Protein 3ICJ (pdb70)

CATH classification: 2.30.40.10 (+2 more: 3.20.20.140, 3.10.310.70)

Organism: Pyrococcus furiosus (strain ATCC 43587 / DSM 3638 / JCM 8422 / Vc1) (NCBI:txid186497)

Secondary structure (DSSP, 8-state):
-EEEEESSEEEEEETTEEEESEEEEETTEEEEEE-HHHHHHHHHHHTPEEEE-TT-EEEEPEEEEEE-HHHHHHHHHSEE-TT--SHHHHHHHHHT--SSSEEEEEE-HHHHSS---HHHHTTSSS-EEEEETTSSEEEE-HHHHHHH-PPP-TTEETTTTEEEHHHHHHHHHHIIIIIS-HHHHHHHHHHHHHHHHHTTEEEEEEEEE-HHHHHHHHHHHHTT---SEEEEEE-GGGHHHHHHHT--SEE-SSEEEEE--BS---TTTT-S--SS-BTTBTT-----SS-HHHHHHHHHHHTTTT-B-EEEE-SHHHHHHHHHHHHHHT---EEEE--B--HHHHHHHHHHT-EEEE-TTHHHH-TTHHHHHHHHHGGGBT-HHHHHHHS-EEE--TTTTS---HHHHHHHHHH--SS-GGG---HHHHHHIIIIIHHHHTT-TT-S--STTSB--EEEESS-TT-

Radius of gyration: 23.61 Å; Cα contacts (8 Å, |Δi|>4): 1077; chains: 1; bounding box: 56×70×54 Å

Nearest PDB structures (foldseek):
  3icj-assembly1_A  TM=1.002E+00  e=2.090E-99  Pyrococcus furiosus
  3igh-assembly1_X-2  TM=9.852E-01  e=1.532E-80  Pyrococcus horikoshii
  3tcs-assembly1_A  TM=3.626E-01  e=3.342E-01  Roseobacter denitrificans OCh 114
  6jeb-assembly1_A  TM=3.429E-01  e=5.594E-01  Akkermansia muciniphila ATCC BAA-835
  3gz3-assembly1_A  TM=4.145E-01  e=2.339E+00  Leishmania major

InterPro domains:
  IPR011059 Metal-dependent hydrolase, composite domain superfamily [G3DSA:2.30.40.10] (40-498)
  IPR011059 Metal-dependent hydrolase, composite domain superfamily [SSF51338] (21-501)
  IPR013108 Amidohydrolase 3 [PF07969] (82-501)
  IPR018228 Deoxyribonuclease, TatD-related, conserved site [PS01137] (95-103)
  IPR032466 Metal-dependent hydrolase [SSF51556] (93-476)
  IPR033932 YtcJ like [cd01300] (55-494)

Foldseek 3Di:
DKEKEAQEWEFQALVPTDIAGMWIDDPQFTADGHHRVVSVVVCVVVVHHYHYLNHWYKYFFFAFLAAALLVLLVVVQAQEDALPQELVVVLVSQLPRDDLAHEHEADDQVSHVHDQFQVSNQVRPHWYWYYYNVSQKIAIHPNLCVQLVDDDDPQADPRGRMGGDPSSVSSVVCCVPPPDALVSSLSSNLSSQVVLVVLRHQHYEHAAQEDSNVVNVVVCQVVVNDRGAYAYAYELVCLVVCVVVLAAFDDDPRYTRAHYEEQWDDLVVQQQAEPAAWLQDNVDRHHGPDALVRLLVSVVSNVVSNHAYEYEHAYQVSLVRVLSNCVVSVHQHEYEAQFFHDPVCLVSCLVSQHEYEHELCCLVVPLCLCVTHNDVRLVRGQQQQSNVVRHQYAYHHNPPVGDRNLVSSLCSLAPGGSPDPVSRDASSVSLQRRWVSSCVSSVNNQTRGRRGGHRPSMDIGRDDSND

B-factor: mean 41.15, std 8.78, range [15.98, 91.91]

Sequence (467 aa):
CMKALINGTIYTSFSPVKKVSGLVISNERVLYAGDSSTALRIAELAGGEIIDLKGKFVMPAFFDSHLHLDELGMMSSLEMVDLRGVKSMEELVERVKKGRGRIIFGFGWDQDELGRWPTREDLDVIDRRPVFLYRRCFHVAVMNSKMIDLLNLKPSKDFDESTGIVRERALEESRKIINEKILTVKDYKHYIESAQEHLLSLGVHSVGFMSVGEKALKALFELEREGRLKKMNVFAYLSSPELLDKLEELNLGKKFEGRRLRIWGVLFVDGSLGARTALLSSEEPYTDNPTTSGELVMNKDEIVEVIERAKPLGLDVAVHAIGDKAVDVALDAFEEAEFSGRIEHASLVRDDQLERIKELKVRISAQPHFIVSSDWWIVNRVGEERAKWAYRLKTLSSITKLGFSTDSPIEPADPWVSIDDAAVNRYVVDPGERVSREEEALHLYTHGSAQVTLAEDLGKLERGFRAEYIILDRDPLK

Solvent-accessible surface area: 20318 Å² total

Structure (mmCIF, N/CA/C/O backbone):
data_3ICJ
#
_entry.id   3ICJ
#
_cell.length_a   58.869
_cell.length_b   116.438
_cell.length_c   169.660
_cell.angle_alpha   90.00
_cell.angle_beta   90.00
_cell.angle_gamma   90.00
#
_symmetry.space_group_name_H-M   'C 2 2 21'
#
loop_
_entity.id
_entity.type
_entity.pdbx_description
1 polymer 'uncharacterized metal-dependent hydrolase'
2 non-polymer 'ZINC ION'
3 water water
#
loop_
_atom_site.group_PDB
_atom_site.id
_atom_site.type_symbol
_atom_site.label_atom_id
_atom_site.label_alt_id
_atom_site.label_comp_id
_atom_site.label_asym_id
_atom_site.label_entity_id
_atom_site.label_seq_id
_atom_site.pdbx_PDB_ins_code
_atom_site.Cartn_x
_atom_site.Cartn_y
_atom_site.Cartn_z
_atom_site.occupancy
_atom_site.B_iso_or_equiv
_atom_site.auth_seq_id
_atom_site.auth_comp_id
_atom_site.auth_asym_id
_atom_site.auth_atom_id
_atom_site.pdbx_PDB_model_num
ATOM 1 N N . CYS A 1 36 ? -8.471 -14.925 41.235 1.00 69.78 34 CYS A N 1
ATOM 2 C CA . CYS A 1 36 ? -8.506 -15.466 39.842 1.00 70.62 34 CYS A CA 1
ATOM 3 C C . CYS A 1 36 ? -7.206 -16.154 39.440 1.00 67.23 34 CYS A C 1
ATOM 4 O O . CYS A 1 36 ? -6.161 -15.502 39.325 1.00 70.93 34 CYS A O 1
ATOM 7 N N . MET A 1 37 ? -7.284 -17.471 39.244 1.00 54.24 35 MET A N 1
ATOM 8 C CA . MET A 1 37 ? -6.168 -18.260 38.731 1.00 46.39 35 MET A CA 1
ATOM 9 C C . MET A 1 37 ? -6.581 -18.934 37.417 1.00 40.27 35 MET A C 1
ATOM 10 O O . MET A 1 37 ? -7.677 -19.483 37.319 1.00 40.49 35 MET A O 1
ATOM 15 N N . LYS A 1 38 ? -5.711 -18.870 36.414 1.00 39.38 36 LYS A N 1
ATOM 16 C CA . LYS A 1 38 ? -5.895 -19.620 35.165 1.00 40.21 36 LYS A CA 1
ATOM 17 C C . LYS A 1 38 ? -4.639 -20.349 34.684 1.00 39.11 36 LYS A C 1
ATOM 18 O O . LYS A 1 38 ? -3.517 -19.849 34.803 1.00 42.81 36 LYS A O 1
ATOM 24 N N . ALA A 1 39 ? -4.850 -21.554 34.167 1.00 39.87 37 ALA A N 1
ATOM 25 C CA . ALA A 1 39 ? -3.812 -22.300 33.501 1.00 41.64 37 ALA A CA 1
ATOM 26 C C . ALA A 1 39 ? -4.153 -22.390 32.011 1.00 38.66 37 ALA A C 1
ATOM 27 O O . ALA A 1 39 ? -5.234 -22.842 31.641 1.00 42.16 37 ALA A O 1
ATOM 29 N N . LEU A 1 40 ? -3.242 -21.910 31.172 1.00 39.27 38 LEU A N 1
ATOM 30 C CA . LEU A 1 40 ? -3.327 -22.087 29.717 1.00 37.18 38 LEU A CA 1
ATOM 31 C C . LEU A 1 40 ? -2.496 -23.322 29.393 1.00 38.70 38 LEU A C 1
ATOM 32 O O . LEU A 1 40 ? -1.291 -23.346 29.652 1.00 40.39 38 LEU A O 1
ATOM 37 N N . ILE A 1 41 ? -3.139 -24.357 28.852 1.00 33.00 39 ILE A N 1
ATOM 38 C CA . ILE A 1 41 ? -2.490 -25.666 28.631 1.00 37.12 39 ILE A CA 1
ATOM 39 C C . ILE A 1 41 ? -2.619 -26.132 27.175 1.00 36.84 39 ILE A C 1
ATOM 40 O O . ILE A 1 41 ? -3.322 -25.489 26.389 1.00 39.20 39 ILE A O 1
ATOM 45 N N . ASN A 1 42 ? -1.936 -27.226 26.818 1.00 36.81 40 ASN A N 1
ATOM 46 C CA . ASN A 1 42 ? -2.074 -27.871 25.490 1.00 37.92 40 ASN A CA 1
ATOM 47 C C . ASN A 1 42 ? -1.849 -26.902 24.291 1.00 41.21 40 ASN A C 1
ATOM 48 O O . ASN A 1 42 ? -2.579 -26.909 23.293 1.00 38.06 40 ASN A O 1
ATOM 53 N N . GLY A 1 43 ? -0.831 -26.053 24.418 1.00 35.72 41 GLY A N 1
ATOM 54 C CA . GLY A 1 43 ? -0.433 -25.161 23.325 1.00 40.82 41 GLY A 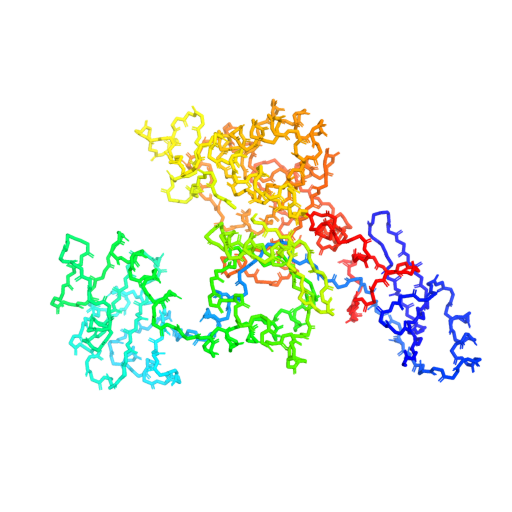CA 1
ATOM 55 C C . GLY A 1 43 ? 1.043 -24.830 23.400 1.00 42.22 41 GLY A C 1
ATOM 56 O O . GLY A 1 43 ? 1.782 -25.458 24.158 1.00 41.50 41 GLY A O 1
ATOM 57 N N . THR A 1 44 ? 1.476 -23.856 22.600 1.00 40.15 42 THR A N 1
ATOM 58 C CA . THR A 1 44 ? 2.877 -23.442 22.577 1.00 38.10 42 THR A CA 1
ATOM 59 C C . THR A 1 44 ? 2.979 -22.019 23.094 1.00 40.75 42 THR A C 1
ATOM 60 O O . THR A 1 44 ? 2.442 -21.100 22.483 1.00 39.05 42 THR A O 1
ATOM 64 N N . ILE A 1 45 ? 3.678 -21.848 24.212 1.00 39.55 43 ILE A N 1
ATOM 65 C CA . ILE A 1 45 ? 3.807 -20.534 24.849 1.00 38.52 43 ILE A CA 1
ATOM 66 C C . ILE A 1 45 ? 5.255 -20.039 24.773 1.00 34.45 43 ILE A C 1
ATOM 67 O O . ILE A 1 45 ? 6.162 -20.669 25.318 1.00 34.14 43 ILE A O 1
ATOM 72 N N . TYR A 1 46 ? 5.470 -18.935 24.058 1.00 36.78 44 TYR A N 1
ATOM 73 C CA . TYR A 1 46 ? 6.773 -18.263 24.094 1.00 37.12 44 TYR A CA 1
ATOM 74 C C . TYR A 1 46 ? 6.879 -17.428 25.363 1.00 36.28 44 TYR A C 1
ATOM 75 O O . TYR A 1 46 ? 6.072 -16.542 25.600 1.00 37.85 44 TYR A O 1
ATOM 84 N N . THR A 1 47 ? 7.869 -17.737 26.187 1.00 39.51 45 THR A N 1
ATOM 85 C CA . THR A 1 47 ? 8.102 -16.947 27.380 1.00 40.10 45 THR A CA 1
ATOM 86 C C . THR A 1 47 ? 9.162 -15.880 27.127 1.00 42.14 45 THR A C 1
ATOM 87 O O . THR A 1 47 ? 9.276 -14.943 27.899 1.00 39.55 45 THR A O 1
ATOM 91 N N . SER A 1 48 ? 9.922 -16.033 26.042 1.00 36.75 46 SER A N 1
ATOM 92 C CA . SER A 1 48 ? 11.059 -15.177 25.740 1.00 38.23 46 SER A CA 1
ATOM 93 C C . SER A 1 48 ? 11.462 -15.333 24.273 1.00 37.14 46 SER A C 1
ATOM 94 O O . SER A 1 48 ? 11.262 -16.405 23.694 1.00 37.48 46 SER A O 1
ATOM 97 N N . PHE A 1 49 ? 12.001 -14.259 23.674 1.00 39.59 47 PHE A N 1
ATOM 98 C CA . PHE A 1 49 ? 12.542 -14.306 22.296 1.00 36.66 47 PHE A CA 1
ATOM 99 C C . PHE A 1 49 ? 14.051 -14.040 22.269 1.00 35.86 47 PHE A C 1
ATOM 100 O O . PHE A 1 49 ? 14.676 -14.086 21.210 1.00 36.06 47 PHE A O 1
ATOM 108 N N . SER A 1 50 ? 14.631 -13.747 23.428 1.00 35.59 48 SER A N 1
ATOM 109 C CA . SER A 1 50 ? 16.085 -13.560 23.506 1.00 39.53 48 SER A CA 1
ATOM 110 C C . SER A 1 50 ? 16.656 -14.110 24.819 1.00 43.77 48 SER A C 1
ATOM 111 O O . SER A 1 50 ? 16.729 -13.385 25.806 1.00 48.28 48 SER A O 1
ATOM 114 N N . PRO A 1 51 ? 17.031 -15.405 24.842 1.00 38.75 49 PRO A N 1
ATOM 115 C CA . PRO A 1 51 ? 16.889 -16.384 23.755 1.00 38.76 49 PRO A CA 1
ATOM 116 C C . PRO A 1 51 ? 15.458 -16.948 23.661 1.00 35.97 49 PRO A C 1
ATOM 117 O O . PRO A 1 51 ? 14.682 -16.822 24.607 1.00 39.94 49 PRO A O 1
ATOM 121 N N . VAL A 1 52 ? 15.112 -17.538 22.519 1.00 38.57 50 VAL A N 1
ATOM 122 C CA . VAL A 1 52 ? 13.781 -18.133 22.323 1.00 39.41 50 VAL A CA 1
ATOM 123 C C . VAL A 1 52 ? 13.554 -19.255 23.340 1.00 39.80 50 VAL A C 1
ATOM 124 O O . VAL A 1 52 ? 14.389 -20.151 23.463 1.00 38.67 50 VAL A O 1
ATOM 128 N N . LYS A 1 53 ? 12.452 -19.178 24.087 1.00 42.38 51 LYS A N 1
ATOM 129 C CA . LYS A 1 53 ? 12.094 -20.233 25.023 1.00 41.04 51 LYS A CA 1
ATOM 130 C C . LYS A 1 53 ? 10.611 -20.515 24.919 1.00 40.22 51 LYS A C 1
ATOM 131 O O . LYS A 1 53 ? 9.788 -19.606 25.032 1.00 37.43 51 LYS A O 1
ATOM 137 N N . LYS A 1 54 ? 10.289 -21.787 24.694 1.00 39.79 52 LYS A N 1
ATOM 138 C CA . LYS A 1 54 ? 8.921 -22.252 24.568 1.00 38.02 52 LYS A CA 1
ATOM 139 C C . LYS A 1 54 ? 8.594 -23.200 25.721 1.00 41.33 52 LYS A C 1
ATOM 140 O O . LYS A 1 54 ? 9.437 -24.018 26.123 1.00 34.96 52 LYS A O 1
ATOM 146 N N . VAL A 1 55 ? 7.377 -23.074 26.246 1.00 33.30 53 VAL A N 1
ATOM 147 C CA . VAL A 1 55 ? 6.812 -24.013 27.222 1.00 37.01 53 VAL A CA 1
ATOM 148 C C . VAL A 1 55 ? 5.453 -24.469 26.695 1.00 37.83 53 VAL A C 1
ATOM 149 O O . VAL A 1 55 ? 4.966 -23.925 25.708 1.00 35.15 53 VAL A O 1
ATOM 153 N N . SER A 1 56 ? 4.852 -25.478 27.329 1.00 39.32 54 SER A N 1
ATOM 154 C CA . SER A 1 56 ? 3.534 -25.969 26.902 1.00 36.02 54 SER A CA 1
ATOM 155 C C . SER A 1 56 ? 2.388 -25.625 27.868 1.00 39.16 54 SER A C 1
ATOM 156 O O . SER A 1 56 ? 1.223 -25.843 27.540 1.00 37.30 54 SER A O 1
ATOM 159 N N . GLY A 1 57 ? 2.718 -25.073 29.035 1.00 38.28 55 GLY A N 1
ATOM 160 C CA . GLY A 1 57 ? 1.698 -24.689 30.025 1.00 41.59 55 GLY A CA 1
ATOM 161 C C . GLY A 1 57 ? 2.067 -23.440 30.804 1.00 43.64 55 GLY A C 1
ATOM 162 O O . GLY A 1 57 ? 3.239 -23.233 31.142 1.00 39.05 55 GLY A O 1
ATOM 163 N N . LEU A 1 58 ? 1.066 -22.605 31.096 1.00 39.63 56 LEU A N 1
ATOM 164 C CA . LEU A 1 58 ? 1.293 -21.366 31.828 1.00 38.58 56 LEU A CA 1
ATOM 165 C C . LEU A 1 58 ? 0.241 -21.184 32.893 1.00 42.17 56 LEU A C 1
ATOM 166 O O . LEU A 1 58 ? -0.954 -21.150 32.582 1.00 44.28 56 LEU A O 1
ATOM 171 N N . VAL A 1 59 ? 0.679 -21.079 34.148 1.00 36.56 57 VAL A N 1
ATOM 172 C CA . VAL A 1 59 ? -0.226 -20.735 35.241 1.00 31.39 57 VAL A CA 1
ATOM 173 C C . VAL A 1 59 ? -0.093 -19.262 35.638 1.00 35.85 57 VAL A C 1
ATOM 174 O O . VAL A 1 59 ? 1.007 -18.768 35.902 1.00 35.16 57 VAL A O 1
ATOM 178 N N . ILE A 1 60 ? -1.237 -18.585 35.693 1.00 32.35 58 ILE A N 1
ATOM 179 C CA . ILE A 1 60 ? -1.336 -17.175 35.993 1.00 38.32 58 ILE A CA 1
ATOM 180 C C . ILE A 1 60 ? -2.216 -16.986 37.221 1.00 40.65 58 ILE A C 1
ATOM 181 O O . ILE A 1 60 ? -3.258 -17.634 37.337 1.00 35.45 58 ILE A O 1
ATOM 186 N N . SER A 1 61 ? -1.799 -16.125 38.151 1.00 38.19 59 SER A N 1
ATOM 187 C CA . SER A 1 61 ? -2.692 -15.711 39.231 1.00 44.39 59 SER A CA 1
ATOM 188 C C . SER A 1 61 ? -2.370 -14.315 39.717 1.00 44.76 59 SER A C 1
ATOM 189 O O . SER A 1 61 ? -1.191 -13.959 39.864 1.00 42.92 59 SER A O 1
ATOM 192 N N . ASN A 1 62 ? -3.435 -13.543 39.961 1.00 41.28 60 ASN A N 1
ATOM 193 C CA . ASN A 1 62 ? -3.351 -12.136 40.358 1.00 46.41 60 ASN A CA 1
ATOM 194 C C . ASN A 1 62 ? -2.541 -11.303 39.339 1.00 43.53 60 ASN A C 1
ATOM 195 O O . ASN A 1 62 ? -1.769 -10.402 39.702 1.00 41.63 60 ASN A O 1
ATOM 200 N N . GLU A 1 63 ? -2.723 -11.649 38.063 1.00 40.72 61 GLU A N 1
ATOM 201 C CA . GLU A 1 63 ? -2.097 -10.957 36.914 1.00 38.48 61 GLU A CA 1
ATOM 202 C C . GLU A 1 63 ? -0.561 -11.080 36.852 1.00 35.35 61 GLU A C 1
ATOM 203 O O . GLU A 1 63 ? 0.111 -10.229 36.282 1.00 40.50 61 GLU A O 1
ATOM 209 N N . ARG A 1 64 ? -0.026 -12.150 37.429 1.00 39.26 62 ARG A N 1
ATOM 210 C CA . ARG A 1 64 ? 1.388 -12.500 37.310 1.00 38.89 62 ARG A CA 1
ATOM 211 C C . ARG A 1 64 ? 1.541 -13.956 36.929 1.00 39.31 62 ARG A C 1
ATOM 212 O O . ARG A 1 64 ? 0.659 -14.760 37.207 1.00 42.70 62 ARG A O 1
ATOM 220 N N . VAL A 1 65 ? 2.666 -14.293 36.306 1.00 38.43 63 VAL A N 1
ATOM 221 C CA . VAL A 1 65 ? 2.963 -15.668 35.932 1.00 36.65 63 VAL A CA 1
ATOM 222 C C . VAL A 1 65 ? 3.446 -16.404 37.183 1.00 35.34 63 VAL A C 1
ATOM 223 O O . VAL A 1 65 ? 4.367 -15.963 37.862 1.00 31.88 63 VAL A O 1
ATOM 227 N N . LEU A 1 66 ? 2.800 -17.525 37.467 1.00 36.59 64 LEU A N 1
ATOM 228 C CA . LEU A 1 66 ? 3.081 -18.335 38.641 1.00 39.37 64 LEU A CA 1
ATOM 229 C C . LEU A 1 66 ? 4.018 -19.487 38.266 1.00 37.36 64 LEU A C 1
ATOM 230 O O . LEU A 1 66 ? 4.904 -19.872 39.042 1.00 38.44 64 LEU A O 1
ATOM 235 N N . TYR A 1 67 ? 3.790 -20.040 37.075 1.00 39.52 65 TYR A N 1
ATOM 236 C CA . TYR A 1 67 ? 4.525 -21.200 36.576 1.00 38.25 65 TYR A CA 1
ATOM 237 C C . TYR A 1 67 ? 4.554 -21.153 35.041 1.00 36.75 65 TYR A C 1
ATOM 238 O O . TYR A 1 67 ? 3.542 -20.885 34.393 1.00 33.37 65 TYR A O 1
ATOM 247 N N . ALA A 1 68 ? 5.720 -21.445 34.475 1.00 36.31 66 ALA A N 1
ATOM 248 C CA . ALA A 1 68 ? 5.878 -21.660 33.036 1.00 37.67 66 ALA A CA 1
ATOM 249 C C . ALA A 1 68 ? 6.662 -22.964 32.831 1.00 34.47 66 ALA A C 1
ATOM 250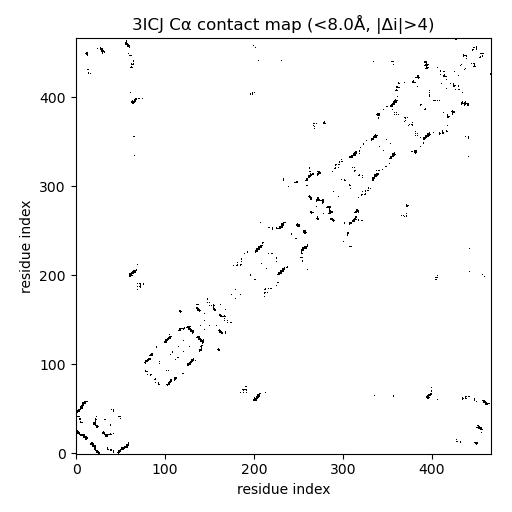 O O . ALA A 1 68 ? 7.792 -23.087 33.314 1.00 34.80 66 ALA A O 1
ATOM 252 N N . GLY A 1 69 ? 6.053 -23.956 32.169 1.00 34.39 67 GLY A N 1
ATOM 253 C CA . GLY A 1 69 ? 6.693 -25.279 32.016 1.00 30.75 67 GLY A CA 1
ATOM 254 C C . GLY A 1 69 ? 5.777 -26.269 31.331 1.00 38.53 67 GLY A C 1
ATOM 255 O O . GLY A 1 69 ? 5.048 -25.894 30.408 1.00 41.00 67 GLY A O 1
ATOM 256 N N . ASP A 1 70 ? 5.820 -27.521 31.798 1.00 36.35 68 ASP A N 1
ATOM 257 C CA . ASP A 1 70 ? 4.993 -28.639 31.287 1.00 43.83 68 ASP A CA 1
ATOM 258 C C . ASP A 1 70 ? 3.498 -28.374 31.414 1.00 39.97 68 ASP A C 1
ATOM 259 O O . ASP A 1 70 ? 3.022 -27.963 32.477 1.00 35.80 68 ASP A O 1
ATOM 264 N N . SER A 1 71 ? 2.774 -28.648 30.330 1.00 37.23 69 SER A N 1
ATOM 265 C CA . SER A 1 71 ? 1.313 -28.592 30.298 1.00 35.80 69 SER A CA 1
ATOM 266 C C . SER A 1 71 ? 0.668 -29.402 31.443 1.00 37.22 69 SER A C 1
ATOM 267 O O . SER A 1 71 ? -0.243 -28.904 32.119 1.00 34.06 69 SER A O 1
ATOM 270 N N . SER A 1 72 ? 1.160 -30.625 31.667 1.00 36.22 70 SER A N 1
ATOM 271 C CA . SER A 1 72 ? 0.623 -31.493 32.728 1.00 37.22 70 SER A CA 1
ATOM 272 C C . SER A 1 72 ? 0.854 -30.952 34.153 1.00 34.27 70 SER A C 1
ATOM 273 O O . SER A 1 72 ? -0.058 -31.005 34.990 1.00 33.85 70 SER A O 1
ATOM 276 N N . THR A 1 73 ? 2.044 -30.401 34.410 1.00 32.12 71 THR A N 1
ATOM 277 C CA . THR A 1 73 ? 2.346 -29.766 35.692 1.00 30.39 71 THR A CA 1
ATOM 278 C C . THR A 1 73 ? 1.428 -28.551 35.921 1.00 34.77 71 THR A C 1
ATOM 279 O O . THR A 1 73 ? 0.869 -28.382 37.010 1.00 36.83 71 THR A O 1
ATOM 283 N N . ALA A 1 74 ? 1.262 -27.731 34.881 1.00 34.50 72 ALA A N 1
ATOM 284 C CA . ALA A 1 74 ? 0.339 -26.596 34.903 1.00 34.11 72 ALA A CA 1
ATOM 285 C C . ALA A 1 74 ? -1.118 -27.018 35.164 1.00 30.88 72 ALA A C 1
ATOM 286 O O . ALA A 1 74 ? -1.844 -26.351 35.901 1.00 32.33 72 ALA A O 1
ATOM 288 N N . LEU A 1 75 ? -1.526 -28.122 34.544 1.00 31.12 73 LEU A N 1
ATOM 289 C CA . LEU A 1 75 ? -2.857 -28.673 34.748 1.00 28.22 73 LEU A CA 1
ATOM 290 C C . LEU A 1 75 ? -3.034 -29.124 36.205 1.00 33.22 73 LEU A C 1
ATOM 291 O O . LEU A 1 75 ? -4.053 -28.825 36.839 1.00 37.63 73 LEU A O 1
ATOM 296 N N . ARG A 1 76 ? -2.023 -29.809 36.732 1.00 29.24 74 ARG A N 1
ATOM 297 C CA . ARG A 1 76 ? -2.052 -30.326 38.098 1.00 33.38 74 ARG A CA 1
ATOM 298 C C . ARG A 1 76 ? -2.085 -29.188 39.135 1.00 23.65 74 ARG A C 1
ATOM 299 O O . ARG A 1 76 ? -2.773 -29.305 40.139 1.00 27.79 74 ARG A O 1
ATOM 307 N N . ILE A 1 77 ? -1.337 -28.110 38.891 1.00 27.49 75 ILE A N 1
ATOM 308 C CA . ILE A 1 77 ? -1.346 -26.951 39.801 1.00 31.10 75 ILE A CA 1
ATOM 309 C C . ILE A 1 77 ? -2.753 -26.331 39.898 1.00 33.37 75 ILE A C 1
ATOM 310 O O . ILE A 1 77 ? -3.275 -26.091 41.002 1.00 31.77 75 ILE A O 1
ATOM 315 N N . ALA A 1 78 ? -3.374 -26.129 38.740 1.00 34.40 76 ALA A N 1
ATOM 316 C CA . ALA A 1 78 ? -4.707 -25.546 38.651 1.00 37.60 76 ALA A CA 1
ATOM 317 C C . ALA A 1 78 ? -5.796 -26.465 39.198 1.00 37.25 76 ALA A C 1
ATOM 318 O O . ALA A 1 78 ? -6.801 -25.988 39.747 1.00 37.48 76 ALA A O 1
ATOM 320 N N . GLU A 1 79 ? -5.591 -27.777 39.064 1.00 36.91 77 GLU A N 1
ATOM 321 C CA . GLU A 1 79 ? -6.486 -28.748 39.680 1.00 35.37 77 GLU A CA 1
ATOM 322 C C . GLU A 1 79 ? -6.427 -28.643 41.206 1.00 33.13 77 GLU A C 1
ATOM 323 O O . GLU A 1 79 ? -7.455 -28.657 41.861 1.00 30.24 77 GLU A O 1
ATOM 329 N N . LEU A 1 80 ? -5.226 -28.513 41.762 1.00 33.98 78 LEU A N 1
ATOM 330 C CA . LEU A 1 80 ? -5.068 -28.442 43.218 1.00 36.64 78 LEU A CA 1
ATOM 331 C C . LEU A 1 80 ? -5.586 -27.143 43.825 1.00 32.35 78 LEU A C 1
ATOM 332 O O . LEU A 1 80 ? -6.140 -27.145 44.923 1.00 30.82 78 LEU A O 1
ATOM 337 N N . ALA A 1 81 ? -5.400 -26.040 43.105 1.00 32.34 79 ALA A N 1
ATOM 338 C CA . ALA A 1 81 ? -5.747 -24.716 43.626 1.00 35.09 79 ALA A CA 1
ATOM 339 C C . ALA A 1 81 ? -7.134 -24.238 43.188 1.00 36.49 79 ALA A C 1
ATOM 340 O O . ALA A 1 81 ? -7.581 -23.180 43.609 1.00 41.47 79 ALA A O 1
ATOM 342 N N . GLY 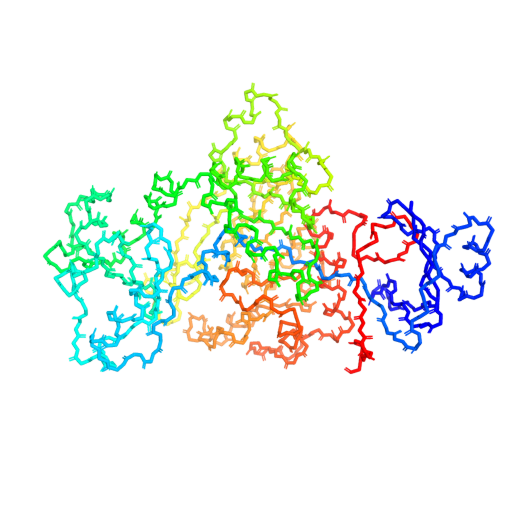A 1 82 ? -7.806 -25.020 42.348 1.00 40.03 80 GLY A N 1
ATOM 343 C CA . GLY A 1 82 ? -9.153 -24.691 41.877 1.00 42.61 80 GLY A CA 1
ATOM 344 C C . GLY A 1 82 ? -9.230 -23.538 40.887 1.00 40.88 80 GLY A C 1
ATOM 345 O O . GLY A 1 82 ? -10.154 -22.733 40.942 1.00 41.17 80 GLY A O 1
ATOM 346 N N . GLY A 1 83 ? -8.261 -23.458 39.980 1.00 39.85 81 GLY A N 1
ATOM 347 C CA . GLY A 1 83 ? -8.272 -22.444 38.934 1.00 41.87 81 GLY A CA 1
ATOM 348 C C . GLY A 1 83 ? -8.997 -22.860 37.661 1.00 44.66 81 GLY A C 1
ATOM 349 O O . GLY A 1 83 ? -9.384 -24.020 37.491 1.00 41.22 81 GLY A O 1
ATOM 350 N N . GLU A 1 84 ? -9.187 -21.893 36.769 1.00 43.91 82 GLU A N 1
ATOM 351 C CA . GLU A 1 84 ? -9.803 -22.125 35.471 1.00 46.01 82 GLU A CA 1
ATOM 352 C C . GLU A 1 84 ? -8.797 -22.785 34.511 1.00 40.83 82 GLU A C 1
ATOM 353 O O . GLU A 1 84 ? -7.618 -22.430 34.485 1.00 44.73 82 GLU A O 1
ATOM 359 N N . ILE A 1 85 ? -9.261 -23.756 33.735 1.00 41.92 83 ILE A N 1
ATOM 360 C CA . ILE A 1 85 ? -8.426 -24.416 32.723 1.00 42.42 83 ILE A CA 1
ATOM 361 C C . ILE A 1 85 ? -8.759 -23.817 31.358 1.00 41.75 83 ILE A C 1
ATOM 362 O O . ILE A 1 85 ? -9.915 -23.865 30.939 1.00 39.05 83 ILE A O 1
ATOM 367 N N . ILE A 1 86 ? -7.766 -23.241 30.677 1.00 35.38 84 ILE A N 1
ATOM 368 C CA . ILE A 1 86 ? -7.946 -22.777 29.291 1.00 37.45 84 ILE A CA 1
ATOM 369 C C . ILE A 1 86 ? -7.149 -23.684 28.359 1.00 40.19 84 ILE A C 1
ATOM 370 O O . ILE A 1 86 ? -5.906 -23.681 28.381 1.00 37.66 84 ILE A O 1
ATOM 375 N N . ASP A 1 87 ? -7.861 -24.470 27.551 1.00 35.89 85 ASP A N 1
ATOM 376 C CA . ASP A 1 87 ? -7.227 -25.403 26.624 1.00 37.05 85 ASP A CA 1
ATOM 377 C C . ASP A 1 87 ? -6.933 -24.671 25.315 1.00 36.33 85 ASP A C 1
ATOM 378 O O . ASP A 1 87 ? -7.846 -24.319 24.580 1.00 31.25 85 ASP A O 1
ATOM 383 N N . LEU A 1 88 ? -5.647 -24.437 25.036 1.00 36.34 86 LEU A N 1
ATOM 384 C CA . LEU A 1 88 ? -5.233 -23.683 23.841 1.00 37.29 86 LEU A CA 1
ATOM 385 C C . LEU A 1 88 ? -5.494 -24.412 22.519 1.00 41.43 86 LEU A C 1
ATOM 386 O O . LEU A 1 88 ? -5.592 -23.772 21.472 1.00 42.28 86 LEU A O 1
ATOM 391 N N . LYS A 1 89 ? -5.594 -25.733 22.587 1.00 37.74 87 LYS A N 1
ATOM 392 C CA . LYS A 1 89 ? -5.828 -26.570 21.425 1.00 41.14 87 LYS A CA 1
ATOM 393 C C . LYS A 1 89 ? -4.795 -26.308 20.354 1.00 35.90 87 LYS A C 1
ATOM 394 O O . LYS A 1 89 ? -5.133 -26.087 19.208 1.00 35.35 87 LYS A O 1
ATOM 400 N N . GLY A 1 90 ? -3.530 -26.327 20.746 1.00 35.94 88 GLY A N 1
ATOM 401 C CA . GLY A 1 90 ? -2.427 -26.180 19.802 1.00 31.41 88 GLY A CA 1
ATOM 402 C C . GLY A 1 90 ? -2.104 -24.751 19.394 1.00 33.97 88 GLY A C 1
ATOM 403 O O . GLY A 1 90 ? -1.189 -24.535 18.602 1.00 37.33 88 GLY A O 1
ATOM 404 N N . LYS A 1 91 ? -2.845 -23.777 19.928 1.00 37.64 89 LYS A N 1
ATOM 405 C CA . LYS A 1 91 ? -2.620 -22.366 19.611 1.00 37.84 89 LYS A CA 1
ATOM 406 C C . LYS A 1 91 ? -1.338 -21.844 20.245 1.00 38.40 89 LYS A C 1
ATOM 407 O O . LYS A 1 91 ? -0.754 -22.482 21.131 1.00 36.93 89 LYS A O 1
ATOM 413 N N . PHE A 1 92 ? -0.911 -20.675 19.791 1.00 35.58 90 PHE A N 1
ATOM 414 C CA . PHE A 1 92 ? 0.333 -20.066 20.267 1.00 38.79 90 PHE A CA 1
ATOM 415 C C . PHE A 1 92 ? 0.084 -18.883 21.207 1.00 36.50 90 PHE A C 1
ATOM 416 O O . PHE A 1 92 ? -0.854 -18.117 21.013 1.00 42.11 90 PHE A O 1
ATOM 424 N N . VAL A 1 93 ? 0.907 -18.769 22.246 1.00 36.49 91 VAL A N 1
ATOM 425 C CA . VAL A 1 93 ? 0.867 -17.616 23.148 1.00 38.29 91 VAL A CA 1
ATOM 426 C C . VAL A 1 93 ? 2.225 -16.887 23.062 1.00 33.57 91 VAL A C 1
ATOM 427 O O . VAL A 1 93 ? 3.256 -17.520 22.843 1.00 34.63 91 VAL A O 1
ATOM 431 N N . MET A 1 94 ? 2.216 -15.565 23.223 1.00 33.98 92 MET A N 1
ATOM 432 C CA . MET A 1 94 ? 3.473 -14.780 23.330 1.00 29.97 92 MET A CA 1
ATOM 433 C C . MET A 1 94 ? 3.263 -13.559 24.246 1.00 35.73 92 MET A C 1
ATOM 434 O O . MET A 1 94 ? 2.111 -13.137 24.446 1.00 34.81 92 MET A O 1
ATOM 439 N N . PRO A 1 95 ? 4.359 -12.973 24.798 1.00 30.55 93 PRO A N 1
ATOM 440 C CA . PRO A 1 95 ? 4.196 -11.727 25.550 1.00 34.29 93 PRO A CA 1
ATOM 441 C C . PRO A 1 95 ? 3.544 -10.679 24.652 1.00 36.12 93 PRO A C 1
ATOM 442 O O . PRO A 1 95 ? 3.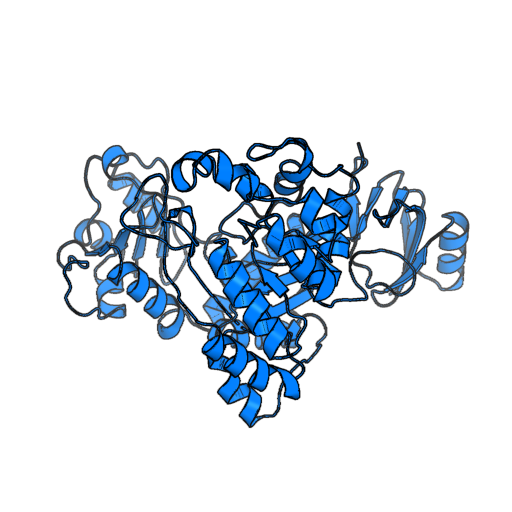835 -10.630 23.435 1.00 31.09 93 PRO A O 1
ATOM 446 N N . ALA A 1 96 ? 2.629 -9.894 25.225 1.00 36.53 94 ALA A N 1
ATOM 447 C CA . ALA A 1 96 ? 1.975 -8.842 24.478 1.00 35.24 94 ALA A CA 1
ATOM 448 C C . ALA A 1 96 ? 2.987 -7.779 24.043 1.00 37.81 94 ALA A C 1
ATOM 449 O O . ALA A 1 96 ? 4.057 -7.623 24.656 1.00 34.71 94 ALA A O 1
ATOM 451 N N . PHE A 1 97 ? 2.660 -7.089 22.955 1.00 32.18 95 PHE A N 1
ATOM 452 C CA . PHE A 1 97 ? 3.515 -6.023 22.453 1.00 34.26 95 PHE A CA 1
ATOM 453 C C . PHE A 1 97 ? 3.577 -4.874 23.448 1.00 31.05 95 PHE A C 1
ATOM 454 O O . PHE A 1 97 ? 2.629 -4.634 24.196 1.00 35.27 95 PHE A O 1
ATOM 462 N N . PHE A 1 98 ? 4.709 -4.191 23.440 1.00 34.41 96 PHE A N 1
ATOM 463 C CA . PHE A 1 98 ? 4.963 -3.058 24.298 1.00 34.83 96 PHE A CA 1
ATOM 464 C C . PHE A 1 98 ? 5.486 -2.011 23.329 1.00 38.03 96 PHE A C 1
ATOM 465 O O . PHE A 1 98 ? 6.604 -2.144 22.820 1.00 35.27 96 PHE A O 1
ATOM 473 N N . ASP A 1 99 ? 4.670 -0.988 23.053 1.00 33.58 97 ASP A N 1
ATOM 474 C CA . ASP A 1 99 ? 5.076 0.129 22.206 1.00 37.30 97 ASP A CA 1
ATOM 475 C C . ASP A 1 99 ? 5.746 1.197 23.078 1.00 39.89 97 ASP A C 1
ATOM 476 O O . ASP A 1 99 ? 5.090 1.885 23.863 1.00 36.50 97 ASP A O 1
ATOM 481 N N . SER A 1 100 ? 7.060 1.356 22.948 1.00 34.58 98 SER A N 1
ATOM 482 C CA . SER A 1 100 ? 7.772 2.183 23.922 1.00 34.08 98 SER A CA 1
ATOM 483 C C . SER A 1 100 ? 7.651 3.706 23.695 1.00 36.32 98 SER A C 1
ATOM 484 O O . SER A 1 100 ? 8.131 4.480 24.511 1.00 36.81 98 SER A O 1
ATOM 487 N N . HIS A 1 101 ? 7.016 4.124 22.594 1.00 36.42 99 HIS A N 1
ATOM 488 C CA . HIS A 1 101 ? 6.862 5.553 22.266 1.00 41.05 99 HIS A CA 1
ATOM 489 C C . HIS A 1 101 ? 5.647 5.813 21.389 1.00 39.75 99 HIS A C 1
ATOM 490 O O . HIS A 1 101 ? 5.682 5.564 20.179 1.00 41.86 99 HIS A O 1
ATOM 497 N N . LEU A 1 102 ? 4.589 6.365 21.976 1.00 41.14 100 LEU A N 1
ATOM 498 C CA . LEU A 1 102 ? 3.494 6.870 21.175 1.00 37.36 100 LEU A CA 1
ATOM 499 C C . LEU A 1 102 ? 2.720 7.985 21.881 1.00 43.28 100 LEU A C 1
ATOM 500 O O . LEU A 1 102 ? 2.963 8.293 23.057 1.00 38.39 100 LEU A O 1
ATOM 505 N N . HIS A 1 103 ? 1.755 8.554 21.170 1.00 42.14 101 HIS A N 1
ATOM 506 C CA . HIS A 1 103 ? 0.966 9.655 21.710 1.00 41.35 101 HIS A CA 1
ATOM 507 C C . HIS A 1 103 ? -0.482 9.237 21.716 1.00 32.73 101 HIS A C 1
ATOM 508 O O . HIS A 1 103 ? -1.168 9.340 20.698 1.00 37.38 101 HIS A O 1
ATOM 515 N N . LEU A 1 104 ? -0.937 8.739 22.871 1.00 37.74 102 LEU A N 1
ATOM 516 C CA . LEU A 1 104 ? -2.289 8.179 23.012 1.00 37.23 102 LEU A CA 1
ATOM 517 C C . LEU A 1 104 ? -3.375 9.210 22.725 1.00 37.22 102 LEU A C 1
ATOM 518 O O . LEU A 1 104 ? -4.387 8.879 22.112 1.00 40.95 102 LEU A O 1
ATOM 523 N N . ASP A 1 105 ? -3.187 10.449 23.190 1.00 38.35 103 ASP A N 1
ATOM 524 C CA . ASP A 1 105 ? -4.177 11.508 22.916 1.00 39.57 103 ASP A CA 1
ATOM 525 C C . ASP A 1 105 ? -4.292 11.814 21.409 1.00 40.47 103 ASP A C 1
ATOM 526 O O . ASP A 1 105 ? -5.398 11.846 20.841 1.00 36.74 103 ASP A O 1
ATOM 531 N N . GLU A 1 106 ? -3.146 12.027 20.772 1.00 32.42 104 GLU A N 1
ATOM 532 C CA . GLU A 1 106 ? -3.084 12.284 19.330 1.00 36.39 104 GLU A CA 1
ATOM 533 C C . GLU A 1 106 ? -3.562 11.095 18.498 1.00 33.07 104 GLU A C 1
ATOM 534 O O . GLU A 1 106 ? -4.235 11.288 17.489 1.00 39.88 104 GLU A O 1
ATOM 540 N N . LEU A 1 107 ? -3.224 9.868 18.912 1.00 35.84 105 LEU A N 1
ATOM 541 C CA . LEU A 1 107 ? -3.752 8.676 18.237 1.00 35.29 105 LEU A CA 1
ATOM 542 C C . LEU A 1 107 ? -5.279 8.664 18.314 1.00 37.68 105 LEU A C 1
ATOM 543 O O . LEU A 1 107 ? -5.940 8.432 17.314 1.00 35.57 105 LEU A O 1
ATOM 548 N N . GLY A 1 108 ? -5.828 8.936 19.494 1.00 38.40 106 GLY A N 1
ATOM 549 C CA . GLY A 1 108 ? -7.290 9.053 19.650 1.00 36.32 106 GLY A CA 1
ATOM 550 C C . GLY A 1 108 ? -7.968 10.113 18.792 1.00 35.33 106 GLY A C 1
ATOM 551 O O . GLY A 1 108 ? -9.040 9.847 18.215 1.00 36.19 106 GLY A O 1
ATOM 552 N N . MET A 1 109 ? -7.358 11.306 18.722 1.00 34.68 107 MET A N 1
ATOM 553 C CA A MET A 1 109 ? -7.828 12.405 17.867 0.50 35.98 107 MET A CA 1
ATOM 554 C CA B MET A 1 109 ? -7.859 12.387 17.862 0.50 35.73 107 MET A CA 1
ATOM 555 C C . MET A 1 109 ? -7.876 11.916 16.413 1.00 38.15 107 MET A C 1
ATOM 556 O O . MET A 1 109 ? -8.856 12.157 15.696 1.00 42.15 107 MET A O 1
ATOM 565 N N . SER A 1 110 ? -6.812 11.209 16.004 1.00 39.22 108 SER A N 1
ATOM 566 C CA A SER A 1 110 ? -6.658 10.730 14.624 0.50 40.56 108 SER A CA 1
ATOM 567 C CA B SER A 1 110 ? -6.640 10.717 14.627 0.50 41.07 108 SER A CA 1
ATOM 568 C C . SER A 1 110 ? -7.700 9.693 14.210 1.00 44.30 108 SER A C 1
ATOM 569 O O . SER A 1 110 ? -8.186 9.715 13.071 1.00 40.89 108 SER A O 1
ATOM 574 N N . LEU A 1 111 ? -8.041 8.790 15.129 1.00 39.80 109 LEU A N 1
ATOM 575 C CA . LEU A 1 111 ? -9.096 7.792 14.900 1.00 37.99 109 LEU A CA 1
ATOM 576 C C . LEU A 1 111 ? -10.502 8.415 14.765 1.00 40.76 109 LEU A C 1
ATOM 577 O O . LEU A 1 111 ? -11.344 7.886 14.042 1.00 42.12 109 LEU A O 1
ATOM 582 N N . GLU A 1 112 ? -10.738 9.522 15.475 1.00 36.22 110 GLU A N 1
ATOM 583 C CA . GLU A 1 112 ? -12.012 10.256 15.444 1.00 36.38 110 GLU A CA 1
ATOM 584 C C . GLU A 1 112 ? -12.186 11.197 14.258 1.00 41.63 110 GLU A C 1
ATOM 585 O O . GLU A 1 112 ? -13.306 11.614 13.979 1.00 45.74 110 GLU A O 1
ATOM 591 N N . MET A 1 113 ? -11.090 11.561 13.591 1.00 37.03 111 MET A N 1
ATOM 592 C CA . MET A 1 113 ? -11.118 12.590 12.562 1.00 39.11 111 MET A CA 1
ATOM 593 C C . MET A 1 113 ? -11.950 12.157 11.367 1.00 39.19 111 MET A C 1
ATOM 594 O O . MET A 1 113 ? -12.028 10.967 11.048 1.00 36.00 111 MET A O 1
ATOM 599 N N . VAL A 1 114 ? -12.598 13.126 10.731 1.00 39.21 112 VAL A N 1
ATOM 600 C CA . VAL A 1 114 ? -13.328 12.857 9.496 1.00 39.20 112 VAL A CA 1
ATOM 601 C C . VAL A 1 114 ? -12.321 12.666 8.360 1.00 35.53 112 VAL A C 1
ATOM 602 O O . VAL A 1 114 ? -11.484 13.534 8.118 1.00 36.08 112 VAL A O 1
ATOM 606 N N . ASP A 1 115 ? -12.410 11.520 7.686 1.00 35.17 113 ASP A N 1
ATOM 607 C CA . ASP A 1 115 ? -11.548 11.169 6.548 1.00 37.58 113 ASP A CA 1
ATOM 608 C C . ASP A 1 115 ? -12.014 11.817 5.230 1.00 39.43 113 ASP A C 1
ATOM 609 O O . ASP A 1 115 ? -13.059 11.448 4.683 1.00 39.98 113 ASP A O 1
ATOM 614 N N . LEU A 1 116 ? -11.217 12.762 4.721 1.00 44.91 114 LEU A N 1
ATOM 615 C CA . LEU A 1 116 ? -11.552 13.529 3.507 1.00 44.55 114 LEU A CA 1
ATOM 616 C C . LEU A 1 116 ? -10.627 13.250 2.320 1.00 47.43 114 LEU A C 1
ATOM 617 O O . LEU A 1 116 ? -10.569 14.052 1.383 1.00 48.90 114 LEU A O 1
ATOM 622 N N . ARG A 1 117 ? -9.901 12.135 2.360 1.00 44.79 115 ARG A N 1
ATOM 623 C CA . ARG A 1 117 ? -9.000 11.764 1.264 1.00 48.01 115 ARG A CA 1
ATOM 624 C C . ARG A 1 117 ? -9.793 11.289 0.044 1.00 49.29 115 ARG A C 1
ATOM 625 O O . ARG A 1 117 ? -10.701 10.465 0.172 1.00 52.59 115 ARG A O 1
ATOM 633 N N . GLY A 1 118 ? -9.456 11.828 -1.126 1.00 48.75 116 GLY A N 1
ATOM 634 C CA . GLY A 1 118 ? -10.105 11.442 -2.380 1.00 48.86 116 GLY A CA 1
ATOM 635 C C . GLY A 1 118 ? -11.476 12.053 -2.637 1.00 51.35 116 GLY A C 1
ATOM 636 O O . GLY A 1 118 ? -12.202 11.585 -3.518 1.00 53.73 116 GLY A O 1
ATOM 637 N N . VAL A 1 119 ? -11.833 13.093 -1.878 1.00 51.96 117 VAL A N 1
ATOM 638 C CA . VAL A 1 119 ? -13.102 13.820 -2.066 1.00 51.99 117 VAL A CA 1
ATOM 639 C C . VAL A 1 119 ? -13.056 14.667 -3.346 1.00 52.61 117 VAL A C 1
ATOM 640 O O . VAL A 1 119 ? -12.144 15.482 -3.527 1.00 53.34 117 VAL A O 1
ATOM 644 N N . LYS A 1 120 ? -14.048 14.480 -4.216 1.00 52.39 118 LYS A N 1
ATOM 645 C CA . LYS A 1 120 ? -14.009 15.039 -5.570 1.00 52.34 118 LYS A CA 1
ATOM 646 C C . LYS A 1 120 ? -14.671 16.410 -5.753 1.00 49.90 118 LYS A C 1
ATOM 647 O O . LYS A 1 120 ? -14.404 17.099 -6.743 1.00 47.61 118 LYS A O 1
ATOM 653 N N . SER A 1 121 ? -15.536 16.803 -4.819 1.00 44.73 119 SER A N 1
ATOM 654 C CA . SER A 1 121 ? -16.232 18.091 -4.925 1.00 42.14 119 SER A CA 1
ATOM 655 C C . SER A 1 121 ? -16.490 18.705 -3.554 1.00 40.30 119 SER A C 1
ATOM 656 O O . SER A 1 121 ? -16.518 17.994 -2.549 1.00 36.24 119 SER A O 1
ATOM 659 N N . MET A 1 122 ? -16.687 20.024 -3.525 1.00 35.78 120 MET A N 1
ATOM 660 C CA . MET A 1 122 ? -17.010 20.737 -2.280 1.00 37.76 120 MET A CA 1
ATOM 661 C C . MET A 1 122 ? -18.328 20.260 -1.645 1.00 34.98 120 MET A C 1
ATOM 662 O O . MET A 1 122 ? -18.473 20.291 -0.423 1.00 35.33 120 MET A O 1
ATOM 667 N N . GLU A 1 123 ? -19.255 19.796 -2.486 1.00 31.39 121 GLU A N 1
ATOM 668 C CA . GLU A 1 123 ? -20.536 19.216 -2.072 1.00 35.81 121 GLU A CA 1
ATOM 669 C C . GLU A 1 123 ? -20.321 17.951 -1.244 1.00 37.30 121 GLU A C 1
ATOM 670 O O . GLU A 1 123 ? -20.934 17.810 -0.182 1.00 41.29 121 GLU A O 1
ATOM 676 N N . GLU A 1 124 ? -19.511 17.030 -1.730 1.00 35.60 122 GLU A N 1
ATOM 677 C CA . GLU A 1 124 ? -19.164 15.862 -0.997 1.00 35.70 122 GLU A CA 1
ATOM 678 C C . GLU A 1 124 ? -18.312 16.097 0.273 1.00 35.62 122 GLU A C 1
ATOM 679 O O . GLU A 1 124 ? -18.464 15.427 1.279 1.00 35.90 122 GLU A O 1
ATOM 685 N N . LEU A 1 125 ? -17.414 17.066 0.181 1.00 34.04 123 LEU A N 1
ATOM 686 C CA . LEU A 1 125 ? -16.614 17.449 1.342 1.00 31.74 123 LEU A CA 1
ATOM 687 C C . LEU A 1 125 ? -17.519 17.947 2.453 1.00 37.13 123 LEU A C 1
ATOM 688 O O . LEU A 1 125 ? -17.358 17.540 3.602 1.00 40.38 123 LEU A O 1
ATOM 693 N N . VAL A 1 126 ? -18.454 18.827 2.105 1.00 33.55 124 VAL A N 1
ATOM 694 C CA . VAL A 1 126 ? -19.428 19.362 3.064 1.00 40.20 124 VAL A CA 1
ATOM 695 C C . VAL A 1 126 ? -20.305 18.250 3.692 1.00 39.65 124 VAL A C 1
ATOM 696 O O . VAL A 1 126 ? -20.523 18.258 4.913 1.00 37.68 124 VAL A O 1
ATOM 700 N N . GLU A 1 127 ? -20.753 17.291 2.870 1.00 34.35 125 GLU A N 1
ATOM 701 C CA . GLU A 1 127 ? -21.504 16.105 3.347 1.00 37.21 125 GLU A CA 1
ATOM 702 C C . GLU A 1 127 ? -20.730 15.231 4.329 1.00 34.87 125 GLU A C 1
ATOM 703 O O . GLU A 1 127 ? -21.296 14.754 5.320 1.00 34.32 125 GLU A O 1
ATOM 709 N N . ARG A 1 128 ? -19.448 15.009 4.042 1.00 36.11 126 ARG A N 1
ATOM 710 C CA . ARG A 1 128 ? -18.609 14.157 4.886 1.00 39.35 126 ARG A CA 1
ATOM 711 C C . ARG A 1 128 ? -18.322 14.821 6.230 1.00 38.36 126 ARG A C 1
ATOM 712 O O . ARG A 1 128 ? -18.331 14.150 7.260 1.00 41.29 126 ARG A O 1
ATOM 720 N N . VAL A 1 129 ? -18.101 16.137 6.208 1.00 37.02 127 VAL A N 1
ATOM 721 C CA . VAL A 1 129 ? -17.874 16.925 7.422 1.00 40.12 127 VAL A CA 1
ATOM 722 C C . VAL A 1 129 ? -19.132 16.933 8.304 1.00 44.85 127 VAL A C 1
ATOM 723 O O . VAL A 1 129 ? -19.040 16.709 9.514 1.00 44.41 127 VAL A O 1
ATOM 727 N N . LYS A 1 130 ? -20.298 17.134 7.687 1.00 42.50 128 LYS A N 1
ATOM 728 C CA . LYS A 1 130 ? -21.583 17.125 8.404 1.00 45.03 128 LYS A CA 1
ATOM 729 C C . LYS A 1 130 ? -21.860 15.812 9.134 1.00 45.04 128 LYS A C 1
ATOM 730 O O . LYS A 1 130 ? -22.566 15.809 10.142 1.00 50.53 128 LYS A O 1
ATOM 736 N N . LYS A 1 131 ? -21.300 14.708 8.629 1.00 44.41 129 LYS A N 1
ATOM 737 C CA . LYS A 1 131 ? -21.456 13.384 9.250 1.00 42.34 129 LYS A CA 1
ATOM 738 C C . LYS A 1 131 ? -20.501 13.120 10.424 1.00 41.57 129 LYS A C 1
ATOM 739 O O . LYS A 1 131 ? -20.443 11.997 10.921 1.00 46.74 129 LYS A O 1
ATOM 745 N N . GLY A 1 132 ? -19.757 14.140 10.861 1.00 47.26 130 GLY A N 1
ATOM 746 C CA . GLY A 1 132 ? -18.898 14.038 12.058 1.00 46.00 130 GLY A CA 1
ATOM 747 C C . GLY A 1 132 ? -19.681 14.290 13.341 1.00 49.45 130 GLY A C 1
ATOM 748 O O . GLY A 1 132 ? -20.552 15.164 13.380 1.00 49.38 130 GLY A O 1
ATOM 749 N N . ARG A 1 133 ? -19.365 13.548 14.398 1.00 54.68 131 ARG A N 1
ATOM 750 C CA . ARG A 1 133 ? -20.134 13.623 15.640 1.00 57.94 131 ARG A CA 1
ATOM 751 C C . ARG A 1 133 ? -19.782 14.855 16.476 1.00 54.83 131 ARG A C 1
ATOM 752 O O . ARG A 1 133 ? -20.662 15.609 16.893 1.00 55.73 131 ARG A O 1
ATOM 760 N N . GLY A 1 134 ? -18.489 15.048 16.712 1.00 50.12 132 GLY A N 1
ATOM 761 C CA . GLY A 1 134 ? -17.988 15.974 17.741 1.00 47.98 132 GLY A CA 1
ATOM 762 C C . GLY A 1 134 ? -18.679 17.335 17.861 1.00 48.81 132 GLY A C 1
ATOM 763 O O . GLY A 1 134 ? -19.235 17.862 16.882 1.00 45.11 132 GLY A O 1
ATOM 764 N N . ARG A 1 135 ? -18.638 17.911 19.068 1.00 48.65 133 ARG A N 1
ATOM 765 C CA . ARG A 1 135 ? -19.079 19.302 19.290 1.00 45.30 133 ARG A CA 1
ATOM 766 C C . ARG A 1 135 ? -18.210 20.229 18.438 1.00 44.30 133 ARG A C 1
ATOM 767 O O . ARG A 1 135 ? -18.673 21.282 17.987 1.00 45.67 133 ARG A O 1
ATOM 775 N N . ILE A 1 136 ? -16.959 19.804 18.223 1.00 37.75 134 ILE A N 1
ATOM 776 C CA . ILE A 1 136 ? -16.068 20.328 17.176 1.00 42.34 134 ILE A CA 1
ATOM 777 C C . ILE A 1 136 ? -15.741 19.193 16.193 1.00 40.79 134 ILE A C 1
ATOM 778 O O . ILE A 1 136 ? -15.462 18.068 16.617 1.00 36.91 134 ILE A O 1
ATOM 783 N N . ILE A 1 137 ? -15.800 19.490 14.889 1.00 40.35 135 ILE A N 1
ATOM 784 C CA . ILE A 1 137 ? -15.471 18.512 13.845 1.00 40.21 135 ILE A CA 1
ATOM 785 C C . ILE A 1 137 ? -14.055 18.730 13.329 1.00 39.76 135 ILE A C 1
ATOM 786 O O . ILE A 1 137 ? -13.778 19.750 12.701 1.00 44.58 135 ILE A O 1
ATOM 791 N N . PHE A 1 138 ? -13.184 17.758 13.590 1.00 39.88 136 PHE A N 1
ATOM 792 C CA . PHE A 1 138 ? -11.827 17.722 13.053 1.00 36.45 136 PHE A CA 1
ATOM 793 C C . PHE A 1 138 ? -11.759 16.750 11.886 1.00 37.97 136 PHE A C 1
ATOM 794 O O . PHE A 1 138 ? -12.380 15.694 11.914 1.00 32.57 136 PHE A O 1
ATOM 802 N N . GLY A 1 139 ? -11.004 17.126 10.860 1.00 37.63 137 GLY A N 1
ATOM 803 C CA . GLY A 1 139 ? -10.841 16.289 9.675 1.00 41.74 137 GLY A CA 1
ATOM 804 C C . GLY A 1 139 ? -9.506 16.520 8.999 1.00 39.53 137 GLY A C 1
ATOM 805 O O . GLY A 1 139 ? -8.762 17.418 9.389 1.00 33.66 137 GLY A O 1
ATOM 806 N N . PHE A 1 140 ? -9.213 15.721 7.973 1.00 36.65 138 PHE A N 1
ATOM 807 C CA . PHE A 1 140 ? -7.900 15.730 7.330 1.00 39.35 138 PHE A CA 1
ATOM 808 C C . PHE A 1 140 ? -7.959 15.184 5.906 1.00 44.19 138 PHE A C 1
ATOM 809 O O . PHE A 1 140 ? -8.898 14.468 5.542 1.00 43.70 138 PHE A O 1
ATOM 817 N N . GLY A 1 141 ? -6.930 15.492 5.122 1.00 42.73 139 GLY A N 1
ATOM 818 C CA . GLY A 1 141 ? -6.693 14.797 3.868 1.00 45.89 139 GLY A CA 1
ATOM 819 C C . GLY A 1 141 ? -7.312 15.352 2.600 1.00 47.77 139 GLY A C 1
ATOM 820 O O . GLY A 1 141 ? -7.254 14.693 1.564 1.00 47.70 139 GLY A O 1
ATOM 821 N N . TRP A 1 142 ? -7.907 16.545 2.659 1.00 42.12 140 TRP A N 1
ATOM 822 C CA . TRP A 1 142 ? -8.408 17.185 1.437 1.00 40.03 140 TRP A CA 1
ATOM 823 C C . TRP A 1 142 ? -7.279 17.744 0.560 1.00 37.97 140 TRP A C 1
ATOM 824 O O . TRP A 1 142 ? -6.160 17.972 1.023 1.00 39.58 140 TRP A O 1
ATOM 835 N N . ASP A 1 143 ? -7.603 17.986 -0.703 1.00 40.33 141 ASP A N 1
ATOM 836 C CA . ASP A 1 143 ? -6.653 18.481 -1.689 1.00 40.12 141 ASP A CA 1
ATOM 837 C C . ASP A 1 143 ? -7.466 19.324 -2.661 1.00 38.41 141 ASP A C 1
ATOM 838 O O . ASP A 1 143 ? -8.471 18.852 -3.205 1.00 37.62 141 ASP A O 1
ATOM 843 N N . GLN A 1 144 ? -7.032 20.568 -2.873 1.00 35.42 142 GLN A N 1
ATOM 844 C CA . GLN A 1 144 ? -7.752 21.517 -3.742 1.00 38.95 142 GLN A CA 1
ATOM 845 C C . GLN A 1 144 ? -7.754 21.126 -5.230 1.00 36.51 142 GLN A C 1
ATOM 846 O O . GLN A 1 144 ? -8.624 21.566 -5.977 1.00 39.04 142 GLN A O 1
ATOM 852 N N . ASP A 1 145 ? -6.789 20.302 -5.640 1.00 42.51 143 ASP A N 1
ATOM 853 C CA . ASP A 1 145 ? -6.734 19.761 -7.005 1.00 45.45 143 ASP A CA 1
ATOM 854 C C . ASP A 1 145 ? -7.822 18.724 -7.236 1.00 45.33 143 ASP A C 1
ATOM 855 O O . ASP A 1 145 ? -8.456 18.717 -8.292 1.00 44.61 143 ASP A O 1
ATOM 860 N N . GLU A 1 146 ? -8.031 17.860 -6.240 1.00 45.07 144 GLU A N 1
ATOM 861 C CA . GLU A 1 146 ? -9.099 16.856 -6.266 1.00 45.98 144 GLU A CA 1
ATOM 862 C C . GLU A 1 146 ? -10.491 17.496 -6.135 1.00 44.36 144 GLU A C 1
ATOM 863 O O . GLU A 1 146 ? -11.463 17.010 -6.712 1.00 44.49 144 GLU A O 1
ATOM 869 N N . LEU A 1 147 ? -10.563 18.595 -5.389 1.00 42.55 145 LEU A N 1
ATOM 870 C CA . LEU A 1 147 ? -11.801 19.352 -5.166 1.00 37.21 145 LEU A CA 1
ATOM 871 C C . LEU A 1 147 ? -12.216 20.234 -6.349 1.00 36.53 145 LEU A C 1
ATOM 872 O O . LEU A 1 147 ? -13.409 20.458 -6.567 1.00 32.36 145 LEU A O 1
ATOM 877 N N . GLY A 1 148 ? -11.232 20.754 -7.084 1.00 36.79 146 GLY A N 1
ATOM 878 C CA . GLY A 1 148 ? -11.483 21.679 -8.197 1.00 36.98 146 GLY A CA 1
ATOM 879 C C . GLY A 1 148 ? -11.184 23.126 -7.833 1.00 39.24 146 GLY A C 1
ATOM 880 O O . GLY A 1 148 ? -10.972 23.963 -8.713 1.00 39.64 146 GLY A O 1
ATOM 881 N N . ARG A 1 149 ? -11.174 23.411 -6.531 1.00 36.52 147 ARG A N 1
ATOM 882 C CA . ARG A 1 149 ? -10.809 24.720 -5.977 1.00 37.71 147 ARG A CA 1
ATOM 883 C C . ARG A 1 149 ? -10.465 24.566 -4.497 1.00 36.76 147 ARG A C 1
ATOM 884 O O . ARG A 1 149 ? -10.595 23.474 -3.934 1.00 36.09 147 ARG A O 1
ATOM 892 N N . TRP A 1 150 ? -10.019 25.651 -3.874 1.00 37.61 148 TRP A N 1
ATOM 893 C CA . TRP A 1 150 ? -9.715 25.645 -2.446 1.00 37.76 148 TRP A CA 1
ATOM 894 C C . TRP A 1 150 ? -10.998 25.695 -1.621 1.00 37.68 148 TRP A C 1
ATOM 895 O O . TRP A 1 150 ? -11.924 26.438 -1.968 1.00 37.21 148 TRP A O 1
ATOM 906 N N . PRO A 1 151 ? -11.055 24.920 -0.518 1.00 36.44 149 PRO A N 1
ATOM 907 C CA . PRO A 1 151 ? -12.159 25.093 0.428 1.00 33.22 149 PRO A CA 1
ATOM 908 C C . PRO A 1 151 ? -11.948 26.384 1.217 1.00 35.53 149 PRO A C 1
ATOM 909 O O . PRO A 1 151 ? -10.802 26.805 1.437 1.00 37.20 149 PRO A O 1
ATOM 913 N N . THR A 1 152 ? -13.032 27.048 1.592 1.00 32.54 150 THR A N 1
ATOM 914 C CA . THR A 1 152 ? -12.908 28.273 2.359 1.00 37.62 150 THR A CA 1
ATOM 915 C C . THR A 1 152 ? -13.877 28.294 3.515 1.00 36.04 150 THR A C 1
ATOM 916 O O . THR A 1 152 ? -14.834 27.499 3.574 1.00 33.77 150 THR A O 1
ATOM 920 N N . ARG A 1 153 ? -13.630 29.256 4.402 1.00 34.65 151 ARG A N 1
ATOM 921 C CA . ARG A 1 153 ? -14.482 29.620 5.528 1.00 34.66 151 ARG A CA 1
ATOM 922 C C . ARG A 1 153 ? -15.965 29.708 5.166 1.00 36.68 151 ARG A C 1
ATOM 923 O O . ARG A 1 153 ? -16.815 29.202 5.905 1.00 36.89 151 ARG A O 1
ATOM 931 N N . GLU A 1 154 ? -16.256 30.341 4.030 1.00 36.16 152 GLU A N 1
ATOM 932 C CA . GLU A 1 154 ? -17.617 30.517 3.528 1.00 36.39 152 GLU A CA 1
ATOM 933 C C . GLU A 1 154 ? -18.318 29.194 3.138 1.00 37.50 152 GLU A C 1
ATOM 934 O O . GLU A 1 154 ? -19.507 29.016 3.427 1.00 39.53 152 GLU A O 1
ATOM 940 N N . ASP A 1 155 ? -17.587 28.269 2.514 1.00 36.65 153 ASP A N 1
ATOM 941 C CA . ASP A 1 155 ? -18.127 26.928 2.195 1.00 41.21 153 ASP A CA 1
ATOM 942 C C . ASP A 1 155 ? -18.510 26.158 3.461 1.00 42.90 153 ASP A C 1
ATOM 943 O O . ASP A 1 155 ? -19.514 25.443 3.490 1.00 42.58 153 ASP A O 1
ATOM 948 N N . LEU A 1 156 ? -17.704 26.319 4.508 1.00 40.19 154 LEU A N 1
ATOM 949 C CA . LEU A 1 156 ? -17.879 25.550 5.737 1.00 40.11 154 LEU A CA 1
ATOM 950 C C . LEU A 1 156 ? -18.783 26.246 6.753 1.00 44.14 154 LEU A C 1
ATOM 951 O O . LEU A 1 156 ? -19.144 25.653 7.779 1.00 43.22 154 LEU A O 1
ATOM 956 N N . ASP A 1 157 ? -19.154 27.496 6.468 1.00 40.98 155 ASP A N 1
ATOM 957 C CA . ASP A 1 157 ? -20.085 28.231 7.328 1.00 44.89 155 ASP A CA 1
ATOM 958 C C . ASP A 1 157 ? -21.519 27.706 7.265 1.00 43.62 155 ASP A C 1
ATOM 959 O O . ASP A 1 157 ? -22.357 28.133 8.060 1.00 46.64 155 ASP A O 1
ATOM 964 N N . VAL A 1 158 ? -21.804 26.789 6.334 1.00 40.37 156 VAL A N 1
ATOM 965 C CA . VAL A 1 158 ? -23.114 26.111 6.297 1.00 42.59 156 VAL A CA 1
ATOM 966 C C . VAL A 1 158 ? -23.293 25.098 7.454 1.00 39.90 156 VAL A C 1
ATOM 967 O O . VAL A 1 158 ? -24.417 24.753 7.815 1.00 42.26 156 VAL A O 1
ATOM 971 N N . ILE A 1 159 ? -22.179 24.649 8.031 1.00 43.52 157 ILE A N 1
ATOM 972 C CA . ILE A 1 159 ? -22.154 23.729 9.183 1.00 41.71 157 ILE A CA 1
ATOM 973 C C . ILE A 1 159 ? -22.192 24.535 10.490 1.00 42.90 157 ILE A C 1
ATOM 974 O O . ILE A 1 159 ? -21.345 25.406 10.708 1.00 39.75 157 ILE A O 1
ATOM 979 N N . ASP A 1 160 ? -23.152 24.241 11.369 1.00 44.43 158 ASP A N 1
ATOM 980 C CA . ASP A 1 160 ? -23.372 25.102 12.548 1.00 48.42 158 ASP A CA 1
ATOM 981 C C . ASP A 1 160 ? -22.540 24.764 13.813 1.00 48.49 158 ASP A C 1
ATOM 982 O O . ASP A 1 160 ? -22.924 25.113 14.940 1.00 51.97 158 ASP A O 1
ATOM 987 N N . ARG A 1 161 ? -21.454 24.030 13.644 1.00 44.99 159 ARG A N 1
ATOM 988 C CA A ARG A 1 161 ? -20.488 23.921 14.716 0.50 46.79 159 ARG A CA 1
ATOM 989 C CA B ARG A 1 161 ? -20.480 23.705 14.662 0.50 44.70 159 ARG A CA 1
ATOM 990 C C . ARG A 1 161 ? -19.049 24.100 14.277 1.00 44.09 159 ARG A C 1
ATOM 991 O O . ARG A 1 161 ? -18.812 24.084 13.080 1.00 42.48 159 ARG A O 1
ATOM 1006 N N . PRO A 1 162 ? -18.115 24.266 15.205 1.00 42.84 160 PRO A N 1
ATOM 1007 C CA . PRO A 1 162 ? -16.727 24.525 14.777 1.00 45.47 160 PRO A CA 1
ATOM 1008 C C . PRO A 1 162 ? -16.151 23.387 13.949 1.00 42.42 160 PRO A C 1
ATOM 1009 O O . PRO A 1 162 ? -16.428 22.217 14.209 1.00 43.54 160 PRO A O 1
ATOM 1013 N N . VAL A 1 163 ? -15.389 23.761 12.931 1.00 43.44 161 VAL A N 1
ATOM 1014 C CA . VAL A 1 163 ? -14.854 22.827 11.954 1.00 39.14 161 VAL A CA 1
ATOM 1015 C C . VAL A 1 163 ? -13.387 23.186 11.741 1.00 41.04 161 VAL A C 1
ATOM 1016 O O . VAL A 1 163 ? -13.051 24.362 11.635 1.00 45.41 161 VAL A O 1
ATOM 1020 N N . PHE A 1 164 ? -12.505 22.188 11.706 1.00 36.76 162 PHE A N 1
ATOM 1021 C CA . PHE A 1 164 ? -11.081 22.455 11.497 1.00 38.00 162 PHE A CA 1
ATOM 1022 C C . PHE A 1 164 ? -10.535 21.299 10.673 1.00 39.03 162 PHE A C 1
ATOM 1023 O O . PHE A 1 164 ? -10.502 20.157 11.146 1.00 36.88 162 PHE A O 1
ATOM 1031 N N . LEU A 1 165 ? -10.131 21.592 9.438 1.00 35.14 163 LEU A N 1
ATOM 1032 C CA . LEU A 1 165 ? -9.807 20.544 8.461 1.00 37.12 163 LEU A CA 1
ATOM 1033 C C . LEU A 1 165 ? -8.404 20.666 7.868 1.00 38.45 163 LEU A C 1
ATOM 1034 O O . LEU A 1 165 ? -8.122 21.606 7.135 1.00 40.64 163 LEU A O 1
ATOM 1039 N N . TYR A 1 166 ? -7.538 19.711 8.193 1.00 37.97 164 TYR A N 1
ATOM 1040 C CA . TYR A 1 166 ? -6.190 19.679 7.637 1.00 40.70 164 TYR A CA 1
ATOM 1041 C C . TYR A 1 166 ? -6.220 19.437 6.132 1.00 43.48 164 TYR A C 1
ATOM 1042 O O . TYR A 1 166 ? -7.099 18.742 5.622 1.00 37.27 164 TYR A O 1
ATOM 1051 N N . ARG A 1 167 ? -5.254 20.015 5.426 1.00 35.18 165 ARG A N 1
ATOM 1052 C CA . ARG A 1 167 ? -4.892 19.544 4.094 1.00 36.13 165 ARG A CA 1
ATOM 1053 C C . ARG A 1 167 ? -4.110 18.237 4.165 1.00 41.82 165 ARG A C 1
ATOM 1054 O O . ARG A 1 167 ? -3.650 17.835 5.234 1.00 41.62 165 ARG A O 1
ATOM 1062 N N . ARG A 1 168 ? -3.964 17.577 3.021 1.00 45.30 166 ARG A N 1
ATOM 1063 C CA . ARG A 1 168 ? -3.214 16.329 2.946 1.00 44.85 166 ARG A CA 1
ATOM 1064 C C . ARG A 1 168 ? -1.887 16.438 3.689 1.00 48.89 166 ARG A C 1
ATOM 1065 O O . ARG A 1 168 ? -1.562 15.596 4.527 1.00 50.69 166 ARG A O 1
ATOM 1073 N N . CYS A 1 169 ? -1.123 17.480 3.377 1.00 49.86 167 CYS A N 1
ATOM 1074 C CA . CYS A 1 169 ? 0.251 17.592 3.851 1.00 57.50 167 CYS A CA 1
ATOM 1075 C C . CYS A 1 169 ? 0.299 17.750 5.367 1.00 53.98 167 CYS A C 1
ATOM 1076 O O . CYS A 1 169 ? 1.330 17.505 5.994 1.00 55.57 167 CYS A O 1
ATOM 1079 N N . PHE A 1 170 ? -0.822 18.160 5.951 1.00 52.65 168 PHE A N 1
ATOM 1080 C CA . PHE A 1 170 ? -0.835 18.666 7.347 1.00 47.70 168 PHE A CA 1
ATOM 1081 C C . PHE A 1 170 ? -0.036 19.967 7.547 1.00 46.50 168 PHE A C 1
ATOM 1082 O O . PHE A 1 170 ? 0.212 20.375 8.683 1.00 47.28 168 PHE A O 1
ATOM 1090 N N . HIS A 1 171 ? 0.360 20.617 6.451 1.00 41.09 169 HIS A N 1
ATOM 1091 C CA . HIS A 1 171 ? 1.081 21.893 6.529 1.00 39.69 169 HIS A CA 1
ATOM 1092 C C . HIS A 1 171 ? 0.125 23.084 6.409 1.00 38.54 169 HIS A C 1
ATOM 1093 O O . HIS A 1 171 ? 0.529 24.224 6.640 1.00 41.07 169 HIS A O 1
ATOM 1100 N N . VAL A 1 172 ? -1.140 22.803 6.078 1.00 32.30 170 VAL A N 1
ATOM 1101 C CA . VAL A 1 172 ? -2.196 23.828 5.872 1.00 36.94 170 VAL A CA 1
ATOM 1102 C C . VAL A 1 172 ? -3.519 23.315 6.478 1.00 37.77 170 VAL A C 1
ATOM 1103 O O . VAL A 1 172 ? -3.762 22.103 6.483 1.00 41.14 170 VAL A O 1
ATOM 1107 N N . ALA A 1 173 ? -4.370 24.215 6.983 1.00 36.62 171 ALA A N 1
ATOM 1108 C CA . ALA A 1 173 ? -5.711 23.830 7.413 1.00 34.11 171 ALA A CA 1
ATOM 1109 C C . ALA A 1 173 ? -6.747 24.884 7.028 1.00 38.04 171 ALA A C 1
ATOM 1110 O O . ALA A 1 173 ? -6.408 26.050 6.889 1.00 39.27 171 ALA A O 1
ATOM 1112 N N . VAL A 1 174 ? -7.991 24.459 6.829 1.00 34.97 172 VAL A N 1
ATOM 1113 C CA . VAL A 1 174 ? -9.110 25.387 6.632 1.00 39.99 172 VAL A CA 1
ATOM 1114 C C . VAL A 1 174 ? -10.086 25.250 7.799 1.00 38.52 172 VAL A C 1
ATOM 1115 O O . VAL A 1 174 ? -10.272 24.150 8.341 1.00 35.34 172 VAL A O 1
ATOM 1119 N N . MET A 1 175 ? -10.688 26.372 8.198 1.00 39.12 173 MET A N 1
ATOM 1120 C CA . MET A 1 175 ? -11.662 26.381 9.291 1.00 43.23 173 MET A CA 1
ATOM 1121 C C . MET A 1 175 ? -12.878 27.260 8.954 1.00 46.55 173 MET A C 1
ATOM 1122 O O . MET A 1 175 ? -12.811 28.100 8.047 1.00 44.42 173 MET A O 1
ATOM 1127 N N . ASN A 1 176 ? -13.996 27.057 9.651 1.00 40.84 174 ASN A N 1
ATOM 1128 C CA . ASN A 1 176 ? -15.123 27.985 9.480 1.00 37.84 174 ASN A CA 1
ATOM 1129 C C . ASN A 1 176 ? -15.053 29.141 10.490 1.00 40.14 174 ASN A C 1
ATOM 1130 O O . ASN A 1 176 ? -14.087 29.222 11.269 1.00 35.96 174 ASN A O 1
ATOM 1135 N N . SER A 1 177 ? -16.054 30.026 10.456 1.00 34.64 175 SER A N 1
ATOM 1136 C CA . SER A 1 177 ? -16.090 31.226 11.304 1.00 39.43 175 SER A CA 1
ATOM 1137 C C . SER A 1 177 ? -16.154 30.942 12.799 1.00 38.80 175 SER A C 1
ATOM 1138 O O . SER A 1 177 ? -15.461 31.607 13.579 1.00 44.41 175 SER A O 1
ATOM 1141 N N . LYS A 1 178 ? -16.962 29.951 13.180 1.00 37.72 176 LYS A N 1
ATOM 1142 C CA . LYS A 1 178 ? -17.092 29.514 14.578 1.00 39.32 176 LYS A CA 1
ATOM 1143 C C . LYS A 1 178 ? -15.741 29.112 15.167 1.00 39.93 176 LYS A C 1
ATOM 1144 O O . LYS A 1 178 ? -15.389 29.522 16.276 1.00 36.29 176 LYS A O 1
ATOM 1150 N N . MET A 1 179 ? -14.983 28.337 14.397 1.00 40.59 177 MET A N 1
ATOM 1151 C CA . MET A 1 179 ? -13.650 27.917 14.786 1.00 37.68 177 MET A CA 1
ATOM 1152 C C . MET A 1 179 ? -12.683 29.116 14.867 1.00 39.42 177 MET A C 1
ATOM 1153 O O . MET A 1 179 ? -11.910 29.217 15.815 1.00 35.99 177 MET A O 1
ATOM 1158 N N . ILE A 1 180 ? -12.745 30.022 13.889 1.00 41.02 178 ILE A N 1
ATOM 1159 C CA . ILE A 1 180 ? -11.933 31.255 13.886 1.00 39.05 178 ILE A CA 1
ATOM 1160 C C . ILE A 1 180 ? -12.175 32.073 15.168 1.00 36.98 178 ILE A C 1
ATOM 1161 O O . ILE A 1 180 ? -11.218 32.560 15.796 1.00 34.66 178 ILE A O 1
ATOM 1166 N N . ASP A 1 181 ? -13.450 32.184 15.554 1.00 37.48 179 ASP A N 1
ATOM 1167 C CA . ASP A 1 181 ? -13.879 32.930 16.748 1.00 37.31 179 ASP A CA 1
ATOM 1168 C C . ASP A 1 181 ? -13.333 32.316 18.040 1.00 38.14 179 ASP A C 1
ATOM 1169 O O . ASP A 1 181 ? -13.014 33.036 18.995 1.00 34.46 179 ASP A O 1
ATOM 1174 N N . LEU A 1 182 ? -13.238 30.988 18.070 1.00 38.41 180 LEU A N 1
ATOM 1175 C CA . LEU A 1 182 ? -12.692 30.293 19.235 1.00 40.74 180 LEU A CA 1
ATOM 1176 C C . LEU A 1 182 ? -11.179 30.473 19.362 1.00 39.76 180 LEU A C 1
ATOM 1177 O O . LEU A 1 182 ? -10.647 30.521 20.475 1.00 37.86 180 LEU A O 1
ATOM 1182 N N . LEU A 1 183 ? -10.491 30.594 18.230 1.00 37.93 181 LEU A N 1
ATOM 1183 C CA . LEU A 1 183 ? -9.025 30.698 18.231 1.00 39.27 181 LEU A CA 1
ATOM 1184 C C . LEU A 1 183 ? -8.490 32.078 18.598 1.00 40.62 181 LEU A C 1
ATOM 1185 O O . LEU A 1 183 ? -7.513 32.178 19.339 1.00 40.64 181 LEU A O 1
ATOM 1190 N N . ASN A 1 184 ? -9.124 33.128 18.074 1.00 41.45 182 ASN A N 1
ATOM 1191 C CA . ASN A 1 184 ? -8.658 34.501 18.257 1.00 42.91 182 ASN A CA 1
ATOM 1192 C C . ASN A 1 184 ? -7.182 34.731 17.894 1.00 43.99 182 ASN A C 1
ATOM 1193 O O . ASN A 1 184 ? -6.444 35.361 18.656 1.00 42.18 182 ASN A O 1
ATOM 1198 N N . LEU A 1 185 ? -6.766 34.206 16.739 1.00 36.66 183 LEU A N 1
ATOM 1199 C CA . LEU A 1 185 ? -5.388 34.349 16.252 1.00 39.79 183 LEU A CA 1
ATOM 1200 C C . LEU A 1 185 ? -5.066 35.793 15.898 1.00 42.22 183 LEU A C 1
ATOM 1201 O O . LEU A 1 185 ? -5.930 36.512 15.404 1.00 35.72 183 LEU A O 1
ATOM 1206 N N . LYS A 1 186 ? -3.819 36.197 16.142 1.00 45.63 184 LYS A N 1
ATOM 1207 C CA . LYS A 1 186 ? -3.335 37.530 15.770 1.00 48.47 184 LYS A CA 1
ATOM 1208 C C . LYS A 1 186 ? -3.085 37.555 14.258 1.00 47.24 184 LYS A C 1
ATOM 1209 O O . LYS A 1 186 ? -2.734 36.517 13.687 1.00 44.39 184 LYS A O 1
ATOM 1215 N N . PRO A 1 187 ? -3.296 38.719 13.597 1.00 48.45 185 PRO A N 1
ATOM 1216 C CA . PRO A 1 187 ? -2.987 38.801 12.160 1.00 46.40 185 PRO A CA 1
ATOM 1217 C C . PRO A 1 187 ? -1.536 38.417 11.849 1.00 43.13 185 PRO A C 1
ATOM 1218 O O . PRO A 1 187 ? -0.625 38.783 12.599 1.00 39.37 185 PRO A O 1
ATOM 1222 N N . SER A 1 188 ? -1.343 37.633 10.791 1.00 38.34 186 SER A N 1
ATOM 1223 C CA . SER A 1 188 ? -0.008 37.347 10.263 1.00 38.92 186 SER A CA 1
ATOM 1224 C C . SER A 1 188 ? -0.094 36.972 8.790 1.00 39.00 186 SER A C 1
ATOM 1225 O O . SER A 1 188 ? -1.191 36.745 8.256 1.00 34.23 186 SER A O 1
ATOM 1228 N N . LYS A 1 189 ? 1.067 36.897 8.138 1.00 42.29 187 LYS A N 1
ATOM 1229 C CA . LYS A 1 189 ? 1.144 36.429 6.746 1.00 42.23 187 LYS A CA 1
ATOM 1230 C C . LYS A 1 189 ? 0.830 34.922 6.593 1.00 40.61 187 LYS A C 1
ATOM 1231 O O . LYS A 1 189 ? 0.681 34.423 5.475 1.00 37.07 187 LYS A O 1
ATOM 1237 N N . ASP A 1 190 ? 0.699 34.218 7.724 1.00 37.73 188 ASP A N 1
ATOM 1238 C CA . ASP A 1 190 ? 0.355 32.797 7.737 1.00 34.99 188 ASP A CA 1
ATOM 1239 C C . ASP A 1 190 ? -1.148 32.550 7.938 1.00 37.48 188 ASP A C 1
ATOM 1240 O O . ASP A 1 190 ? -1.602 31.398 7.944 1.00 36.35 188 ASP A O 1
ATOM 1245 N N . PHE A 1 191 ? -1.916 33.619 8.132 1.00 36.59 189 PHE A N 1
ATOM 1246 C CA . PHE A 1 191 ? -3.354 33.480 8.391 1.00 36.68 189 PHE A CA 1
ATOM 1247 C C . PHE A 1 191 ? -4.126 34.357 7.425 1.00 33.77 189 PHE A C 1
ATOM 1248 O O . PHE A 1 191 ? -3.919 35.574 7.366 1.00 29.56 189 PHE A O 1
ATOM 1256 N N . ASP A 1 192 ? -4.976 33.712 6.632 1.00 35.18 190 ASP A N 1
ATOM 1257 C CA . ASP A 1 192 ? -5.919 34.425 5.766 1.00 37.23 190 ASP A CA 1
ATOM 1258 C C . ASP A 1 192 ? -7.291 34.325 6.426 1.00 38.36 190 ASP A C 1
ATOM 1259 O O . ASP A 1 192 ? -7.966 33.293 6.344 1.00 38.47 190 ASP A O 1
ATOM 1264 N N . GLU A 1 193 ? -7.668 35.395 7.114 1.00 33.77 191 GLU A N 1
ATOM 1265 C CA . GLU A 1 193 ? -8.924 35.467 7.858 1.00 40.82 191 GLU A CA 1
ATOM 1266 C C . GLU A 1 193 ? -10.164 35.382 6.956 1.00 33.77 191 GLU A C 1
ATOM 1267 O O . GLU A 1 193 ? -11.154 34.791 7.345 1.00 34.58 191 GLU A O 1
ATOM 1273 N N . SER A 1 194 ? -10.098 35.968 5.762 1.00 34.43 192 SER A N 1
ATOM 1274 C CA . SER A 1 194 ? -11.227 35.939 4.818 1.00 33.88 192 SER A CA 1
ATOM 1275 C C . SER A 1 194 ? -11.589 34.531 4.351 1.00 33.66 192 SER A C 1
ATOM 1276 O O . SER A 1 194 ? -12.770 34.224 4.179 1.00 36.75 192 SER A O 1
ATOM 1279 N N . THR A 1 195 ? -10.577 33.676 4.176 1.00 32.14 193 THR A N 1
ATOM 1280 C CA . THR A 1 195 ? -10.791 32.282 3.738 1.00 33.90 193 THR A CA 1
ATOM 1281 C C . THR A 1 195 ? -10.675 31.220 4.851 1.00 36.01 193 THR A C 1
ATOM 1282 O O . THR A 1 195 ? -10.998 30.053 4.627 1.00 31.67 193 THR A O 1
ATOM 1286 N N . GLY A 1 196 ? -10.210 31.617 6.033 1.00 29.89 194 GLY A N 1
ATOM 1287 C CA . GLY A 1 196 ? -10.079 30.700 7.165 1.00 35.32 194 GLY A CA 1
ATOM 1288 C C . GLY A 1 196 ? -8.939 29.711 6.974 1.00 35.66 194 GLY A C 1
ATOM 1289 O O . GLY A 1 196 ? -8.979 28.602 7.508 1.00 38.41 194 GLY A O 1
ATOM 1290 N N . ILE A 1 197 ? -7.928 30.110 6.203 1.00 28.32 195 ILE A N 1
ATOM 1291 C CA . ILE A 1 197 ? -6.806 29.231 5.893 1.00 38.31 195 ILE A CA 1
ATOM 1292 C C . ILE A 1 197 ? -5.570 29.598 6.740 1.00 36.82 195 ILE A C 1
ATOM 1293 O O . ILE A 1 197 ? -5.192 30.767 6.820 1.00 39.85 195 ILE A O 1
ATOM 1298 N N . VAL A 1 198 ? -4.943 28.600 7.346 1.00 32.87 196 VAL A N 1
ATOM 1299 C CA . VAL A 1 198 ? -3.710 28.806 8.095 1.00 33.97 196 VAL A CA 1
ATOM 1300 C C . VAL A 1 198 ? -2.531 27.985 7.586 1.00 39.47 196 VAL A C 1
ATOM 1301 O O . VAL A 1 198 ? -2.694 26.875 7.120 1.00 38.03 196 VAL A O 1
ATOM 1305 N N . ARG A 1 199 ? -1.344 28.559 7.693 1.00 36.39 197 ARG A N 1
ATOM 1306 C CA . ARG A 1 199 ? -0.124 27.941 7.208 1.00 42.33 197 ARG A CA 1
ATOM 1307 C C . ARG A 1 199 ? 0.939 28.000 8.289 1.00 38.31 197 ARG A C 1
ATOM 1308 O O . ARG A 1 199 ? 0.837 28.786 9.204 1.00 32.34 197 ARG A O 1
ATOM 1316 N N . GLU A 1 200 ? 1.966 27.170 8.153 1.00 35.30 198 GLU A N 1
ATOM 1317 C CA . GLU A 1 200 ? 3.201 27.330 8.901 1.00 40.76 198 GLU A CA 1
ATOM 1318 C C . GLU A 1 200 ? 2.975 27.660 10.365 1.00 40.38 198 GLU A C 1
ATOM 1319 O O . GLU A 1 200 ? 2.411 26.869 11.091 1.00 42.22 198 GLU A O 1
ATOM 1325 N N . ARG A 1 201 ? 3.425 28.839 10.784 1.00 43.07 199 ARG A N 1
ATOM 1326 C CA . ARG A 1 201 ? 3.420 29.203 12.195 1.00 48.28 199 ARG A CA 1
ATOM 1327 C C . ARG A 1 201 ? 2.003 29.204 12.760 1.00 45.56 199 ARG A C 1
ATOM 1328 O O . ARG A 1 201 ? 1.759 28.691 13.852 1.00 47.10 199 ARG A O 1
ATOM 1336 N N . ALA A 1 202 ? 1.073 29.782 12.007 1.00 43.51 200 ALA A N 1
ATOM 1337 C CA . ALA A 1 202 ? -0.252 30.084 12.525 1.00 39.88 200 ALA A CA 1
ATOM 1338 C C . ALA A 1 202 ? -1.060 28.820 12.680 1.00 37.15 200 ALA A C 1
ATOM 1339 O O . ALA A 1 202 ? -1.922 28.723 13.526 1.00 37.39 200 ALA A O 1
ATOM 1341 N N . LEU A 1 203 ? -0.747 27.845 11.852 1.00 35.26 201 LEU A N 1
ATOM 1342 C CA . LEU A 1 203 ? -1.283 26.491 12.001 1.00 40.46 201 LEU A CA 1
ATOM 1343 C C . LEU A 1 203 ? -0.754 25.791 13.267 1.00 39.39 201 LEU A C 1
ATOM 1344 O O . LEU A 1 203 ? -1.535 25.202 14.014 1.00 38.37 201 LEU A O 1
ATOM 1349 N N . GLU A 1 204 ? 0.559 25.850 13.483 1.00 33.80 202 GLU A N 1
ATOM 1350 C CA . GLU A 1 204 ? 1.188 25.378 14.726 1.00 37.09 202 GLU A CA 1
ATOM 1351 C C . GLU A 1 204 ? 0.566 26.007 15.974 1.00 32.72 202 GLU A C 1
ATOM 1352 O O . GLU A 1 204 ? 0.246 25.301 16.924 1.00 35.80 202 GLU A O 1
ATOM 1358 N N . GLU A 1 205 ? 0.398 27.330 15.958 1.00 39.81 203 GLU A N 1
ATOM 1359 C CA . GLU A 1 205 ? -0.284 28.072 17.033 1.00 40.07 203 GLU A CA 1
ATOM 1360 C C . GLU A 1 205 ? -1.771 27.685 17.186 1.00 39.92 203 GLU A C 1
ATOM 1361 O O . GLU A 1 205 ? -2.259 27.555 18.312 1.00 37.11 203 GLU A O 1
ATOM 1367 N N . SER A 1 206 ? -2.468 27.493 16.062 1.00 38.57 204 SER A N 1
ATOM 1368 C CA . SER A 1 206 ? -3.845 26.969 16.058 1.00 36.59 204 SER A CA 1
ATOM 1369 C C . SER A 1 206 ? -3.948 25.638 16.795 1.00 36.07 204 SER A C 1
ATOM 1370 O O . SER A 1 206 ? -4.839 25.478 17.628 1.00 33.02 204 SER A O 1
ATOM 1373 N N . ARG A 1 207 ? -3.044 24.718 16.480 1.00 37.14 205 ARG A N 1
ATOM 1374 C CA . ARG A 1 207 ? -2.959 23.422 17.126 1.00 33.85 205 ARG A CA 1
ATOM 1375 C C . ARG A 1 207 ? -2.747 23.594 18.623 1.00 37.51 205 ARG A C 1
ATOM 1376 O O . ARG A 1 207 ? -3.398 22.953 19.414 1.00 34.13 205 ARG A O 1
ATOM 1384 N N . LYS A 1 208 ? -1.810 24.454 18.993 1.00 35.57 206 LYS A N 1
ATOM 1385 C CA . LYS A 1 208 ? -1.456 24.690 20.395 1.00 33.73 206 LYS A CA 1
ATOM 1386 C C . LYS A 1 208 ? -2.680 25.185 21.173 1.00 35.95 206 LYS A C 1
ATOM 1387 O O . LYS A 1 208 ? -2.966 24.671 22.260 1.00 31.81 206 LYS A O 1
ATOM 1393 N N . ILE A 1 209 ? -3.408 26.151 20.593 1.00 34.08 207 ILE A N 1
ATOM 1394 C CA . ILE A 1 209 ? -4.605 26.716 21.225 1.00 36.90 207 ILE A CA 1
ATOM 1395 C C . ILE A 1 209 ? -5.726 25.668 21.339 1.00 34.89 207 ILE A C 1
ATOM 1396 O O . ILE A 1 209 ? -6.381 25.555 22.379 1.00 37.75 207 ILE A O 1
ATOM 1401 N N . ILE A 1 210 ? -5.914 24.891 20.280 1.00 32.73 208 ILE A N 1
ATOM 1402 C CA . ILE A 1 210 ? -6.859 23.774 20.292 1.00 33.29 208 ILE A CA 1
ATOM 1403 C C . ILE A 1 210 ? -6.559 22.779 21.429 1.00 34.65 208 ILE A C 1
ATOM 1404 O O . ILE A 1 210 ? -7.442 22.446 22.231 1.00 34.38 208 ILE A O 1
ATOM 1409 N N . ASN A 1 211 ? -5.301 22.359 21.523 1.00 34.95 209 ASN A N 1
ATOM 1410 C CA . ASN A 1 211 ? -4.874 21.366 22.510 1.00 31.56 209 ASN A CA 1
ATOM 1411 C C . ASN A 1 211 ? -4.889 21.847 23.959 1.00 30.58 209 ASN A C 1
ATOM 1412 O O . ASN A 1 211 ? -5.211 21.079 24.867 1.00 32.26 209 ASN A O 1
ATOM 1417 N N . GLU A 1 212 ? -4.530 23.107 24.169 1.00 31.70 210 GLU A N 1
ATOM 1418 C CA . GLU A 1 212 ? -4.392 23.657 25.513 1.00 37.41 210 GLU A CA 1
ATOM 1419 C C . GLU A 1 212 ? -5.628 24.400 26.036 1.00 35.40 210 GLU A C 1
ATOM 1420 O O . GLU A 1 212 ? -5.947 24.298 27.221 1.00 31.12 210 GLU A O 1
ATOM 1426 N N . LYS A 1 213 ? -6.302 25.149 25.164 1.00 31.85 211 LYS A N 1
ATOM 1427 C CA . LYS A 1 213 ? -7.456 25.962 25.570 1.00 39.14 211 LYS A CA 1
ATOM 1428 C C . LYS A 1 213 ? -8.834 25.350 25.267 1.00 36.05 211 LYS A C 1
ATOM 1429 O O . LYS A 1 213 ? -9.692 25.338 26.136 1.00 37.59 211 LYS A O 1
ATOM 1435 N N . ILE A 1 214 ? -9.038 24.850 24.048 1.00 37.91 212 ILE A N 1
ATOM 1436 C CA . ILE A 1 214 ? -10.386 24.480 23.564 1.00 34.49 212 ILE A CA 1
ATOM 1437 C C . ILE A 1 214 ? -10.853 23.068 23.958 1.00 34.51 212 ILE A C 1
ATOM 1438 O O . ILE A 1 214 ? -11.961 22.900 24.483 1.00 32.26 212 ILE A O 1
ATOM 1443 N N . LEU A 1 215 ? -10.021 22.059 23.696 1.00 33.27 213 LEU A N 1
ATOM 1444 C CA . LEU A 1 215 ? -10.304 20.688 24.141 1.00 33.13 213 LEU A CA 1
ATOM 1445 C C . LEU A 1 215 ? -10.369 20.589 25.670 1.00 27.88 213 LEU A C 1
ATOM 1446 O O . LEU A 1 215 ? -9.648 21.280 26.371 1.00 28.21 213 LEU A O 1
ATOM 1451 N N . THR A 1 216 ? -11.266 19.753 26.175 1.00 34.03 214 THR A N 1
ATOM 1452 C CA . THR A 1 216 ? -11.497 19.639 27.617 1.00 37.74 214 THR A CA 1
ATOM 1453 C C . THR A 1 216 ? -10.882 18.342 28.135 1.00 38.51 214 THR A C 1
ATOM 1454 O O . THR A 1 216 ? -10.420 17.514 27.340 1.00 34.15 214 THR A O 1
ATOM 1458 N N . VAL A 1 217 ? -10.877 18.177 29.459 1.00 35.68 215 VAL A N 1
ATOM 1459 C CA . VAL A 1 217 ? -10.455 16.921 30.100 1.00 35.83 215 VAL A CA 1
ATOM 1460 C C . VAL A 1 217 ? -11.292 15.732 29.589 1.00 32.47 215 VAL A C 1
ATOM 1461 O O . VAL A 1 217 ? -10.733 14.708 29.230 1.00 30.32 215 VAL A O 1
ATOM 1465 N N . LYS A 1 218 ? -12.616 15.897 29.518 1.00 34.25 216 LYS A N 1
ATOM 1466 C CA . LYS A 1 218 ? -13.510 14.871 28.954 1.00 37.37 216 LYS A CA 1
ATOM 1467 C C . LYS A 1 218 ? -13.148 14.480 27.512 1.00 35.81 216 LYS A C 1
ATOM 1468 O O . LYS A 1 218 ? -13.136 13.289 27.178 1.00 33.98 216 LYS A O 1
ATOM 1474 N N . ASP A 1 219 ? -12.850 15.471 26.664 1.00 32.22 217 ASP A N 1
ATOM 1475 C CA . ASP A 1 219 ? -12.383 15.190 25.291 1.00 34.45 217 ASP A CA 1
ATOM 1476 C C . ASP A 1 219 ? -11.125 14.314 25.332 1.00 33.81 217 ASP A C 1
ATOM 1477 O O . ASP A 1 219 ? -11.028 13.333 24.585 1.00 34.00 217 ASP A O 1
ATOM 1482 N N . TYR A 1 220 ? -10.182 14.641 26.215 1.00 34.71 218 TYR A N 1
ATOM 1483 C CA . TYR A 1 220 ? -8.947 13.842 26.321 1.00 32.66 218 TYR A CA 1
ATOM 1484 C C . TYR A 1 220 ? -9.165 12.423 26.818 1.00 31.52 218 TYR A C 1
ATOM 1485 O O . TYR A 1 220 ? -8.514 11.505 26.313 1.00 31.90 218 TYR A O 1
ATOM 1494 N N . LYS A 1 221 ? -10.108 12.242 27.749 1.00 30.42 219 LYS A N 1
ATOM 1495 C CA . LYS A 1 221 ? -10.469 10.900 28.246 1.00 34.17 219 LYS A CA 1
ATOM 1496 C C . LYS A 1 221 ? -10.978 10.040 27.103 1.00 33.49 219 LYS A C 1
ATOM 1497 O O . LYS A 1 221 ? -10.614 8.875 26.979 1.00 34.25 219 LYS A O 1
ATOM 1503 N N . HIS A 1 222 ? -11.829 10.641 26.280 1.00 37.54 220 HIS A N 1
ATOM 1504 C CA . HIS A 1 222 ? -12.404 9.985 25.120 1.00 36.46 220 HIS A CA 1
ATOM 1505 C C . HIS A 1 222 ? -11.330 9.588 24.087 1.00 38.85 220 HIS A C 1
ATOM 1506 O O . HIS A 1 222 ? -11.315 8.452 23.612 1.00 34.98 220 HIS A O 1
ATOM 1513 N N . TYR A 1 223 ? -10.436 10.519 23.759 1.00 36.81 221 TYR A N 1
ATOM 1514 C CA . TYR A 1 223 ? -9.296 10.233 22.862 1.00 38.10 221 TYR A CA 1
ATOM 1515 C C . TYR A 1 223 ? -8.444 9.086 23.364 1.00 37.74 221 TYR A C 1
ATOM 1516 O O . TYR A 1 223 ? -8.108 8.166 22.613 1.00 37.31 221 TYR A O 1
ATOM 1525 N N . ILE A 1 224 ? -8.103 9.138 24.644 1.00 32.75 222 ILE A N 1
ATOM 1526 C CA . ILE A 1 224 ? -7.270 8.126 25.240 1.00 32.32 222 ILE A CA 1
ATOM 1527 C C . ILE A 1 224 ? -7.971 6.770 25.222 1.00 33.27 222 ILE A C 1
ATOM 1528 O O . ILE A 1 224 ? -7.345 5.765 24.886 1.00 35.43 222 ILE A O 1
ATOM 1533 N N . GLU A 1 225 ? -9.265 6.747 25.558 1.00 31.69 223 GLU A N 1
ATOM 1534 C CA . GLU A 1 225 ? -10.035 5.492 25.466 1.00 36.27 223 GLU A CA 1
ATOM 1535 C C . GLU A 1 225 ? -10.166 4.913 24.046 1.00 37.76 223 GLU A C 1
ATOM 1536 O O . GLU A 1 225 ? -10.102 3.684 23.880 1.00 39.45 223 GLU A O 1
ATOM 1542 N N . SER A 1 226 ? -10.337 5.773 23.041 1.00 36.88 224 SER A N 1
ATOM 1543 C CA . SER A 1 226 ? -10.331 5.317 21.629 1.00 33.81 224 SER A CA 1
ATOM 1544 C C . SER A 1 226 ? -8.988 4.708 21.200 1.00 31.46 224 SER A C 1
ATOM 1545 O O . SER A 1 226 ? -8.984 3.661 20.536 1.00 33.11 224 SER A O 1
ATOM 1548 N N . ALA A 1 227 ? -7.874 5.377 21.535 1.00 32.39 225 ALA A N 1
ATOM 1549 C CA . ALA A 1 227 ? -6.514 4.848 21.306 1.00 35.90 225 ALA A CA 1
ATOM 1550 C C . ALA A 1 227 ? -6.281 3.506 21.990 1.00 34.86 225 ALA A C 1
ATOM 1551 O O . ALA A 1 227 ? -5.715 2.589 21.393 1.00 35.19 225 ALA A O 1
ATOM 1553 N N . GLN A 1 228 ? -6.709 3.411 23.251 1.00 34.02 226 GLN A N 1
ATOM 1554 C CA . GLN A 1 228 ? -6.531 2.207 24.052 1.00 35.57 226 GLN A CA 1
ATOM 1555 C C . GLN A 1 228 ? -7.281 1.011 23.448 1.00 35.88 226 GLN A C 1
ATOM 1556 O O . GLN A 1 228 ? -6.709 -0.075 23.328 1.00 37.93 226 GLN A O 1
ATOM 1562 N N . GLU A 1 229 ? -8.532 1.224 23.040 1.00 32.14 227 GLU A N 1
ATOM 1563 C CA . GLU A 1 229 ? -9.301 0.189 22.328 1.00 38.27 227 GLU A CA 1
ATOM 1564 C C . GLU A 1 229 ? -8.636 -0.279 21.039 1.00 37.04 227 GLU A C 1
ATOM 1565 O O . GLU A 1 229 ? -8.618 -1.471 20.749 1.00 33.98 227 GLU A O 1
ATOM 1571 N N . HIS A 1 230 ? -8.052 0.666 20.299 1.00 29.37 228 HIS A N 1
ATOM 1572 C CA . HIS A 1 230 ? -7.394 0.375 19.034 1.00 35.72 228 HIS A CA 1
ATOM 1573 C C . HIS A 1 230 ? -6.124 -0.441 19.291 1.00 34.23 228 HIS A C 1
ATOM 1574 O O . HIS A 1 230 ? -5.917 -1.471 18.644 1.00 32.17 228 HIS A O 1
ATOM 1581 N N . LEU A 1 231 ? -5.322 -0.008 20.266 1.00 33.45 229 LEU A N 1
ATOM 1582 C CA . LEU A 1 231 ? -4.057 -0.656 20.590 1.00 31.67 229 LEU A CA 1
ATOM 1583 C C . LEU A 1 231 ? -4.230 -2.086 21.121 1.00 34.85 229 LEU A C 1
ATOM 1584 O O . LEU A 1 231 ? -3.486 -2.998 20.713 1.00 35.19 229 LEU A O 1
ATOM 1589 N N . LEU A 1 232 ? -5.205 -2.266 22.016 1.00 33.62 230 LEU A N 1
ATOM 1590 C CA . LEU A 1 232 ? -5.537 -3.579 22.568 1.00 35.11 230 LEU A CA 1
ATOM 1591 C C . LEU A 1 232 ? -5.951 -4.589 21.495 1.00 40.26 230 LEU A C 1
ATOM 1592 O O . LEU A 1 232 ? -5.488 -5.734 21.526 1.00 35.63 230 LEU A O 1
ATOM 1597 N N . SER A 1 233 ? -6.780 -4.157 20.537 1.00 39.54 231 SER A N 1
ATOM 1598 C CA . SER A 1 233 ? -7.181 -5.011 19.416 1.00 39.62 231 SER A CA 1
ATOM 1599 C C . SER A 1 233 ? -6.008 -5.419 18.535 1.00 35.42 231 SER A C 1
ATOM 1600 O O . SER A 1 233 ? -6.108 -6.402 17.829 1.00 36.53 231 SER A O 1
ATOM 1603 N N . LEU A 1 234 ? -4.931 -4.637 18.551 1.00 35.29 232 LEU A N 1
ATOM 1604 C CA . LEU A 1 234 ? -3.685 -4.967 17.846 1.00 31.00 232 LEU A CA 1
ATOM 1605 C C . LEU A 1 234 ? -2.673 -5.773 18.691 1.00 37.76 232 LEU A C 1
ATOM 1606 O O . LEU A 1 234 ? -1.568 -6.049 18.237 1.00 39.86 232 LEU A O 1
ATOM 1611 N N . GLY A 1 235 ? -3.051 -6.139 19.915 1.00 36.70 233 GLY A N 1
ATOM 1612 C CA . GLY A 1 235 ? -2.182 -6.906 20.804 1.00 37.90 233 GLY A CA 1
ATOM 1613 C C . GLY A 1 235 ? -1.151 -6.121 21.606 1.00 33.82 233 GLY A C 1
ATOM 1614 O O . GLY A 1 235 ? -0.202 -6.708 22.128 1.00 37.17 233 GLY A O 1
ATOM 1615 N N . VAL A 1 236 ? -1.332 -4.802 21.708 1.00 30.92 234 VAL A N 1
ATOM 1616 C CA . VAL A 1 236 ? -0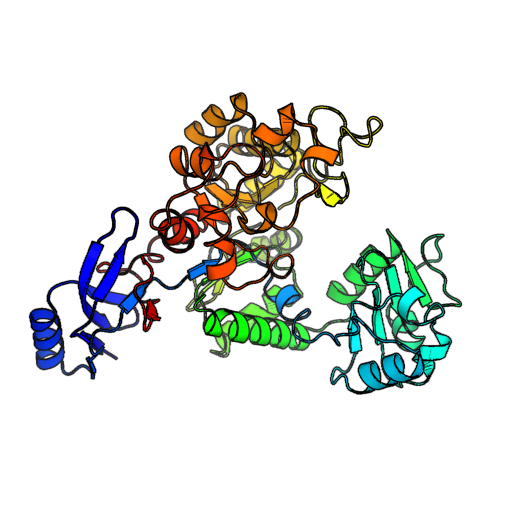.431 -3.932 22.465 1.00 32.93 234 VAL A CA 1
ATOM 1617 C C . VAL A 1 236 ? -1.064 -3.661 23.832 1.00 32.97 234 VAL A C 1
ATOM 1618 O O . VAL A 1 236 ? -2.169 -3.085 23.926 1.00 39.54 234 VAL A O 1
ATOM 1622 N N . HIS A 1 237 ? -0.389 -4.094 24.888 1.00 31.79 235 HIS A N 1
ATOM 1623 C CA . HIS A 1 237 ? -0.937 -3.979 26.250 1.00 32.68 235 HIS A CA 1
ATOM 1624 C C . HIS A 1 237 ? -0.202 -2.975 27.135 1.00 34.92 235 HIS A C 1
ATOM 1625 O O . HIS A 1 237 ? -0.616 -2.759 28.269 1.00 34.24 235 HIS A O 1
ATOM 1632 N N . SER A 1 238 ? 0.911 -2.419 26.647 1.00 35.14 236 SER A N 1
ATOM 1633 C CA . SER A 1 238 ? 1.708 -1.441 27.412 1.00 37.25 236 SER A CA 1
ATOM 1634 C C . SER A 1 238 ? 2.294 -0.410 26.460 1.00 38.81 236 SER A C 1
ATOM 1635 O O . SER A 1 238 ? 2.653 -0.751 25.325 1.00 36.04 236 SER A O 1
ATOM 1638 N N . VAL A 1 239 ? 2.374 0.847 26.904 1.00 34.04 237 VAL A N 1
ATOM 1639 C CA . VAL A 1 239 ? 2.842 1.945 26.064 1.00 36.28 237 VAL A CA 1
ATOM 1640 C C . VAL A 1 239 ? 3.719 2.910 26.848 1.00 40.68 237 VAL A C 1
ATOM 1641 O O . VAL A 1 239 ? 3.520 3.116 28.051 1.00 37.01 237 VAL A O 1
ATOM 1645 N N . GLY A 1 240 ? 4.716 3.472 26.178 1.00 37.79 238 GLY A N 1
ATOM 1646 C CA . GLY A 1 240 ? 5.360 4.666 26.701 1.00 35.58 238 GLY A CA 1
ATOM 1647 C C . GLY A 1 240 ? 4.584 5.803 26.090 1.00 37.18 238 GLY A C 1
ATOM 1648 O O . GLY A 1 240 ? 4.589 5.977 24.861 1.00 36.52 238 GLY A O 1
ATOM 1649 N N . PHE A 1 241 ? 3.860 6.547 26.923 1.00 38.90 239 PHE A N 1
ATOM 1650 C CA . PHE A 1 241 ? 3.069 7.689 26.450 1.00 34.81 239 PHE A CA 1
ATOM 1651 C C . PHE A 1 241 ? 3.920 8.961 26.593 1.00 37.54 239 PHE A C 1
ATOM 1652 O O . PHE A 1 241 ? 4.170 9.433 27.717 1.00 35.22 239 PHE A O 1
ATOM 1660 N N . MET A 1 242 ? 4.364 9.514 25.455 1.00 34.24 240 MET A N 1
ATOM 1661 C CA . MET A 1 242 ? 5.310 10.642 25.440 1.00 40.59 240 MET A CA 1
ATOM 1662 C C . MET A 1 242 ? 4.562 11.958 25.355 1.00 42.70 240 MET A C 1
ATOM 1663 O O . MET A 1 242 ? 3.482 11.995 24.799 1.00 37.79 240 MET A O 1
ATOM 1668 N N . SER A 1 243 ? 5.168 13.026 25.882 1.00 41.69 241 SER A N 1
ATOM 1669 C CA . SER A 1 243 ? 4.610 14.394 25.836 1.00 41.86 241 SER A CA 1
ATOM 1670 C C . SER A 1 243 ? 3.208 14.514 26.444 1.00 39.56 241 SER A C 1
ATOM 1671 O O . SER A 1 243 ? 2.287 15.018 25.802 1.00 43.32 241 SER A O 1
ATOM 1674 N N . VAL A 1 244 ? 3.040 14.013 27.665 1.00 39.41 242 VAL A N 1
ATOM 1675 C CA . VAL A 1 244 ? 1.768 14.135 28.373 1.00 36.48 242 VAL A CA 1
ATOM 1676 C C . VAL A 1 244 ? 1.695 15.569 28.953 1.00 38.14 242 VAL A C 1
ATOM 1677 O O . VAL A 1 244 ? 2.502 15.933 29.823 1.00 38.04 242 VAL A O 1
ATOM 1681 N N . GLY A 1 245 ? 0.766 16.377 28.432 1.00 36.30 243 GLY A N 1
ATOM 1682 C CA . GLY A 1 245 ? 0.521 17.738 28.920 1.00 37.82 243 GLY A CA 1
ATOM 1683 C C . GLY A 1 245 ? -0.491 17.779 30.056 1.00 35.79 243 GLY A C 1
ATOM 1684 O O . GLY A 1 245 ? -0.934 16.733 30.533 1.00 36.27 243 GLY A O 1
ATOM 1685 N N . GLU A 1 246 ? -0.867 18.988 30.472 1.00 36.12 244 GLU A N 1
ATOM 1686 C CA . GLU A 1 246 ? -1.757 19.208 31.619 1.00 35.20 244 GLU A CA 1
ATOM 1687 C C . GLU A 1 246 ? -3.071 18.436 31.524 1.00 38.24 244 GLU A C 1
ATOM 1688 O O . GLU A 1 246 ? -3.399 17.682 32.448 1.00 32.79 244 GLU A O 1
ATOM 1694 N N . LYS A 1 247 ? -3.814 18.626 30.429 1.00 33.16 245 LYS A N 1
ATOM 1695 C CA . LYS A 1 247 ? -5.133 18.000 30.275 1.00 33.88 245 LYS A CA 1
ATOM 1696 C C . LYS A 1 247 ? -5.099 16.484 30.050 1.00 33.80 245 LYS A C 1
ATOM 1697 O O . LYS A 1 247 ? -5.971 15.775 30.560 1.00 36.34 245 LYS A O 1
ATOM 1703 N N . ALA A 1 248 ? -4.110 16.006 29.295 1.00 31.59 246 ALA A N 1
ATOM 1704 C CA . ALA A 1 248 ? -3.899 14.562 29.142 1.00 31.75 246 ALA A CA 1
ATOM 1705 C C . ALA A 1 248 ? -3.605 13.855 30.469 1.00 33.25 246 ALA A C 1
ATOM 1706 O O . ALA A 1 248 ? -4.173 12.806 30.705 1.00 36.82 246 ALA A O 1
ATOM 1708 N N . LEU A 1 249 ? -2.734 14.433 31.308 1.00 34.89 247 LEU A N 1
ATOM 1709 C CA . LEU A 1 249 ? -2.517 13.954 32.687 1.00 32.30 247 LEU A CA 1
ATOM 1710 C C . LEU A 1 249 ? -3.788 13.966 33.539 1.00 32.80 247 LEU A C 1
ATOM 1711 O O . LEU A 1 249 ? -4.094 12.963 34.179 1.00 35.53 247 LEU A O 1
ATOM 1716 N N . LYS A 1 250 ? -4.530 15.080 33.536 1.00 31.86 248 LYS A N 1
ATOM 1717 C CA . LYS A 1 250 ? -5.802 15.149 34.267 1.00 37.42 248 LYS A CA 1
ATOM 1718 C C . LYS A 1 250 ? -6.745 14.033 33.816 1.00 37.08 248 LYS A C 1
ATOM 1719 O O . LYS A 1 250 ? -7.409 13.416 34.646 1.00 33.05 248 LYS A O 1
ATOM 1725 N N . ALA A 1 251 ? -6.765 13.747 32.507 1.00 37.52 249 ALA A N 1
ATOM 1726 C CA . ALA A 1 251 ? -7.565 12.642 31.964 1.00 33.51 249 ALA A CA 1
ATOM 1727 C C . ALA A 1 251 ? -7.083 11.258 32.408 1.00 36.55 249 ALA A C 1
ATOM 1728 O O . ALA A 1 251 ? -7.898 10.385 32.686 1.00 32.52 249 ALA A O 1
ATOM 1730 N N . LEU A 1 252 ? -5.766 11.052 32.434 1.00 34.47 250 LEU A N 1
ATOM 1731 C CA . LEU A 1 252 ? -5.198 9.776 32.858 1.00 32.08 250 LEU A CA 1
ATOM 1732 C C . LEU A 1 252 ? -5.449 9.457 34.343 1.00 31.93 250 LEU A C 1
ATOM 1733 O O . LEU A 1 252 ? -5.782 8.314 34.662 1.00 35.76 250 LEU A O 1
ATOM 1738 N N . PHE A 1 253 ? -5.297 10.441 35.237 1.00 30.30 251 PHE A N 1
ATOM 1739 C CA . PHE A 1 253 ? -5.602 10.233 36.679 1.00 30.85 251 PHE A CA 1
ATOM 1740 C C . PHE A 1 253 ? -7.079 9.858 36.822 1.00 35.33 251 PHE A C 1
ATOM 1741 O O . PHE A 1 253 ? -7.436 8.975 37.608 1.00 32.84 251 PHE A O 1
ATOM 1749 N N . GLU A 1 254 ? -7.932 10.530 36.062 1.00 32.20 252 GLU A N 1
ATOM 1750 C CA . GLU A 1 254 ? -9.387 10.249 36.140 1.00 36.61 252 GLU A CA 1
ATOM 1751 C C . GLU A 1 254 ? -9.746 8.843 35.626 1.00 34.57 252 GLU A C 1
ATOM 1752 O O . GLU A 1 254 ? -10.458 8.078 36.304 1.00 36.90 252 GLU A O 1
ATOM 1758 N N . LEU A 1 255 ? -9.225 8.483 34.455 1.00 35.17 253 LEU A N 1
ATOM 1759 C CA . LEU A 1 255 ? -9.413 7.134 33.923 1.00 34.85 253 LEU A CA 1
ATOM 1760 C C . LEU A 1 255 ? -8.907 6.031 34.868 1.00 34.48 253 LEU A C 1
ATOM 1761 O O . LEU A 1 255 ? -9.612 5.025 35.068 1.00 34.62 253 LEU A O 1
ATOM 1766 N N . GLU A 1 256 ? -7.723 6.236 35.450 1.00 33.24 254 GLU A N 1
ATOM 1767 C CA . GLU A 1 256 ? -7.125 5.340 36.450 1.00 38.00 254 GLU A CA 1
ATOM 1768 C C . GLU A 1 256 ? -8.037 5.101 37.665 1.00 41.09 254 GLU A C 1
ATOM 1769 O O . GLU A 1 256 ? -8.399 3.952 37.930 1.00 36.00 254 GLU A O 1
ATOM 1775 N N . ARG A 1 257 ? -8.453 6.158 38.362 1.00 35.35 255 ARG A N 1
ATOM 1776 C CA . ARG A 1 257 ? -9.366 5.977 39.511 1.00 39.34 255 ARG A CA 1
ATOM 1777 C C . ARG A 1 257 ? -10.782 5.502 39.131 1.00 40.45 255 ARG A C 1
ATOM 1778 O O . ARG A 1 257 ? -11.445 4.865 39.933 1.00 36.78 255 ARG A O 1
ATOM 1786 N N . GLU A 1 258 ? -11.211 5.751 37.903 1.00 41.79 256 GLU A N 1
ATOM 1787 C CA . GLU A 1 258 ? -12.457 5.185 37.394 1.00 38.78 256 GLU A CA 1
ATOM 1788 C C . GLU A 1 258 ? -12.410 3.738 36.931 1.00 36.66 256 GLU A C 1
ATOM 1789 O O . GLU A 1 258 ? -13.415 3.186 36.547 1.00 37.83 256 GLU A O 1
ATOM 1795 N N . GLY A 1 259 ? -11.240 3.134 36.963 1.00 36.52 257 GLY A N 1
ATOM 1796 C CA . GLY A 1 259 ? -11.065 1.739 36.549 1.00 38.06 257 GLY A CA 1
ATOM 1797 C C . GLY A 1 259 ? -11.191 1.570 35.038 1.00 41.74 257 GLY A C 1
ATOM 1798 O O . GLY A 1 259 ? -11.485 0.487 34.546 1.00 38.82 257 GLY A O 1
ATOM 1799 N N . ARG A 1 260 ? -10.964 2.648 34.302 1.00 36.51 258 ARG A N 1
ATOM 1800 C CA . ARG A 1 260 ? -11.197 2.686 32.848 1.00 39.86 258 ARG A CA 1
ATOM 1801 C C . ARG A 1 260 ? -9.911 2.590 32.016 1.00 38.30 258 ARG A C 1
ATOM 1802 O O . ARG A 1 260 ? -9.959 2.542 30.776 1.00 41.51 258 ARG A O 1
ATOM 1810 N N . LEU A 1 261 ? -8.758 2.560 32.685 1.00 39.96 259 LEU A N 1
ATOM 1811 C CA . LEU A 1 261 ? -7.510 2.203 32.007 1.00 42.09 259 LEU A CA 1
ATOM 1812 C C . LEU A 1 261 ? -7.395 0.695 31.942 1.00 40.14 259 LEU A C 1
ATOM 1813 O O . LEU A 1 261 ? -7.533 0.022 32.969 1.00 36.45 259 LEU A O 1
ATOM 1818 N N . LYS A 1 262 ? -7.129 0.176 30.741 1.00 39.51 260 LYS A N 1
ATOM 1819 C CA A LYS A 1 262 ? -7.055 -1.272 30.508 0.50 40.36 260 LYS A CA 1
ATOM 1820 C CA B LYS A 1 262 ? -7.041 -1.274 30.513 0.50 40.47 260 LYS A CA 1
ATOM 1821 C C . LYS A 1 262 ? -5.694 -1.715 29.937 1.00 40.92 260 LYS A C 1
ATOM 1822 O O . LYS A 1 262 ? -5.539 -2.849 29.469 1.00 46.16 260 LYS A O 1
ATOM 1833 N N . MET A 1 263 ? -4.709 -0.826 29.986 1.00 35.67 261 MET A N 1
ATOM 1834 C CA . MET A 1 263 ? -3.375 -1.118 29.472 1.00 37.45 261 MET A CA 1
ATOM 1835 C C . MET A 1 263 ? -2.400 -0.397 30.374 1.00 37.08 261 MET A C 1
ATOM 1836 O O . MET A 1 263 ? -2.796 0.535 31.080 1.00 35.57 261 MET A O 1
ATOM 1841 N N . ASN A 1 264 ? -1.145 -0.846 30.387 1.00 31.57 262 ASN A N 1
ATOM 1842 C CA . ASN A 1 264 ? -0.084 -0.215 31.171 1.00 34.26 262 ASN A CA 1
ATOM 1843 C C . ASN A 1 264 ? 0.425 1.039 30.495 1.00 37.04 262 ASN A C 1
ATOM 1844 O O . ASN A 1 264 ? 0.855 0.986 29.364 1.00 39.49 262 ASN A O 1
ATOM 1849 N N . VAL A 1 265 ? 0.319 2.174 31.177 1.00 33.91 263 VAL A N 1
ATOM 1850 C CA . VAL A 1 265 ? 0.595 3.475 30.559 1.00 33.21 263 VAL A CA 1
ATOM 1851 C C . VAL A 1 265 ? 1.739 4.090 31.345 1.00 33.38 263 VAL A C 1
ATOM 1852 O O . VAL A 1 265 ? 1.595 4.396 32.525 1.00 36.85 263 VAL A O 1
ATOM 1856 N N . PHE A 1 266 ? 2.896 4.204 30.705 1.00 36.88 264 PHE A N 1
ATOM 1857 C CA . PHE A 1 266 ? 4.052 4.810 31.353 1.00 33.45 264 PHE A CA 1
ATOM 1858 C C . PHE A 1 266 ? 4.166 6.242 30.829 1.00 41.33 264 PHE A C 1
ATOM 1859 O O . PHE A 1 266 ? 4.591 6.465 29.700 1.00 41.12 264 PHE A O 1
ATOM 1867 N N . ALA A 1 267 ? 3.748 7.201 31.649 1.00 39.73 265 ALA A N 1
ATOM 1868 C CA . ALA A 1 267 ? 3.561 8.578 31.192 1.00 37.01 265 ALA A CA 1
ATOM 1869 C C . ALA A 1 267 ? 4.854 9.369 31.294 1.00 39.99 265 ALA A C 1
ATOM 1870 O O . ALA A 1 267 ? 5.480 9.400 32.355 1.00 35.77 265 ALA A O 1
ATOM 1872 N N . TYR A 1 268 ? 5.276 9.959 30.180 1.00 36.77 266 TYR A N 1
ATOM 1873 C CA . TYR A 1 268 ? 6.458 10.831 30.168 1.00 34.51 266 TYR A CA 1
ATOM 1874 C C . TYR A 1 268 ? 5.930 12.241 29.945 1.00 34.64 266 TYR A C 1
ATOM 1875 O O . TYR A 1 268 ? 5.497 12.587 28.843 1.00 35.74 266 TYR A O 1
ATOM 1884 N N . LEU A 1 269 ? 5.966 13.035 31.010 1.00 35.25 267 LEU A N 1
ATOM 1885 C CA . LEU A 1 269 ? 5.257 14.321 31.074 1.00 32.32 267 LEU A CA 1
ATOM 1886 C C . LEU A 1 269 ? 6.001 15.425 30.347 1.00 34.83 267 LEU A C 1
ATOM 1887 O O . LEU A 1 269 ? 7.227 15.390 30.265 1.00 36.49 267 LEU A O 1
ATOM 1892 N N . SER A 1 270 ? 5.271 16.411 29.820 1.00 34.54 268 SER A N 1
ATOM 1893 C CA A SER A 1 270 ? 5.913 17.644 29.373 0.50 37.82 268 SER A CA 1
ATOM 1894 C CA B SER A 1 270 ? 5.894 17.651 29.376 0.50 37.21 268 SER A CA 1
ATOM 1895 C C . SER A 1 270 ? 6.520 18.378 30.593 1.00 41.07 268 SER A C 1
ATOM 1896 O O . SER A 1 270 ? 5.966 18.302 31.714 1.00 35.84 268 SER A O 1
ATOM 1901 N N . PRO A 1 271 ? 7.687 19.068 30.397 1.00 34.85 269 PRO A N 1
ATOM 1902 C CA . PRO A 1 271 ? 8.425 19.726 31.491 1.00 38.28 269 PRO A CA 1
ATOM 1903 C C . PRO A 1 271 ? 7.680 20.859 32.213 1.00 37.80 269 PRO A C 1
ATOM 1904 O O . PRO A 1 271 ? 8.048 21.202 33.334 1.00 40.04 269 PRO A O 1
ATOM 1908 N N . GLU A 1 272 ? 6.651 21.419 31.575 1.00 40.11 270 GLU A N 1
ATOM 1909 C CA . GLU A 1 272 ? 5.740 22.391 32.201 1.00 41.56 270 GLU A CA 1
ATOM 1910 C C . GLU A 1 272 ? 5.074 21.854 33.456 1.00 32.68 270 GLU A C 1
ATOM 1911 O O . GLU A 1 272 ? 4.732 22.614 34.330 1.00 35.36 270 GLU A O 1
ATOM 1917 N N . LEU A 1 273 ? 4.871 20.543 33.524 1.00 35.09 271 LEU A N 1
ATOM 1918 C CA . LEU A 1 273 ? 4.267 19.909 34.691 1.00 36.27 271 LEU A CA 1
ATOM 1919 C C . LEU A 1 273 ? 5.177 19.794 35.923 1.00 37.66 271 LEU A C 1
ATOM 1920 O O . LEU A 1 273 ? 4.672 19.512 37.001 1.00 37.43 271 LEU A O 1
ATOM 1925 N N . LEU A 1 274 ? 6.488 19.997 35.773 1.00 35.01 272 LEU A N 1
ATOM 1926 C CA . LEU A 1 274 ? 7.426 19.918 36.918 1.00 37.69 272 LEU A CA 1
ATOM 1927 C C . LEU A 1 274 ? 7.129 20.853 38.096 1.00 38.22 272 LEU A C 1
ATOM 1928 O O . LEU A 1 274 ? 7.315 20.451 39.252 1.00 34.70 272 LEU A O 1
ATOM 1933 N N . ASP A 1 275 ? 6.675 22.082 37.816 1.00 33.77 273 ASP A N 1
ATOM 1934 C CA . ASP A 1 275 ? 6.291 23.005 38.875 1.00 34.02 273 ASP A CA 1
ATOM 1935 C C . ASP A 1 275 ? 5.247 22.416 39.843 1.00 33.47 273 ASP A C 1
ATOM 1936 O O . ASP A 1 275 ? 5.423 22.502 41.054 1.00 34.34 273 ASP A O 1
ATOM 1941 N N . LYS A 1 276 ? 4.182 21.809 39.304 1.00 31.98 274 LYS A N 1
ATOM 1942 C CA . LYS A 1 276 ? 3.108 21.252 40.126 1.00 34.76 274 LYS A CA 1
ATOM 1943 C C . LYS A 1 276 ? 3.547 19.976 40.843 1.00 34.46 274 LYS A C 1
ATOM 1944 O O . LYS A 1 276 ? 3.182 19.766 42.007 1.00 35.31 274 LYS A O 1
ATOM 1950 N N . LEU A 1 277 ? 4.360 19.159 40.160 1.00 35.13 275 LEU A N 1
ATOM 1951 C CA . LEU A 1 277 ? 4.954 17.964 40.777 1.00 39.11 275 LEU A CA 1
ATOM 1952 C C . LEU A 1 277 ? 5.845 18.297 41.992 1.00 38.00 275 LEU A C 1
ATOM 1953 O O . LEU A 1 277 ? 5.682 17.697 43.062 1.00 31.89 275 LEU A O 1
ATOM 1958 N N . GLU A 1 278 ? 6.742 19.271 41.826 1.00 36.88 276 GLU A N 1
ATOM 1959 C CA . GLU A 1 278 ? 7.639 19.740 42.898 1.00 37.12 276 GLU A CA 1
ATOM 1960 C C . GLU A 1 278 ? 6.916 20.319 44.107 1.00 35.98 276 GLU A C 1
ATOM 1961 O O . GLU A 1 278 ? 7.394 20.182 45.242 1.00 38.19 276 GLU A O 1
ATOM 1967 N N . GLU A 1 279 ? 5.752 20.931 43.866 1.00 36.62 277 GLU A N 1
ATOM 1968 C CA . GLU A 1 279 ? 4.945 21.520 44.940 1.00 39.45 277 GLU A CA 1
ATOM 1969 C C . GLU A 1 279 ? 4.227 20.469 45.792 1.00 37.99 277 GLU A C 1
ATOM 1970 O O . GLU A 1 279 ? 3.825 20.754 46.917 1.00 34.02 277 GLU A O 1
ATOM 1976 N N . LEU A 1 280 ? 4.116 19.250 45.272 1.00 35.65 278 LEU A N 1
ATOM 1977 C CA . LEU A 1 280 ? 3.613 18.121 46.052 1.00 34.99 278 LEU A CA 1
ATOM 1978 C C . LEU A 1 280 ? 4.696 17.115 46.415 1.00 33.74 278 LEU A C 1
ATOM 1979 O O . LEU A 1 280 ? 4.421 16.162 47.137 1.00 33.79 278 LEU A O 1
ATOM 1984 N N . ASN A 1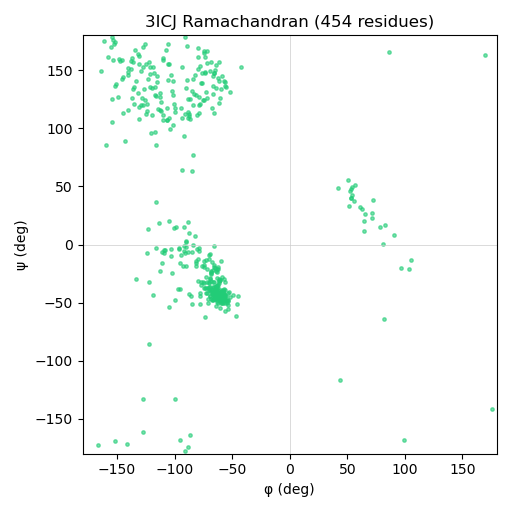 281 ? 5.915 17.333 45.909 1.00 35.51 279 ASN A N 1
ATOM 1985 C CA . ASN A 1 281 ? 6.980 16.301 45.848 1.00 34.31 279 ASN A CA 1
ATOM 1986 C C . ASN A 1 281 ? 6.513 14.987 45.195 1.00 37.94 279 ASN A C 1
ATOM 1987 O O . ASN A 1 281 ? 6.968 13.895 45.557 1.00 35.00 279 ASN A O 1
ATOM 1992 N N . LEU A 1 282 ? 5.605 15.090 44.221 1.00 35.16 280 LEU A N 1
ATOM 1993 C CA . LEU A 1 282 ? 5.162 13.918 43.473 1.00 33.65 280 LEU A CA 1
ATOM 1994 C C . LEU A 1 282 ? 6.122 13.615 42.339 1.00 34.86 280 LEU A C 1
ATOM 1995 O O . LEU A 1 282 ? 6.337 14.446 41.451 1.00 33.94 280 LEU A O 1
ATOM 2000 N N . GLY A 1 283 ? 6.705 12.417 42.359 1.00 30.22 281 GLY A N 1
ATOM 2001 C CA . GLY A 1 283 ? 7.635 12.050 41.312 1.00 30.78 281 GLY A CA 1
ATOM 2002 C C . GLY A 1 283 ? 7.217 10.718 40.727 1.00 34.44 281 GLY A C 1
ATOM 2003 O O . GLY A 1 283 ? 6.028 10.492 40.453 1.00 37.78 281 GLY A O 1
ATOM 2004 N N . LYS A 1 284 ? 8.187 9.826 40.586 1.00 35.06 282 LYS A N 1
ATOM 2005 C CA A LYS A 1 284 ? 7.926 8.467 40.103 0.50 34.77 282 LYS A CA 1
ATOM 2006 C CA B LYS A 1 284 ? 7.927 8.471 40.104 0.50 34.41 282 LYS A CA 1
ATOM 2007 C C . LYS A 1 284 ? 6.865 7.789 40.980 1.00 34.90 282 LYS A C 1
ATOM 2008 O O . LYS A 1 284 ? 6.962 7.785 42.214 1.00 32.78 282 LYS A O 1
ATOM 2019 N N . PHE A 1 285 ? 5.829 7.248 40.337 1.00 36.20 283 PHE A N 1
ATOM 2020 C CA . PHE A 1 285 ? 4.669 6.694 41.054 1.00 38.78 283 PHE A CA 1
ATOM 2021 C C . PHE A 1 285 ? 3.996 5.635 40.194 1.00 40.44 283 PHE A C 1
ATOM 2022 O O . PHE A 1 285 ? 3.622 5.907 39.040 1.00 37.24 283 PHE A O 1
ATOM 2030 N N . GLU A 1 286 ? 3.848 4.438 40.759 1.00 39.66 284 GLU A N 1
ATOM 2031 C CA . GLU A 1 286 ? 3.224 3.313 40.058 1.00 37.87 284 GLU A CA 1
ATOM 2032 C C . GLU A 1 286 ? 1.832 3.008 40.590 1.00 37.85 284 GLU A C 1
ATOM 2033 O O . GLU A 1 286 ? 1.700 2.471 41.694 1.00 36.07 284 GLU A O 1
ATOM 2039 N N . GLY A 1 287 ? 0.793 3.336 39.816 1.00 35.26 285 GLY A N 1
ATOM 2040 C CA . GLY A 1 287 ? -0.566 2.856 40.109 1.00 37.49 285 GLY A CA 1
ATOM 2041 C C . GLY A 1 287 ? -0.834 1.497 39.507 1.00 35.16 285 GLY A C 1
ATOM 2042 O O . GLY A 1 287 ? 0.105 0.809 39.122 1.00 45.97 285 GLY A O 1
ATOM 2043 N N . ARG A 1 288 ? -2.113 1.100 39.419 1.00 37.03 286 ARG A N 1
ATOM 2044 C CA . ARG A 1 288 ? -2.472 -0.221 38.864 1.00 43.66 286 ARG A CA 1
ATOM 2045 C C . ARG A 1 288 ? -2.208 -0.295 37.357 1.00 40.71 286 ARG A C 1
ATOM 2046 O O . ARG A 1 288 ? -1.682 -1.288 36.873 1.00 38.85 286 ARG A O 1
ATOM 2054 N N . ARG A 1 289 ? -2.591 0.760 36.633 1.00 36.59 287 ARG A N 1
ATOM 2055 C CA . ARG A 1 289 ? -2.278 0.886 35.201 1.00 37.06 287 ARG A CA 1
ATOM 2056 C C . ARG A 1 289 ? -1.405 2.103 34.842 1.00 36.01 287 ARG A C 1
ATOM 2057 O O . ARG A 1 289 ? -0.466 1.971 34.054 1.00 42.54 287 ARG A O 1
ATOM 2065 N N . LEU A 1 290 ? -1.718 3.268 35.427 1.00 32.96 288 LEU A N 1
ATOM 2066 C CA . LEU A 1 290 ? -0.990 4.512 35.165 1.00 41.14 288 LEU A CA 1
ATOM 2067 C C . LEU A 1 290 ? 0.281 4.560 35.984 1.00 37.51 288 LEU A C 1
ATOM 2068 O O . LEU A 1 290 ? 0.249 4.336 37.204 1.00 37.22 288 LEU A O 1
ATOM 2073 N N . ARG A 1 291 ? 1.390 4.827 35.303 1.00 33.40 289 ARG A N 1
ATOM 2074 C CA . ARG A 1 291 ? 2.655 5.122 35.949 1.00 35.34 289 ARG A CA 1
ATOM 2075 C C . ARG A 1 291 ? 3.070 6.558 35.594 1.00 34.71 289 ARG A C 1
ATOM 2076 O O . ARG A 1 291 ? 3.092 6.926 34.415 1.00 34.80 289 ARG A O 1
ATOM 2084 N N . ILE A 1 292 ? 3.386 7.353 36.614 1.00 30.96 290 ILE A N 1
ATOM 2085 C CA . ILE A 1 292 ? 4.020 8.664 36.425 1.00 35.05 290 ILE A CA 1
ATOM 2086 C C . ILE A 1 292 ? 5.505 8.325 36.369 1.00 34.60 290 ILE A C 1
ATOM 2087 O O . ILE A 1 292 ? 6.068 7.932 37.385 1.00 34.71 290 ILE A O 1
ATOM 2092 N N . TRP A 1 293 ? 6.122 8.415 35.191 1.00 32.02 291 TRP A N 1
ATOM 2093 C CA . TRP A 1 293 ? 7.422 7.727 34.978 1.00 33.94 291 TRP A CA 1
ATOM 2094 C C . TRP A 1 293 ? 8.578 8.617 34.569 1.00 34.79 291 TRP A C 1
ATOM 2095 O O . TRP A 1 293 ? 9.741 8.327 34.885 1.00 37.88 291 TRP A O 1
ATOM 2106 N N . GLY A 1 294 ? 8.274 9.676 33.834 1.00 35.70 292 GLY A N 1
ATOM 2107 C CA . GLY A 1 294 ? 9.344 10.487 33.256 1.00 35.34 292 GLY A CA 1
ATOM 2108 C C . GLY A 1 294 ? 8.963 11.833 32.697 1.00 40.22 292 GLY A C 1
ATOM 2109 O O . GLY A 1 294 ? 7.832 12.309 32.878 1.00 35.72 292 GLY A O 1
ATOM 2110 N N . VAL A 1 295 ? 9.943 12.453 32.041 1.00 37.44 293 VAL A N 1
ATOM 2111 C CA . VAL A 1 295 ? 9.801 13.756 31.416 1.00 35.29 293 VAL A CA 1
ATOM 2112 C C . VAL A 1 295 ? 10.276 13.606 29.964 1.00 32.96 293 VAL A C 1
ATOM 2113 O O . VAL A 1 295 ? 11.273 12.934 29.693 1.00 35.53 293 VAL A O 1
ATOM 2129 N N . LEU A 1 297 ? 11.621 15.554 26.529 1.00 38.81 295 LEU A N 1
ATOM 2130 C CA . LEU A 1 297 ? 12.277 16.745 25.947 1.00 36.26 295 LEU A CA 1
ATOM 2131 C C . LEU A 1 297 ? 12.619 16.520 24.454 1.00 39.01 295 LEU A C 1
ATOM 2132 O O . LEU A 1 297 ? 12.656 15.377 23.982 1.00 34.84 295 LEU A O 1
ATOM 2137 N N . PHE A 1 298 ? 12.889 17.611 23.739 1.00 38.69 296 PHE A N 1
ATOM 2138 C CA . PHE A 1 298 ? 13.196 17.601 22.290 1.00 38.03 296 PHE A CA 1
ATOM 2139 C C . PHE A 1 298 ? 14.485 18.383 22.056 1.00 41.22 296 PHE A C 1
ATOM 2140 O O . PHE A 1 298 ? 14.522 19.562 22.386 1.00 38.48 296 PHE A O 1
ATOM 2148 N N . VAL A 1 299 ? 15.532 17.755 21.509 1.00 40.58 297 VAL A N 1
ATOM 2149 C CA . VAL A 1 299 ? 16.740 18.501 21.083 1.00 38.52 297 VAL A CA 1
ATOM 2150 C C . VAL A 1 299 ? 16.483 19.204 19.744 1.00 40.97 297 VAL A C 1
ATOM 2151 O O . VAL A 1 299 ? 16.837 20.369 19.582 1.00 37.55 297 VAL A O 1
ATOM 2155 N N . ASP A 1 300 ? 15.868 18.496 18.797 1.00 35.93 298 ASP A N 1
ATOM 2156 C CA . ASP A 1 300 ? 15.726 18.991 17.415 1.00 37.36 298 ASP A CA 1
ATOM 2157 C C . ASP A 1 300 ? 14.360 18.642 16.797 1.00 39.83 298 ASP A C 1
ATOM 2158 O O . ASP A 1 300 ? 13.468 18.160 17.496 1.00 37.79 298 ASP A O 1
ATOM 2163 N N . GLY A 1 301 ? 14.208 18.895 15.494 1.00 38.60 299 GLY A N 1
ATOM 2164 C CA . GLY A 1 301 ? 12.990 18.567 14.760 1.00 37.00 299 GLY A CA 1
ATOM 2165 C C . GLY A 1 301 ? 13.142 17.270 13.970 1.00 42.95 299 GLY A C 1
ATOM 2166 O O . GLY A 1 301 ? 13.637 16.265 14.502 1.00 42.51 299 GLY A O 1
ATOM 2167 N N . SER A 1 302 ? 12.726 17.289 12.702 1.00 38.26 300 SER A N 1
ATOM 2168 C CA . SER A 1 302 ? 12.613 16.057 11.905 1.00 40.99 300 SER A CA 1
ATOM 2169 C C . SER A 1 302 ? 13.413 16.179 10.604 1.00 36.04 300 SER A C 1
ATOM 2170 O O . SER A 1 302 ? 13.634 17.282 10.114 1.00 33.62 300 SER A O 1
ATOM 2173 N N . LEU A 1 303 ? 13.834 15.048 10.041 1.00 35.19 301 LEU A N 1
ATOM 2174 C CA . LEU A 1 303 ? 14.510 15.043 8.736 1.00 38.52 301 LEU A CA 1
ATOM 2175 C C . LEU A 1 303 ? 13.609 15.475 7.577 1.00 40.20 301 LEU A C 1
ATOM 2176 O O . LEU A 1 303 ? 14.086 16.106 6.633 1.00 35.69 301 LEU A O 1
ATOM 2181 N N . GLY A 1 304 ? 12.311 15.165 7.670 1.00 36.59 302 GLY A N 1
ATOM 2182 C CA . GLY A 1 304 ? 11.352 15.519 6.619 1.00 39.77 302 GLY A CA 1
ATOM 2183 C C . GLY A 1 304 ? 11.209 17.011 6.434 1.00 39.79 302 GLY A C 1
ATOM 2184 O O . GLY A 1 304 ? 11.145 17.506 5.311 1.00 37.17 302 GLY A O 1
ATOM 2185 N N . ALA A 1 305 ? 11.185 17.724 7.554 1.00 38.51 303 ALA A N 1
ATOM 2186 C CA . ALA A 1 305 ? 11.045 19.166 7.561 1.00 36.61 303 ALA A CA 1
ATOM 2187 C C . ALA A 1 305 ? 12.410 19.875 7.511 1.00 34.32 303 ALA A C 1
ATOM 2188 O O . ALA A 1 305 ? 12.473 21.105 7.437 1.00 36.94 303 ALA A O 1
ATOM 2190 N N . ARG A 1 306 ? 13.499 19.097 7.508 1.00 33.69 304 ARG A N 1
ATOM 2191 C CA . ARG A 1 306 ? 14.883 19.634 7.546 1.00 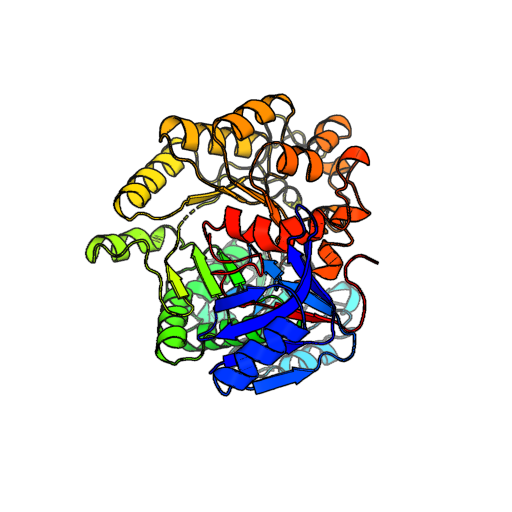34.45 304 ARG A CA 1
ATOM 2192 C C . ARG A 1 306 ? 15.168 20.420 8.838 1.00 33.78 304 ARG A C 1
ATOM 2193 O O . ARG A 1 306 ? 15.963 21.372 8.842 1.00 35.82 304 ARG A O 1
ATOM 2201 N N . THR A 1 307 ? 14.510 20.013 9.923 1.00 31.71 305 THR A N 1
ATOM 2202 C CA . THR A 1 307 ? 14.716 20.633 11.238 1.00 39.85 305 THR A CA 1
ATOM 2203 C C . THR A 1 307 ? 15.462 19.733 12.241 1.00 35.29 305 THR A C 1
ATOM 2204 O O . THR A 1 307 ? 15.799 20.166 13.346 1.00 36.79 305 THR A O 1
ATOM 2208 N N . ALA A 1 308 ? 15.744 18.495 11.840 1.00 36.76 306 ALA A N 1
ATOM 2209 C CA . ALA A 1 308 ? 16.645 17.610 12.584 1.00 32.97 306 ALA A CA 1
ATOM 2210 C C . ALA A 1 308 ? 18.038 18.208 12.501 1.00 34.33 306 ALA A C 1
ATOM 2211 O O . ALA A 1 308 ? 18.446 18.677 11.428 1.00 34.07 306 ALA A O 1
ATOM 2213 N N . LEU A 1 309 ? 18.755 18.223 13.623 1.00 36.29 307 LEU A N 1
ATOM 2214 C CA . LEU A 1 309 ? 20.030 18.965 13.722 1.00 33.79 307 LEU A CA 1
ATOM 2215 C C . LEU A 1 309 ? 21.220 18.135 13.272 1.00 35.55 307 LEU A C 1
ATOM 2216 O O . LEU A 1 309 ? 21.588 17.187 13.951 1.00 36.73 307 LEU A O 1
ATOM 2221 N N . LEU A 1 310 ? 21.837 18.532 12.150 1.00 29.55 308 LEU A N 1
ATOM 2222 C CA . LEU A 1 310 ? 22.922 17.788 11.517 1.00 31.54 308 LEU A CA 1
ATOM 2223 C C . LEU A 1 310 ? 24.222 18.522 11.793 1.00 33.49 308 LEU A C 1
ATOM 2224 O O . LEU A 1 310 ? 24.196 19.743 12.044 1.00 32.74 308 LEU A O 1
ATOM 2229 N N . SER A 1 311 ? 25.342 17.795 11.760 1.00 33.13 309 SER A N 1
ATOM 2230 C CA A SER A 1 311 ? 26.645 18.434 11.960 0.50 33.88 309 SER A CA 1
ATOM 2231 C CA B SER A 1 311 ? 26.668 18.395 11.943 0.50 34.15 309 SER A CA 1
ATOM 2232 C C . SER A 1 311 ? 27.166 19.112 10.687 1.00 37.50 309 SER A C 1
ATOM 2233 O O . SER A 1 311 ? 28.006 20.011 10.771 1.00 35.20 309 SER A O 1
ATOM 2238 N N . GLU A 1 312 ? 26.646 18.706 9.524 1.00 35.79 310 GLU A N 1
ATOM 2239 C CA A GLU A 1 312 ? 26.948 19.364 8.242 0.50 36.23 310 GLU A CA 1
ATOM 2240 C CA B GLU A 1 312 ? 26.944 19.380 8.254 0.50 36.08 310 GLU A CA 1
ATOM 2241 C C . GLU A 1 312 ? 25.637 19.692 7.520 1.00 34.36 310 GLU A C 1
ATOM 2242 O O . GLU A 1 312 ? 24.618 19.057 7.793 1.00 37.40 310 GLU A O 1
ATOM 2253 N N . PRO A 1 313 ? 25.645 20.684 6.586 1.00 33.73 311 PRO A N 1
ATOM 2254 C CA . PRO A 1 313 ? 24.327 21.025 5.990 1.00 33.68 311 PRO A CA 1
ATOM 2255 C C . PRO A 1 313 ? 23.590 19.917 5.208 1.00 35.99 311 PRO A C 1
ATOM 2256 O O . PRO A 1 313 ? 24.220 18.952 4.755 1.00 34.17 311 PRO A O 1
ATOM 2260 N N . TYR A 1 314 ? 22.265 20.050 5.088 1.00 28.20 312 TYR A N 1
ATOM 2261 C CA . TYR A 1 314 ? 21.443 19.102 4.304 1.00 35.09 312 TYR A CA 1
ATOM 2262 C C . TYR A 1 314 ? 21.944 18.993 2.867 1.00 34.76 312 TYR A C 1
ATOM 2263 O O . TYR A 1 314 ? 22.344 19.988 2.256 1.00 34.09 312 TYR A O 1
ATOM 2272 N N . THR A 1 315 ? 21.950 17.774 2.344 1.00 34.89 313 THR A N 1
ATOM 2273 C CA . THR A 1 315 ? 22.362 17.550 0.957 1.00 35.66 313 THR A CA 1
ATOM 2274 C C . THR A 1 315 ? 21.417 18.267 -0.013 1.00 36.40 313 THR A C 1
ATOM 2275 O O . THR A 1 315 ? 21.866 18.828 -1.002 1.00 34.70 313 THR A O 1
ATOM 2279 N N . ASP A 1 316 ? 20.122 18.275 0.292 1.00 36.94 314 ASP A N 1
ATOM 2280 C CA . ASP A 1 316 ? 19.135 18.953 -0.560 1.00 41.28 314 ASP A CA 1
ATOM 2281 C C . ASP A 1 316 ? 18.679 20.335 -0.069 1.00 42.56 314 ASP A C 1
ATOM 2282 O O . ASP A 1 316 ? 17.653 20.843 -0.527 1.00 34.42 314 ASP A O 1
ATOM 2287 N N . ASN A 1 317 ? 19.417 20.900 0.891 1.00 39.59 315 ASN A N 1
ATOM 2288 C CA . ASN A 1 317 ? 19.377 22.344 1.217 1.00 39.74 315 ASN A CA 1
ATOM 2289 C C . ASN A 1 317 ? 20.665 22.729 1.961 1.00 35.55 315 ASN A C 1
ATOM 2290 O O . ASN A 1 317 ? 20.684 22.731 3.206 1.00 36.59 315 ASN A O 1
ATOM 2295 N N . PRO A 1 318 ? 21.746 23.049 1.208 1.00 35.61 316 PRO A N 1
ATOM 2296 C CA . PRO A 1 318 ? 23.049 23.374 1.814 1.00 33.21 316 PRO A CA 1
ATOM 2297 C C . PRO A 1 318 ? 23.100 24.663 2.649 1.00 34.64 316 PRO A C 1
ATOM 2298 O O . PRO A 1 318 ? 24.160 24.987 3.210 1.00 38.17 316 PRO A O 1
ATOM 2302 N N . THR A 1 319 ? 21.978 25.376 2.736 1.00 31.19 317 THR A N 1
ATOM 2303 C CA . THR A 1 319 ? 21.899 26.631 3.485 1.00 36.04 317 THR A CA 1
ATOM 2304 C C . THR A 1 319 ? 21.454 26.391 4.939 1.00 39.46 317 THR A C 1
ATOM 2305 O O . THR A 1 319 ? 21.427 27.329 5.733 1.00 35.93 317 THR A O 1
ATOM 2309 N N . THR A 1 320 ? 21.099 25.145 5.278 1.00 35.01 318 THR A N 1
ATOM 2310 C CA . THR A 1 320 ? 20.635 24.821 6.639 1.00 36.25 318 THR A CA 1
ATOM 2311 C C . THR A 1 320 ? 21.193 23.519 7.187 1.00 37.38 318 THR A C 1
ATOM 2312 O O . THR A 1 320 ? 21.477 22.596 6.429 1.00 40.48 318 THR A O 1
ATOM 2316 N N . SER A 1 321 ? 21.332 23.451 8.510 1.00 32.39 319 SER A N 1
ATOM 2317 C CA . SER A 1 321 ? 21.752 22.225 9.190 1.00 36.63 319 SER A CA 1
ATOM 2318 C C . SER A 1 321 ? 20.711 21.800 10.233 1.00 32.07 319 SER A C 1
ATOM 2319 O O . SER A 1 321 ? 20.974 20.949 11.058 1.00 35.46 319 SER A O 1
ATOM 2322 N N . GLY A 1 322 ? 19.524 22.404 10.166 1.00 35.35 320 GLY A N 1
ATOM 2323 C CA . GLY A 1 322 ? 18.411 22.044 11.029 1.00 34.09 320 GLY A CA 1
ATOM 2324 C C . GLY A 1 322 ? 18.280 22.999 12.201 1.00 37.41 320 GLY A C 1
ATOM 2325 O O . GLY A 1 322 ? 18.899 24.072 12.210 1.00 37.88 320 GLY A O 1
ATOM 2326 N N . GLU A 1 323 ? 17.462 22.630 13.186 1.00 33.81 321 GLU A N 1
ATOM 2327 C CA . GLU A 1 323 ? 17.240 23.533 14.320 1.00 45.30 321 GLU A CA 1
ATOM 2328 C C . GLU A 1 323 ? 17.487 22.923 15.703 1.00 41.37 321 GLU A C 1
ATOM 2329 O O . GLU A 1 323 ? 17.082 21.796 15.999 1.00 41.95 321 GLU A O 1
ATOM 2335 N N . LEU A 1 324 ? 18.193 23.666 16.538 1.00 41.56 322 LEU A N 1
ATOM 2336 C CA . LEU A 1 324 ? 18.383 23.278 17.920 1.00 41.72 322 LEU A CA 1
ATOM 2337 C C . LEU A 1 324 ? 17.217 23.856 18.704 1.00 42.94 322 LEU A C 1
ATOM 2338 O O . LEU A 1 324 ? 17.086 25.076 18.798 1.00 40.33 322 LEU A O 1
ATOM 2343 N N . VAL A 1 325 ? 16.369 22.970 19.235 1.00 40.47 323 VAL A N 1
ATOM 2344 C CA . VAL A 1 325 ? 15.203 23.326 20.066 1.00 40.05 323 VAL A CA 1
ATOM 2345 C C . VAL A 1 325 ? 15.576 23.500 21.550 1.00 41.74 323 VAL A C 1
ATOM 2346 O O . VAL A 1 325 ? 15.118 24.445 22.199 1.00 42.41 323 VAL A O 1
ATOM 2350 N N . MET A 1 326 ? 16.389 22.585 22.083 1.00 45.41 324 MET A N 1
ATOM 2351 C CA . MET A 1 326 ? 16.944 22.701 23.441 1.00 39.79 324 MET A CA 1
ATOM 2352 C C . MET A 1 326 ? 18.410 22.321 23.403 1.00 35.17 324 MET A C 1
ATOM 2353 O O . MET A 1 326 ? 18.761 21.274 22.849 1.00 39.22 324 MET A O 1
ATOM 2358 N N . ASN A 1 327 ? 19.259 23.130 24.035 1.00 35.87 325 ASN A N 1
ATOM 2359 C CA . ASN A 1 327 ? 20.692 22.857 24.033 1.00 37.60 325 ASN A CA 1
ATOM 2360 C C . ASN A 1 327 ? 21.089 22.005 25.231 1.00 42.11 325 ASN A C 1
ATOM 2361 O O . ASN A 1 327 ? 20.246 21.685 26.075 1.00 37.24 325 ASN A O 1
ATOM 2366 N N . LYS A 1 328 ? 22.374 21.666 25.310 1.00 38.78 326 LYS A N 1
ATOM 2367 C CA . LYS A 1 328 ? 22.882 20.824 26.386 1.00 40.54 326 LYS A CA 1
ATOM 2368 C C . LYS A 1 328 ? 22.547 21.341 27.804 1.00 39.20 326 LYS A C 1
ATOM 2369 O O . LYS A 1 328 ? 22.057 20.572 28.608 1.00 38.61 326 LYS A O 1
ATOM 2375 N N . ASP A 1 329 ? 22.784 22.631 28.080 1.00 34.10 327 ASP A N 1
ATOM 2376 C CA . ASP A 1 329 ? 22.524 23.222 29.407 1.00 39.09 327 ASP A CA 1
ATOM 2377 C C . ASP A 1 329 ? 21.037 23.161 29.789 1.00 40.81 327 ASP A C 1
ATOM 2378 O O . ASP A 1 329 ? 20.690 23.037 30.974 1.00 33.25 327 ASP A O 1
ATOM 2383 N N . GLU A 1 330 ? 20.165 23.300 28.795 1.00 35.73 328 GLU A N 1
ATOM 2384 C CA . GLU A 1 330 ? 18.725 23.317 29.057 1.00 36.75 328 GLU A CA 1
ATOM 2385 C C . GLU A 1 330 ? 18.215 21.916 29.378 1.00 40.65 328 GLU A C 1
ATOM 2386 O O . GLU A 1 330 ? 17.289 21.751 30.189 1.00 44.30 328 GLU A O 1
ATOM 2392 N N . ILE A 1 331 ? 18.829 20.913 28.756 1.00 37.66 329 ILE A N 1
ATOM 2393 C CA . ILE A 1 331 ? 18.492 19.510 29.031 1.00 38.42 329 ILE A CA 1
ATOM 2394 C C . ILE A 1 331 ? 19.003 19.140 30.425 1.00 36.81 329 ILE A C 1
ATOM 2395 O O . ILE A 1 331 ? 18.246 18.602 31.211 1.00 34.58 329 ILE A O 1
ATOM 2400 N N . VAL A 1 332 ? 20.277 19.438 30.720 1.00 32.10 330 VAL A N 1
ATOM 2401 C CA . VAL A 1 332 ? 20.864 19.199 32.053 1.00 36.28 330 VAL A CA 1
ATOM 2402 C C . VAL A 1 332 ? 20.027 19.834 33.180 1.00 38.06 330 VAL A C 1
ATOM 2403 O O . VAL A 1 332 ? 19.804 19.194 34.211 1.00 40.36 330 VAL A O 1
ATOM 2407 N N . GLU A 1 333 ? 19.522 21.050 32.955 1.00 33.05 331 GLU A N 1
ATOM 2408 C CA . GLU A 1 333 ? 18.643 21.741 33.932 1.00 36.48 331 GLU A CA 1
ATOM 2409 C C . GLU A 1 333 ? 17.371 20.917 34.263 1.00 39.71 331 GLU A C 1
ATOM 2410 O O . GLU A 1 333 ? 16.998 20.778 35.427 1.00 34.78 331 GLU A O 1
ATOM 2416 N N . VAL A 1 334 ? 16.742 20.342 33.240 1.00 37.33 332 VAL A N 1
ATOM 2417 C CA . VAL A 1 334 ? 15.551 19.514 33.443 1.00 36.45 332 VAL A CA 1
ATOM 2418 C C . VAL A 1 334 ? 15.914 18.210 34.138 1.00 34.79 332 VAL A C 1
ATOM 2419 O O . VAL A 1 334 ? 15.241 17.818 35.092 1.00 37.46 332 VAL A O 1
ATOM 2423 N N . ILE A 1 335 ? 17.003 17.572 33.691 1.00 34.01 333 ILE A N 1
ATOM 2424 C CA . ILE A 1 335 ? 17.529 16.358 34.330 1.00 31.95 333 ILE A CA 1
ATOM 2425 C C . ILE A 1 335 ? 17.777 16.566 35.833 1.00 37.08 333 ILE A C 1
ATOM 2426 O O . ILE A 1 335 ? 17.452 15.702 36.655 1.00 34.24 333 ILE A O 1
ATOM 2431 N N . GLU A 1 336 ? 18.328 17.715 36.205 1.00 34.93 334 GLU A N 1
ATOM 2432 C CA . GLU A 1 336 ? 18.607 17.954 37.616 1.00 38.21 334 GLU A CA 1
ATOM 2433 C C . GLU A 1 336 ? 17.327 18.095 38.442 1.00 35.70 334 GLU A C 1
ATOM 2434 O O . GLU A 1 336 ? 17.335 17.830 39.643 1.00 30.78 334 GLU A O 1
ATOM 2440 N N . ARG A 1 337 ? 16.240 18.509 37.797 1.00 37.10 335 ARG A N 1
ATOM 2441 C CA . ARG A 1 337 ? 14.933 18.565 38.435 1.00 34.81 335 ARG A CA 1
ATOM 2442 C C . ARG A 1 337 ? 14.281 17.179 38.480 1.00 40.96 335 ARG A C 1
ATOM 2443 O O . ARG A 1 337 ? 13.519 16.879 39.404 1.00 39.46 335 ARG A O 1
ATOM 2451 N N . ALA A 1 338 ? 14.571 16.338 37.479 1.00 35.33 336 ALA A N 1
ATOM 2452 C CA . ALA A 1 338 ? 14.011 14.981 37.427 1.00 36.39 336 ALA A CA 1
ATOM 2453 C C . ALA A 1 338 ? 14.659 14.043 38.448 1.00 35.42 336 ALA A C 1
ATOM 2454 O O . ALA A 1 338 ? 13.981 13.198 39.025 1.00 33.47 336 ALA A O 1
ATOM 2456 N N . LYS A 1 339 ? 15.968 14.200 38.648 1.00 31.26 337 LYS A N 1
ATOM 2457 C CA . LYS A 1 339 ? 16.751 13.402 39.599 1.00 35.79 337 LYS A CA 1
ATOM 2458 C C . LYS A 1 339 ? 16.126 13.220 41.010 1.00 35.42 337 LYS A C 1
ATOM 2459 O O . LYS A 1 339 ? 15.804 12.081 41.370 1.00 37.35 337 LYS A O 1
ATOM 2465 N N . PRO A 1 340 ? 15.888 14.310 41.781 1.00 31.39 338 PRO A N 1
ATOM 2466 C CA . PRO A 1 340 ? 15.355 13.966 43.115 1.00 35.48 338 PRO A CA 1
ATOM 2467 C C . PRO A 1 340 ? 13.881 13.488 43.099 1.00 37.43 338 PRO A C 1
ATOM 2468 O O . PRO A 1 340 ? 13.440 12.903 44.073 1.00 33.29 338 PRO A O 1
ATOM 2472 N N . LEU A 1 341 ? 13.160 13.688 41.989 1.00 36.14 339 LEU A N 1
ATOM 2473 C CA . LEU A 1 341 ? 11.792 13.142 41.825 1.00 31.47 339 LEU A CA 1
ATOM 2474 C C . LEU A 1 341 ? 11.781 11.685 41.330 1.00 35.39 339 LEU A C 1
ATOM 2475 O O . LEU A 1 341 ? 10.705 11.092 41.135 1.00 34.35 339 LEU A O 1
ATOM 2480 N N . GLY A 1 342 ? 12.976 11.120 41.104 1.00 31.03 340 GLY A N 1
ATOM 2481 C CA . GLY A 1 342 ? 13.127 9.757 40.602 1.00 35.39 340 GLY A CA 1
ATOM 2482 C C . GLY A 1 342 ? 12.581 9.549 39.185 1.00 43.34 340 GLY A C 1
ATOM 2483 O O . GLY A 1 342 ? 12.304 8.420 38.785 1.00 37.78 340 GLY A O 1
ATOM 2484 N N . LEU A 1 343 ? 12.419 10.634 38.424 1.00 35.93 341 LEU A N 1
ATOM 2485 C CA . LEU A 1 343 ? 11.790 10.537 37.096 1.00 34.17 341 LEU A CA 1
ATOM 2486 C C . LEU A 1 343 ? 12.818 10.253 36.008 1.00 34.79 341 LEU A C 1
ATOM 2487 O O . LEU A 1 343 ? 13.937 10.759 36.056 1.00 36.00 341 LEU A O 1
ATOM 2492 N N . ASP A 1 344 ? 12.439 9.410 35.041 1.00 37.61 342 ASP A N 1
ATOM 2493 C CA . ASP A 1 344 ? 13.214 9.198 33.809 1.00 34.48 342 ASP A CA 1
ATOM 2494 C C . ASP A 1 344 ? 13.203 10.448 32.897 1.00 37.91 342 ASP A C 1
ATOM 2495 O O . ASP A 1 344 ? 12.304 11.300 32.975 1.00 35.61 342 ASP A O 1
ATOM 2500 N N . VAL A 1 345 ? 14.198 10.562 32.024 1.00 36.46 343 VAL A N 1
ATOM 2501 C CA . VAL A 1 345 ? 14.207 11.625 31.016 1.00 34.84 343 VAL A CA 1
ATOM 2502 C C . VAL A 1 345 ? 14.374 10.999 29.630 1.00 36.13 343 VAL A C 1
ATOM 2503 O O . VAL A 1 345 ? 15.333 10.232 29.377 1.00 35.74 343 VAL A O 1
ATOM 2507 N N . ALA A 1 346 ? 13.430 11.305 28.747 1.00 35.70 344 ALA A N 1
ATOM 2508 C CA . ALA A 1 346 ? 13.470 10.845 27.371 1.00 33.48 344 ALA A CA 1
ATOM 2509 C C . ALA A 1 346 ? 13.687 12.047 26.483 1.00 37.27 344 ALA A C 1
ATOM 2510 O O . ALA A 1 346 ? 12.997 13.054 26.612 1.00 39.65 344 ALA A O 1
ATOM 2512 N N . VAL A 1 347 ? 14.665 11.932 25.590 1.00 39.32 345 VAL A N 1
ATOM 2513 C CA . VAL A 1 347 ? 15.108 13.037 24.768 1.00 37.36 345 VAL A CA 1
ATOM 2514 C C . VAL A 1 347 ? 15.007 12.660 23.281 1.00 36.08 345 VAL A C 1
ATOM 2515 O O . VAL A 1 347 ? 15.700 11.762 22.819 1.00 37.21 345 VAL A O 1
ATOM 2519 N N . HIS A 1 348 ? 14.137 13.347 22.550 1.00 34.55 346 HIS A N 1
ATOM 2520 C CA . HIS A 1 348 ? 14.026 13.225 21.078 1.00 36.67 346 HIS A CA 1
ATOM 2521 C C . HIS A 1 348 ? 15.300 13.780 20.409 1.00 38.67 346 HIS A C 1
ATOM 2522 O O . HIS A 1 348 ? 15.644 14.945 20.572 1.00 36.18 346 HIS A O 1
ATOM 2529 N N . ALA A 1 349 ? 16.023 12.914 19.706 1.00 37.67 347 ALA A N 1
ATOM 2530 C CA . ALA A 1 349 ? 17.183 13.321 18.911 1.00 36.56 347 ALA A CA 1
ATOM 2531 C C . ALA A 1 349 ? 17.206 12.551 17.600 1.00 36.07 347 ALA A C 1
ATOM 2532 O O . ALA A 1 349 ? 17.371 11.330 17.586 1.00 39.04 347 ALA A O 1
ATOM 2534 N N . ILE A 1 350 ? 17.064 13.278 16.504 1.00 32.52 348 ILE A N 1
ATOM 2535 C CA . ILE A 1 350 ? 16.972 12.679 15.166 1.00 35.07 348 ILE A CA 1
ATOM 2536 C C . ILE A 1 350 ? 18.263 12.862 14.377 1.00 36.79 348 ILE A C 1
ATOM 2537 O O . ILE A 1 350 ? 18.854 11.878 13.899 1.00 36.18 348 ILE A O 1
ATOM 2542 N N . GLY A 1 351 ? 18.722 14.108 14.272 1.00 37.28 349 GLY A N 1
ATOM 2543 C CA . GLY A 1 351 ? 19.954 14.412 13.552 1.00 30.37 349 GLY A CA 1
ATOM 2544 C C . GLY A 1 351 ? 21.180 13.936 14.315 1.00 36.40 349 GLY A C 1
ATOM 2545 O O . GLY A 1 351 ? 21.132 13.792 15.535 1.00 32.83 349 GLY A O 1
ATOM 2546 N N . ASP A 1 352 ? 22.281 13.702 13.608 1.00 34.11 350 ASP A N 1
ATOM 2547 C CA . ASP A 1 352 ? 23.507 13.198 14.259 1.00 37.62 350 ASP A CA 1
ATOM 2548 C C . ASP A 1 352 ? 24.076 14.153 15.308 1.00 35.89 350 ASP A C 1
ATOM 2549 O O . ASP A 1 352 ? 24.621 13.718 16.332 1.00 34.46 350 ASP A O 1
ATOM 2554 N N . LYS A 1 353 ? 23.912 15.451 15.079 1.00 34.56 351 LYS A N 1
ATOM 2555 C CA . LYS A 1 353 ? 24.388 16.447 16.032 1.00 35.11 351 LYS A CA 1
ATOM 2556 C C . LYS A 1 353 ? 23.458 16.551 17.247 1.00 36.45 351 LYS A C 1
ATOM 2557 O O . LYS A 1 353 ? 23.913 16.776 18.368 1.00 41.61 351 LYS A O 1
ATOM 2563 N N . ALA A 1 354 ? 22.156 16.371 17.027 1.00 37.00 352 ALA A N 1
ATOM 2564 C CA . ALA A 1 354 ? 21.214 16.290 18.140 1.00 35.39 352 ALA A CA 1
ATOM 2565 C C . ALA A 1 354 ? 21.583 15.161 19.087 1.00 37.79 352 ALA A C 1
ATOM 2566 O O . ALA A 1 354 ? 21.496 15.326 20.310 1.00 36.11 352 ALA A O 1
ATOM 2568 N N . VAL A 1 355 ? 22.018 14.036 18.512 1.00 37.03 353 VAL A N 1
ATOM 2569 C CA . VAL A 1 355 ? 22.464 12.865 19.274 1.00 37.95 353 VAL A CA 1
ATOM 2570 C C . VAL A 1 355 ? 23.677 13.202 20.159 1.00 41.02 353 VAL A C 1
ATOM 2571 O O . VAL A 1 355 ? 23.733 12.780 21.312 1.00 39.16 353 VAL A O 1
ATOM 2575 N N . ASP A 1 356 ? 24.617 13.974 19.615 1.00 37.52 354 ASP A N 1
ATOM 2576 C CA . ASP A 1 356 ? 25.748 14.525 20.370 1.00 40.83 354 ASP A CA 1
ATOM 2577 C C . ASP A 1 356 ? 25.306 15.385 21.549 1.00 40.42 354 ASP A C 1
ATOM 2578 O O . ASP A 1 356 ? 25.857 15.239 22.635 1.00 35.63 354 ASP A O 1
ATOM 2583 N N . VAL A 1 357 ? 24.309 16.255 21.328 1.00 35.57 355 VAL A N 1
ATOM 2584 C CA . VAL A 1 357 ? 23.787 17.149 22.377 1.00 36.40 355 VAL A CA 1
ATOM 2585 C C . VAL A 1 357 ? 23.182 16.327 23.524 1.00 37.81 355 VAL A C 1
ATOM 2586 O O . VAL A 1 357 ? 23.462 16.592 24.708 1.00 34.75 355 VAL A O 1
ATOM 2590 N N . ALA A 1 358 ? 22.397 15.303 23.163 1.00 33.21 356 ALA A N 1
ATOM 2591 C CA . ALA A 1 358 ? 21.775 14.395 24.138 1.00 33.21 356 ALA A CA 1
ATOM 2592 C C . ALA A 1 358 ? 22.812 13.581 24.923 1.00 36.71 356 ALA A C 1
ATOM 2593 O O . ALA A 1 358 ? 22.728 13.501 26.140 1.00 37.37 356 ALA A O 1
ATOM 2595 N N . LEU A 1 359 ? 23.789 13.003 24.228 1.00 36.96 357 LEU A N 1
ATOM 2596 C CA . LEU A 1 359 ? 24.904 12.301 24.880 1.00 36.62 357 LEU A CA 1
ATOM 2597 C C . LEU A 1 359 ? 25.729 13.190 25.813 1.00 37.12 357 LEU A C 1
ATOM 2598 O O . LEU A 1 359 ? 26.042 12.773 26.932 1.00 34.47 357 LEU A O 1
ATOM 2603 N N . ASP A 1 360 ? 26.047 14.410 25.373 1.00 37.48 358 ASP A N 1
ATOM 2604 C CA . ASP A 1 360 ? 26.720 15.399 26.219 1.00 40.28 358 ASP A CA 1
ATOM 2605 C C . ASP A 1 360 ? 25.932 15.693 27.483 1.00 37.20 358 ASP A C 1
ATOM 2606 O O . ASP A 1 360 ? 26.509 15.830 28.556 1.00 36.11 358 ASP A O 1
ATOM 2611 N N . ALA A 1 361 ? 24.618 15.834 27.339 1.00 33.68 359 ALA A N 1
ATOM 2612 C CA . ALA A 1 361 ? 23.767 16.173 28.465 1.00 35.18 359 ALA A CA 1
ATOM 2613 C C . ALA A 1 361 ? 23.712 15.038 29.490 1.00 37.59 359 ALA A C 1
ATOM 2614 O O . ALA A 1 361 ? 23.772 15.299 30.696 1.00 32.11 359 ALA A O 1
ATOM 2616 N N . PHE A 1 362 ? 23.612 13.795 29.001 1.00 37.40 360 PHE A N 1
ATOM 2617 C CA . PHE A 1 362 ? 23.588 12.611 29.865 1.00 39.78 360 PHE A CA 1
ATOM 2618 C C . PHE A 1 362 ? 24.928 12.373 30.553 1.00 40.61 360 PHE A C 1
ATOM 2619 O O . PHE A 1 362 ? 24.965 12.015 31.733 1.00 39.36 360 PHE A O 1
ATOM 2627 N N . GLU A 1 363 ? 26.013 12.567 29.808 1.00 36.52 361 GLU A N 1
ATOM 2628 C CA . GLU A 1 363 ? 27.363 12.456 30.338 1.00 38.66 361 GLU A CA 1
ATOM 2629 C C . GLU A 1 363 ? 27.606 13.425 31.483 1.00 39.82 361 GLU A C 1
ATOM 2630 O O . GLU A 1 363 ? 28.093 13.024 32.537 1.00 41.34 361 GLU A O 1
ATOM 2636 N N . GLU A 1 364 ? 27.269 14.696 31.263 1.00 41.14 362 GLU A N 1
ATOM 2637 C CA . GLU A 1 364 ? 27.555 15.759 32.229 1.00 44.40 362 GLU A CA 1
ATOM 2638 C C . GLU A 1 364 ? 26.751 15.564 33.502 1.00 41.83 362 GLU A C 1
ATOM 2639 O O . GLU A 1 364 ? 27.277 15.707 34.601 1.00 34.81 362 GLU A O 1
ATOM 2645 N N . ALA A 1 365 ? 25.480 15.210 33.341 1.00 36.79 363 ALA A N 1
ATOM 2646 C CA . ALA A 1 365 ? 24.590 14.986 34.483 1.00 40.68 363 ALA A CA 1
ATOM 2647 C C . ALA A 1 365 ? 24.765 13.603 35.140 1.00 38.88 363 ALA A C 1
ATOM 2648 O O . ALA A 1 365 ? 24.119 13.318 36.143 1.00 41.81 363 ALA A O 1
ATOM 2650 N N . GLU A 1 366 ? 25.628 12.766 34.558 1.00 38.15 364 GLU A N 1
ATOM 2651 C CA . GLU A 1 366 ? 25.888 11.386 35.006 1.00 41.92 364 GLU A CA 1
ATOM 2652 C C . GLU A 1 366 ? 24.589 10.611 35.117 1.00 45.89 364 GLU A C 1
ATOM 2653 O O . GLU A 1 366 ? 24.325 9.947 36.120 1.00 37.71 364 GLU A O 1
ATOM 2659 N N . PHE A 1 367 ? 23.776 10.721 34.066 1.00 36.62 365 PHE A N 1
ATOM 2660 C CA . PHE A 1 367 ? 22.417 10.273 34.114 1.00 40.48 365 PHE A CA 1
ATOM 2661 C C . PHE A 1 367 ? 22.197 9.359 32.916 1.00 39.18 365 PHE A C 1
ATOM 2662 O O . PHE A 1 367 ? 22.448 9.749 31.788 1.00 45.30 365 PHE A O 1
ATOM 2670 N N . SER A 1 368 ? 21.722 8.151 33.146 1.00 42.67 366 SER A N 1
ATOM 2671 C CA . SER A 1 368 ? 21.502 7.240 32.022 1.00 47.29 366 SER A CA 1
ATOM 2672 C C . SER A 1 368 ? 20.067 7.382 31.507 1.00 44.97 366 SER A C 1
ATOM 2673 O O . SER A 1 368 ? 19.145 6.763 32.032 1.00 41.95 366 SER A O 1
ATOM 2676 N N . GLY A 1 369 ? 19.883 8.234 30.500 1.00 38.93 367 GLY A N 1
ATOM 2677 C CA . GLY A 1 369 ? 18.549 8.543 30.016 1.00 39.69 367 GLY A CA 1
ATOM 2678 C C . GLY A 1 369 ? 18.204 7.677 28.829 1.00 39.30 367 GLY A C 1
ATOM 2679 O O . GLY A 1 369 ? 18.885 6.687 28.546 1.00 36.33 367 GLY A O 1
ATOM 2680 N N . ARG A 1 370 ? 17.122 8.035 28.148 1.00 35.17 368 ARG A N 1
ATOM 2681 C CA . ARG A 1 370 ? 16.789 7.394 26.917 1.00 37.87 368 ARG A CA 1
ATOM 2682 C C . ARG A 1 370 ? 16.720 8.407 25.784 1.00 34.48 368 ARG A C 1
ATOM 2683 O O . ARG A 1 370 ? 16.424 9.590 26.000 1.00 36.22 368 ARG A O 1
ATOM 2691 N N . ILE A 1 371 ? 16.981 7.915 24.574 1.00 37.27 369 ILE A N 1
ATOM 2692 C CA . ILE A 1 371 ? 16.883 8.718 23.362 1.00 37.62 369 ILE A CA 1
ATOM 2693 C C . ILE A 1 371 ? 15.771 8.140 22.481 1.00 35.13 369 ILE A C 1
ATOM 2694 O O . ILE A 1 371 ? 15.724 6.938 22.217 1.00 41.33 369 ILE A O 1
ATOM 2699 N N . GLU A 1 372 ? 14.853 9.010 22.074 1.00 33.82 370 GLU A N 1
ATOM 2700 C CA . GLU A 1 372 ? 13.796 8.660 21.150 1.00 34.01 370 GLU A CA 1
ATOM 2701 C C . GLU A 1 372 ? 14.305 8.929 19.735 1.00 37.70 370 GLU A C 1
ATOM 2702 O O . GLU A 1 372 ? 14.879 9.997 19.469 1.00 37.41 370 GLU A O 1
ATOM 2708 N N . HIS A 1 373 ? 14.060 7.957 18.857 1.00 35.70 371 HIS A N 1
ATOM 2709 C CA . HIS A 1 373 ? 14.425 7.939 17.418 1.00 37.81 371 HIS A CA 1
ATOM 2710 C C . HIS A 1 373 ? 15.862 7.518 17.139 1.00 39.30 371 HIS A C 1
ATOM 2711 O O . HIS A 1 373 ? 16.077 6.482 16.495 1.00 42.36 371 HIS A O 1
ATOM 2718 N N . ALA A 1 374 ? 16.822 8.327 17.608 1.00 35.65 372 ALA A N 1
ATOM 2719 C CA . ALA A 1 374 ? 18.250 8.169 17.283 1.00 39.31 372 ALA A CA 1
ATOM 2720 C C . ALA A 1 374 ? 18.449 7.840 15.794 1.00 38.64 372 ALA A C 1
ATOM 2721 O O . ALA A 1 374 ? 19.164 6.892 15.449 1.00 42.11 372 ALA A O 1
ATOM 2723 N N . SER A 1 375 ? 17.795 8.613 14.928 1.00 35.24 373 SER A N 1
ATOM 2724 C CA . SER A 1 375 ? 17.645 8.277 13.507 1.00 33.12 373 SER A CA 1
ATOM 2725 C C . SER A 1 375 ? 18.970 8.221 12.769 1.00 37.91 373 SER A C 1
ATOM 2726 O O . SER A 1 375 ? 19.207 7.304 11.977 1.00 39.23 373 SER A O 1
ATOM 2729 N N . LEU A 1 376 ? 19.836 9.202 13.024 1.00 34.34 374 LEU A N 1
ATOM 2730 C CA . LEU A 1 376 ? 21.217 9.151 12.512 1.00 36.49 374 LEU A CA 1
ATOM 2731 C C . LEU A 1 376 ? 22.249 8.969 13.621 1.00 37.10 374 LEU A C 1
ATOM 2732 O O . LEU A 1 376 ? 22.410 9.837 14.483 1.00 39.66 374 LEU A O 1
ATOM 2737 N N . VAL A 1 377 ? 22.943 7.832 13.598 1.00 40.04 375 VAL A N 1
ATOM 2738 C CA . VAL A 1 377 ? 24.013 7.566 14.561 1.00 33.93 375 VAL A CA 1
ATOM 2739 C C . VAL A 1 377 ? 25.305 7.266 13.810 1.00 35.53 375 VAL A C 1
ATOM 2740 O O . VAL A 1 377 ? 25.372 6.337 12.987 1.00 34.70 375 VAL A O 1
ATOM 2744 N N . ARG A 1 378 ? 26.321 8.073 14.077 1.00 34.68 376 ARG A N 1
ATOM 2745 C CA . ARG A 1 378 ? 27.634 7.879 13.465 1.00 35.46 376 ARG A CA 1
ATOM 2746 C C . ARG A 1 378 ? 28.395 6.736 14.160 1.00 39.06 376 ARG A C 1
ATOM 2747 O O . ARG A 1 378 ? 28.157 6.452 15.346 1.00 36.92 376 ARG A O 1
ATOM 2755 N N . ASP A 1 379 ? 29.307 6.097 13.416 1.00 34.69 377 ASP A N 1
ATOM 2756 C CA . ASP A 1 379 ? 30.241 5.101 13.958 1.00 38.06 377 ASP A CA 1
ATOM 2757 C C . ASP A 1 379 ? 30.953 5.589 15.220 1.00 38.09 377 ASP A C 1
ATOM 2758 O O . ASP A 1 379 ? 31.044 4.858 16.210 1.00 38.36 377 ASP A O 1
ATOM 2763 N N . ASP A 1 380 ? 31.406 6.840 15.198 1.00 37.75 378 ASP A N 1
ATOM 2764 C CA . ASP A 1 380 ? 32.114 7.411 16.342 1.00 41.12 378 ASP A CA 1
ATOM 2765 C C . ASP A 1 380 ? 31.226 7.678 17.569 1.00 41.88 378 ASP A C 1
ATOM 2766 O O . ASP A 1 380 ? 31.742 7.926 18.656 1.00 50.14 378 ASP A O 1
ATOM 2771 N N . GLN A 1 381 ? 29.903 7.622 17.404 1.00 35.90 379 GLN A N 1
ATOM 2772 C CA . GLN A 1 381 ? 28.999 7.832 18.534 1.00 38.23 379 GLN A CA 1
ATOM 2773 C C . GLN A 1 381 ? 28.666 6.539 19.263 1.00 40.47 379 GLN A C 1
ATOM 2774 O O . GLN A 1 381 ? 28.203 6.572 20.407 1.00 39.44 379 GLN A O 1
ATOM 2780 N N . LEU A 1 382 ? 28.900 5.409 18.593 1.00 43.83 380 LEU A N 1
ATOM 2781 C CA . LEU A 1 382 ? 28.558 4.077 19.111 1.00 39.47 380 LEU A CA 1
ATOM 2782 C C . LEU A 1 382 ? 29.206 3.734 20.452 1.00 41.95 380 LEU A C 1
ATOM 2783 O O . LEU A 1 382 ? 28.526 3.256 21.356 1.00 39.56 380 LEU A O 1
ATOM 2788 N N . GLU A 1 383 ? 30.509 3.990 20.580 1.00 45.58 381 GLU A N 1
ATOM 2789 C CA . GLU A 1 383 ? 31.205 3.764 21.849 1.00 47.03 381 GLU A CA 1
ATOM 2790 C C . GLU A 1 383 ? 30.602 4.537 23.015 1.00 43.80 381 GLU A C 1
ATOM 2791 O O . GLU A 1 383 ? 30.516 3.996 24.110 1.00 42.71 381 GLU A O 1
ATOM 2797 N N . ARG A 1 384 ? 30.188 5.786 22.775 1.00 36.45 382 ARG A N 1
ATOM 2798 C CA . ARG A 1 384 ? 29.602 6.631 23.818 1.00 39.70 382 ARG A CA 1
ATOM 2799 C C . ARG A 1 384 ? 28.253 6.089 24.274 1.00 39.32 382 ARG A C 1
ATOM 2800 O O . ARG A 1 384 ? 27.945 6.138 25.457 1.00 38.19 382 ARG A O 1
ATOM 2808 N N . ILE A 1 385 ? 27.464 5.587 23.322 1.00 38.47 383 ILE A N 1
ATOM 2809 C CA . ILE A 1 385 ? 26.135 5.024 23.586 1.00 36.60 383 ILE A CA 1
ATOM 2810 C C . ILE A 1 385 ? 26.254 3.749 24.413 1.00 38.20 383 ILE A C 1
ATOM 2811 O O . ILE A 1 385 ? 25.552 3.589 25.409 1.00 35.70 383 ILE A O 1
ATOM 2816 N N . LYS A 1 386 ? 27.172 2.868 24.009 1.00 38.64 384 LYS A N 1
ATOM 2817 C CA . LYS A 1 386 ? 27.477 1.635 24.739 1.00 42.42 384 LYS A CA 1
ATOM 2818 C C . LYS A 1 386 ? 27.912 1.934 26.181 1.00 43.32 384 LYS A C 1
ATOM 2819 O O . LYS A 1 386 ? 27.360 1.351 27.117 1.00 39.99 384 LYS A O 1
ATOM 2825 N N . GLU A 1 387 ? 28.876 2.857 26.336 1.00 38.87 385 GLU A N 1
ATOM 2826 C CA . GLU A 1 387 ? 29.526 3.172 27.623 1.00 38.13 385 GLU A CA 1
ATOM 2827 C C . GLU A 1 387 ? 28.597 3.859 28.628 1.00 38.30 385 GLU A C 1
ATOM 2828 O O . GLU A 1 387 ? 28.655 3.575 29.824 1.00 38.24 385 GLU A O 1
ATOM 2834 N N . LEU A 1 388 ? 27.738 4.749 28.130 1.00 37.49 386 LEU A N 1
ATOM 2835 C CA . LEU A 1 388 ? 26.741 5.443 28.943 1.00 37.75 386 LEU A CA 1
ATOM 2836 C C . LEU A 1 388 ? 25.450 4.630 29.124 1.00 41.39 386 LEU A C 1
ATOM 2837 O O . LEU A 1 388 ? 24.558 5.063 29.868 1.00 40.74 386 LEU A O 1
ATOM 2842 N N . LYS A 1 389 ? 25.346 3.492 28.420 1.00 36.98 387 LYS A N 1
ATOM 2843 C CA . LYS A 1 389 ? 24.168 2.579 28.485 1.00 36.24 387 LYS A CA 1
ATOM 2844 C C . LYS A 1 389 ? 22.844 3.316 28.220 1.00 38.95 387 LYS A C 1
ATOM 2845 O O . LYS A 1 389 ? 21.821 3.054 28.875 1.00 38.45 387 LYS A O 1
ATOM 2851 N N . VAL A 1 390 ? 22.873 4.238 27.255 1.00 41.31 388 VAL A N 1
ATOM 2852 C CA . VAL A 1 390 ? 21.685 5.008 26.869 1.00 40.45 388 VAL A CA 1
ATOM 2853 C C . VAL A 1 390 ? 20.657 4.081 26.229 1.00 41.87 388 VAL A C 1
ATOM 2854 O O . VAL A 1 390 ? 20.978 3.314 25.311 1.00 41.17 388 VAL A O 1
ATOM 2858 N N . ARG A 1 391 ? 19.426 4.152 26.718 1.00 36.90 389 ARG A N 1
ATOM 2859 C CA . ARG A 1 391 ? 18.340 3.361 26.167 1.00 33.30 389 ARG A CA 1
ATOM 2860 C C . ARG A 1 391 ? 17.802 4.090 24.947 1.00 36.86 389 ARG A C 1
ATOM 2861 O O . ARG A 1 391 ? 17.816 5.321 24.908 1.00 40.15 389 ARG A O 1
ATOM 2869 N N . ILE A 1 392 ? 17.363 3.340 23.941 1.00 33.55 390 ILE A N 1
ATOM 2870 C CA . ILE A 1 392 ? 16.941 3.924 22.664 1.00 35.76 390 ILE A CA 1
ATOM 2871 C C . ILE A 1 392 ? 15.582 3.353 22.244 1.00 35.86 390 ILE A C 1
ATOM 2872 O O . ILE A 1 392 ? 15.361 2.154 22.285 1.00 36.36 390 ILE A O 1
ATOM 2877 N N . SER A 1 393 ? 14.666 4.240 21.887 1.00 34.51 391 SER A N 1
ATOM 2878 C CA . SER A 1 393 ? 13.411 3.833 21.291 1.00 36.85 391 SER A CA 1
ATOM 2879 C C . SER A 1 393 ? 13.420 4.179 19.796 1.00 39.94 391 SER A C 1
ATOM 2880 O O . SER A 1 393 ? 13.500 5.356 19.424 1.00 45.76 391 SER A O 1
ATOM 2883 N N . ALA A 1 394 ? 13.331 3.151 18.960 1.00 41.78 392 ALA A N 1
ATOM 2884 C CA . ALA A 1 394 ? 13.397 3.309 17.505 1.00 39.59 392 ALA A CA 1
ATOM 2885 C C . ALA A 1 394 ? 12.109 2.825 16.845 1.00 38.04 392 ALA A C 1
ATOM 2886 O O . ALA A 1 394 ? 11.416 1.948 17.369 1.00 39.93 392 ALA A O 1
ATOM 2888 N N . GLN A 1 395 ? 11.806 3.402 15.681 1.00 38.47 393 GLN A N 1
ATOM 2889 C CA . GLN A 1 395 ? 10.567 3.163 14.951 1.00 39.17 393 GLN A CA 1
ATOM 2890 C C . GLN A 1 395 ? 10.903 2.526 13.597 1.00 39.03 393 GLN A C 1
ATOM 2891 O O . GLN A 1 395 ? 11.260 3.245 12.643 1.00 41.39 393 GLN A O 1
ATOM 2897 N N . PRO A 1 396 ? 10.821 1.180 13.506 1.00 40.78 394 PRO A N 1
ATOM 2898 C CA . PRO A 1 396 ? 11.281 0.545 12.269 1.00 40.31 394 PRO A CA 1
ATOM 2899 C C . PRO A 1 396 ? 10.492 0.931 11.022 1.00 38.96 394 PRO A C 1
ATOM 2900 O O . PRO A 1 396 ? 11.071 0.931 9.937 1.00 40.07 394 PRO A O 1
ATOM 2904 N N . HIS A 1 397 ? 9.210 1.275 11.160 1.00 41.71 395 HIS A N 1
ATOM 2905 C CA . HIS A 1 397 ? 8.423 1.657 9.994 1.00 40.44 395 HIS A CA 1
ATOM 2906 C C . HIS A 1 397 ? 8.903 2.967 9.339 1.00 38.78 395 HIS A C 1
ATOM 2907 O O . HIS A 1 397 ? 8.588 3.224 8.191 1.00 43.19 395 HIS A O 1
ATOM 2914 N N . PHE A 1 398 ? 9.691 3.773 10.052 1.00 40.74 396 PHE A N 1
ATOM 2915 C CA . PHE A 1 398 ? 10.342 4.964 9.461 1.00 43.52 396 PHE A CA 1
ATOM 2916 C C . PHE A 1 398 ? 11.184 4.557 8.236 1.00 41.14 396 PHE A C 1
ATOM 2917 O O . PHE A 1 398 ? 11.320 5.321 7.288 1.00 39.98 396 PHE A O 1
ATOM 2925 N N . ILE A 1 399 ? 11.750 3.354 8.263 1.00 38.48 397 ILE A N 1
ATOM 2926 C CA . ILE A 1 399 ? 12.520 2.832 7.125 1.00 39.27 397 ILE A CA 1
ATOM 2927 C C . ILE A 1 399 ? 11.679 2.780 5.839 1.00 43.37 397 ILE A C 1
ATOM 2928 O O . ILE A 1 399 ? 12.134 3.225 4.777 1.00 42.05 397 ILE A O 1
ATOM 2933 N N . VAL A 1 400 ? 10.452 2.260 5.957 1.00 37.37 398 VAL A N 1
ATOM 2934 C CA . VAL A 1 400 ? 9.470 2.241 4.874 1.00 41.71 398 VAL A CA 1
ATOM 2935 C C . VAL A 1 400 ? 8.987 3.651 4.465 1.00 38.55 398 VAL A C 1
ATOM 2936 O O . VAL A 1 400 ? 8.955 3.978 3.280 1.00 38.82 398 VAL A O 1
ATOM 2940 N N . SER A 1 401 ? 8.637 4.482 5.444 1.00 38.66 399 SER A N 1
ATOM 2941 C CA A SER A 1 401 ? 7.990 5.782 5.194 0.50 41.92 399 SER A CA 1
ATOM 2942 C CA B SER A 1 401 ? 7.978 5.758 5.149 0.50 43.44 399 SER A CA 1
ATOM 2943 C C . SER A 1 401 ? 8.924 6.854 4.662 1.00 44.66 399 SER A C 1
ATOM 2944 O O . SER A 1 401 ? 8.540 7.672 3.829 1.00 46.75 399 SER A O 1
ATOM 2949 N N . ASP A 1 402 ? 10.156 6.861 5.171 1.00 45.57 400 ASP A N 1
ATOM 2950 C CA . ASP A 1 402 ? 11.105 7.926 4.865 1.00 40.62 400 ASP A CA 1
ATOM 2951 C C . ASP A 1 402 ? 11.994 7.570 3.680 1.00 42.98 400 ASP A C 1
ATOM 2952 O O . ASP A 1 402 ? 13.214 7.449 3.831 1.00 43.88 400 ASP A O 1
ATOM 2957 N N . TRP A 1 403 ? 11.381 7.424 2.503 1.00 38.96 401 TRP A N 1
ATOM 2958 C CA . TRP A 1 403 ? 12.083 7.049 1.270 1.00 44.17 401 TRP A CA 1
ATOM 2959 C C . TRP A 1 403 ? 13.083 8.140 0.840 1.00 45.58 401 TRP A C 1
ATOM 2960 O O . TRP A 1 403 ? 14.003 7.886 0.067 1.00 47.03 401 TRP A O 1
ATOM 2971 N N . TRP A 1 404 ? 12.880 9.357 1.348 1.00 42.29 402 TRP A N 1
ATOM 2972 C CA . TRP A 1 404 ? 13.664 10.531 0.973 1.00 42.00 402 TRP A CA 1
ATOM 2973 C C . TRP A 1 404 ? 14.943 10.745 1.797 1.00 41.87 402 TRP A C 1
ATOM 2974 O O . TRP A 1 404 ? 15.572 11.808 1.695 1.00 36.15 402 TRP A O 1
ATOM 2985 N N . ILE A 1 405 ? 15.323 9.754 2.612 1.00 42.01 403 ILE A N 1
ATOM 2986 C CA . ILE A 1 405 ? 16.524 9.853 3.477 1.00 45.26 403 ILE A CA 1
ATOM 2987 C C . ILE A 1 405 ? 17.803 10.191 2.708 1.00 41.60 403 ILE A C 1
ATOM 2988 O O . ILE A 1 405 ? 18.515 11.137 3.080 1.00 37.81 403 ILE A O 1
ATOM 2993 N N . VAL A 1 406 ? 18.076 9.446 1.631 1.00 37.53 404 VAL A N 1
ATOM 2994 C CA . VAL A 1 406 ? 19.244 9.727 0.788 1.00 40.04 404 VAL A CA 1
ATOM 2995 C C . VAL A 1 406 ? 19.196 11.143 0.184 1.00 30.32 404 VAL A C 1
ATOM 2996 O O . VAL A 1 406 ? 20.209 11.814 0.144 1.00 37.35 404 VAL A O 1
ATOM 3000 N N . ASN A 1 407 ? 18.017 11.601 -0.232 1.00 36.27 405 ASN A N 1
ATOM 3001 C CA . ASN A 1 407 ? 17.860 12.972 -0.705 1.00 37.34 405 ASN A CA 1
ATOM 3002 C C . ASN A 1 407 ? 18.257 14.017 0.343 1.00 37.28 405 ASN A C 1
ATOM 3003 O O . ASN A 1 407 ? 18.899 15.001 -0.005 1.00 31.96 405 ASN A O 1
ATOM 3008 N N . ARG A 1 408 ? 17.895 13.788 1.607 1.00 34.99 406 ARG A N 1
ATOM 3009 C CA . ARG A 1 408 ? 18.191 14.747 2.697 1.00 37.44 406 ARG A CA 1
ATOM 3010 C C . ARG A 1 408 ? 19.651 14.795 3.106 1.00 34.79 406 ARG A C 1
ATOM 3011 O O . ARG A 1 408 ? 20.187 15.873 3.364 1.00 31.90 406 ARG A O 1
ATOM 3019 N N . VAL A 1 409 ? 20.286 13.628 3.187 1.00 34.41 407 VAL A N 1
ATOM 3020 C CA . VAL A 1 409 ? 21.591 13.524 3.816 1.00 33.22 407 VAL A CA 1
ATOM 3021 C C . VAL A 1 409 ? 22.685 12.915 2.935 1.00 33.63 407 VAL A C 1
ATOM 3022 O O . VAL A 1 409 ? 23.851 12.927 3.306 1.00 34.88 407 VAL A O 1
ATOM 3026 N N . GLY A 1 410 ? 22.321 12.407 1.761 1.00 30.89 408 GLY A N 1
ATOM 3027 C CA . GLY A 1 410 ? 23.315 11.879 0.831 1.00 31.21 408 GLY A CA 1
ATOM 3028 C C . GLY A 1 410 ? 23.626 10.424 1.133 1.00 33.59 408 GLY A C 1
ATOM 3029 O O . GLY A 1 410 ? 23.291 9.923 2.204 1.00 33.90 408 GLY A O 1
ATOM 3030 N N . GLU A 1 411 ? 24.280 9.765 0.184 1.00 38.15 409 GLU A N 1
ATOM 3031 C CA . GLU A 1 411 ? 24.639 8.351 0.271 1.00 40.83 409 GLU A CA 1
ATOM 3032 C C . GLU A 1 411 ? 25.522 7.986 1.472 1.00 37.97 409 GLU A C 1
ATOM 3033 O O . GLU A 1 411 ? 25.310 6.934 2.082 1.00 39.90 409 GLU A O 1
ATOM 3039 N N . GLU A 1 412 ? 26.493 8.839 1.812 1.00 36.62 410 GLU A N 1
ATOM 3040 C CA . GLU A 1 412 ? 27.420 8.531 2.916 1.00 37.32 410 GLU A CA 1
ATOM 3041 C C . GLU A 1 412 ? 26.724 8.618 4.279 1.00 38.34 410 GLU A C 1
ATOM 3042 O O . GLU A 1 412 ? 26.836 7.705 5.095 1.00 40.47 410 GLU A O 1
ATOM 3048 N N . ARG A 1 413 ? 25.967 9.692 4.514 1.00 33.91 411 ARG A N 1
ATOM 3049 C CA . ARG A 1 413 ? 25.306 9.863 5.813 1.00 33.32 411 ARG A CA 1
ATOM 3050 C C . ARG A 1 413 ? 24.077 8.960 5.962 1.00 37.31 411 ARG A C 1
ATOM 3051 O O . ARG A 1 413 ? 23.623 8.707 7.067 1.00 37.72 411 ARG A O 1
ATOM 3059 N N . ALA A 1 414 ? 23.558 8.459 4.843 1.00 31.56 412 ALA A N 1
ATOM 3060 C CA . ALA A 1 414 ? 22.450 7.487 4.858 1.00 31.49 412 ALA A CA 1
ATOM 3061 C C . ALA A 1 414 ? 22.856 6.169 5.521 1.00 34.78 412 ALA A C 1
ATOM 3062 O O . ALA A 1 414 ? 22.004 5.422 6.024 1.00 33.55 412 ALA A O 1
ATOM 3064 N N . LYS A 1 415 ? 24.162 5.893 5.545 1.00 32.07 413 LYS A N 1
ATOM 3065 C CA . LYS A 1 415 ? 24.708 4.766 6.307 1.00 35.19 413 LYS A CA 1
ATOM 3066 C C . LYS A 1 415 ? 24.484 4.888 7.831 1.00 36.29 413 LYS A C 1
ATOM 3067 O O . LYS A 1 415 ? 24.502 3.890 8.559 1.00 36.84 413 LYS A O 1
ATOM 3073 N N . TRP A 1 416 ? 24.256 6.105 8.300 1.00 34.68 414 TRP A N 1
ATOM 3074 C CA . TRP A 1 416 ? 23.985 6.339 9.719 1.00 36.58 414 TRP A CA 1
ATOM 3075 C C . TRP A 1 416 ? 22.541 6.031 10.109 1.00 36.57 414 TRP A C 1
ATOM 3076 O O . TRP A 1 416 ? 22.215 5.968 11.295 1.00 35.07 414 TRP A O 1
ATOM 3087 N N . ALA A 1 417 ? 21.674 5.842 9.119 1.00 32.15 415 ALA A N 1
ATOM 3088 C CA . ALA A 1 417 ? 20.235 5.850 9.368 1.00 36.65 415 ALA A CA 1
ATOM 3089 C C . ALA A 1 417 ? 19.647 4.524 9.830 1.00 41.45 415 ALA A C 1
ATOM 3090 O O . ALA A 1 417 ? 19.893 3.489 9.207 1.00 37.88 415 ALA A O 1
ATOM 3092 N N . TYR A 1 418 ? 18.838 4.588 10.897 1.00 40.97 416 TYR A N 1
ATOM 3093 C CA . TYR A 1 418 ? 18.003 3.462 11.372 1.00 37.28 416 TYR A CA 1
ATOM 3094 C C . TYR A 1 418 ? 18.790 2.169 11.532 1.00 40.35 416 TYR A C 1
ATOM 3095 O O . TYR A 1 418 ? 18.451 1.103 10.972 1.00 38.85 416 TYR A O 1
ATOM 3104 N N . ARG A 1 419 ? 19.851 2.292 12.323 1.00 36.77 417 ARG A N 1
ATOM 3105 C CA . ARG A 1 419 ? 20.829 1.228 12.509 1.00 35.90 417 ARG A CA 1
ATOM 3106 C C . ARG A 1 419 ? 20.361 0.248 13.589 1.00 37.76 417 ARG A C 1
ATOM 3107 O O . ARG A 1 419 ? 21.006 0.095 14.626 1.00 40.21 417 ARG A O 1
ATOM 3115 N N . LEU A 1 420 ? 19.232 -0.414 13.324 1.00 38.36 418 LEU A N 1
ATOM 3116 C CA . LEU A 1 420 ? 18.528 -1.225 14.306 1.00 38.90 418 LEU A CA 1
ATOM 3117 C C . LEU A 1 420 ? 19.392 -2.343 14.857 1.00 36.92 418 LEU A C 1
ATOM 3118 O O . LEU A 1 420 ? 19.447 -2.543 16.071 1.00 39.29 418 LEU A O 1
ATOM 3123 N N . LYS A 1 421 ? 20.070 -3.062 13.963 1.00 37.54 419 LYS A N 1
ATOM 3124 C CA . LYS A 1 421 ? 20.894 -4.197 14.373 1.00 33.36 419 LYS A CA 1
ATOM 3125 C C . LYS A 1 421 ? 22.086 -3.728 15.227 1.00 38.05 419 LYS A C 1
ATOM 3126 O O . LYS A 1 421 ? 22.357 -4.296 16.287 1.00 42.48 419 LYS A O 1
ATOM 3132 N N . THR A 1 422 ? 22.762 -2.676 14.776 1.00 37.92 420 THR A N 1
ATOM 3133 C CA . THR A 1 422 ? 23.924 -2.143 15.478 1.00 37.13 420 THR A CA 1
ATOM 3134 C C . THR A 1 422 ? 23.540 -1.598 16.854 1.00 36.12 420 THR A C 1
ATOM 3135 O O . THR A 1 422 ? 24.126 -1.996 17.861 1.00 35.55 420 THR A O 1
ATOM 3139 N N . LEU A 1 423 ? 22.543 -0.717 16.897 1.00 33.97 421 LEU A N 1
ATOM 3140 C CA . LEU A 1 423 ? 22.078 -0.175 18.166 1.00 36.50 421 LEU A CA 1
ATOM 3141 C C . LEU A 1 423 ? 21.614 -1.231 19.182 1.00 37.52 421 LEU A C 1
ATOM 3142 O O . LEU A 1 423 ? 21.965 -1.159 20.361 1.00 36.99 421 LEU A O 1
ATOM 3147 N N . SER A 1 424 ? 20.874 -2.237 18.722 1.00 40.42 422 SER A N 1
ATOM 3148 C CA . SER A 1 424 ? 20.403 -3.295 19.611 1.00 40.25 422 SER A CA 1
ATOM 3149 C C . SER A 1 424 ? 21.532 -4.202 20.144 1.00 40.70 422 SER A C 1
ATOM 3150 O O . SER A 1 424 ? 21.405 -4.777 21.224 1.00 39.89 422 SER A O 1
ATOM 3153 N N . SER A 1 425 ? 22.650 -4.285 19.420 1.00 35.76 423 SER A N 1
ATOM 3154 C CA . SER A 1 425 ? 23.801 -5.060 19.880 1.00 41.25 423 SER A CA 1
ATOM 3155 C C . SER A 1 425 ? 24.706 -4.325 20.894 1.00 41.43 423 SER A C 1
ATOM 3156 O O . SER A 1 425 ? 25.525 -4.960 21.556 1.00 41.37 423 SER A O 1
ATOM 3159 N N . ILE A 1 426 ? 24.575 -3.003 21.017 1.00 37.65 424 ILE A N 1
ATOM 3160 C CA . ILE A 1 426 ? 25.450 -2.249 21.943 1.00 36.16 424 ILE A CA 1
ATOM 3161 C C . ILE A 1 426 ? 24.743 -1.668 23.175 1.00 41.89 424 ILE A C 1
ATOM 3162 O O . ILE A 1 426 ? 25.411 -1.256 24.127 1.00 42.13 424 ILE A O 1
ATOM 3167 N N . THR A 1 427 ? 23.408 -1.602 23.153 1.00 37.34 425 THR A N 1
ATOM 3168 C CA . THR A 1 427 ? 22.665 -1.045 24.277 1.00 37.21 425 THR A CA 1
ATOM 3169 C C . THR A 1 427 ? 21.249 -1.631 24.314 1.00 40.75 425 THR A C 1
ATOM 3170 O O . THR A 1 427 ? 20.884 -2.444 23.448 1.00 39.28 425 THR A O 1
ATOM 3174 N N . LYS A 1 428 ? 20.464 -1.226 25.309 1.00 32.93 426 LYS A N 1
ATOM 3175 C CA . LYS A 1 428 ? 19.050 -1.613 25.364 1.00 33.15 426 LYS A CA 1
ATOM 3176 C C . LYS A 1 428 ? 18.246 -0.819 24.356 1.00 40.09 426 LYS A C 1
ATOM 3177 O O . LYS A 1 428 ? 18.267 0.419 24.374 1.00 39.20 426 LYS A O 1
ATOM 3183 N N . LEU A 1 429 ? 17.542 -1.532 23.476 1.00 36.89 427 LEU A N 1
ATOM 3184 C CA . LEU A 1 429 ? 16.762 -0.873 22.426 1.00 40.65 427 LEU A CA 1
ATOM 3185 C C . LEU A 1 429 ? 15.340 -1.423 22.424 1.00 36.78 427 LEU A C 1
ATOM 3186 O O . LEU A 1 429 ? 15.123 -2.566 22.773 1.00 35.60 427 LEU A O 1
ATOM 3191 N N . GLY A 1 430 ? 14.379 -0.594 22.048 1.00 35.28 428 GLY A N 1
ATOM 3192 C CA . GLY A 1 430 ? 12.977 -1.014 22.025 1.00 33.88 428 GLY A CA 1
ATOM 3193 C C . GLY A 1 430 ? 12.311 -0.488 20.772 1.00 38.03 428 GLY A C 1
ATOM 3194 O O . GLY A 1 430 ? 12.792 0.486 20.177 1.00 37.51 428 GLY A O 1
ATOM 3195 N N . PHE A 1 431 ? 11.212 -1.144 20.375 1.00 35.39 429 PHE A N 1
ATOM 3196 C CA . PHE A 1 431 ? 10.486 -0.774 19.180 1.00 38.03 429 PHE A CA 1
ATOM 3197 C C . PHE A 1 431 ? 9.220 -0.012 19.501 1.00 41.42 429 PHE A C 1
ATOM 3198 O O . PHE A 1 431 ? 8.552 -0.276 20.510 1.00 37.56 429 PHE A O 1
ATOM 3206 N N . SER A 1 432 ? 8.903 0.928 18.616 1.00 40.26 430 SER A N 1
ATOM 3207 C CA . SER A 1 432 ? 7.735 1.776 18.730 1.00 46.29 430 SER A CA 1
ATOM 3208 C C . SER A 1 432 ? 7.272 2.226 17.360 1.00 49.55 430 SER A C 1
ATOM 3209 O O . SER A 1 432 ? 7.945 1.989 16.358 1.00 46.96 430 SER A O 1
ATOM 3212 N N . THR A 1 433 ? 6.120 2.887 17.331 1.00 44.33 431 THR A N 1
ATOM 3213 C CA . THR A 1 433 ? 5.544 3.379 16.096 1.00 44.35 431 THR A CA 1
ATOM 3214 C C . THR A 1 433 ? 5.529 4.898 15.997 1.00 48.00 431 THR A C 1
ATOM 3215 O O . THR A 1 433 ? 5.446 5.435 14.885 1.00 51.52 431 THR A O 1
ATOM 3219 N N . ASP A 1 434 ? 5.581 5.585 17.152 1.00 43.86 432 ASP A N 1
ATOM 3220 C CA . ASP A 1 434 ? 5.382 7.042 17.241 1.00 42.38 432 ASP A CA 1
ATOM 3221 C C . ASP A 1 434 ? 3.980 7.367 16.732 1.00 43.24 432 ASP A C 1
ATOM 3222 O O . ASP A 1 434 ? 3.752 8.427 16.152 1.00 44.98 432 ASP A O 1
ATOM 3227 N N . SER A 1 435 ? 3.058 6.426 16.955 1.00 44.09 433 SER A N 1
ATOM 3228 C CA . SER A 1 435 ? 1.659 6.541 16.532 1.00 46.40 433 SER A CA 1
ATOM 3229 C C . SER A 1 435 ? 1.088 7.849 17.117 1.00 50.51 433 SER A C 1
ATOM 3230 O O . SER A 1 435 ? 1.355 8.167 18.308 1.00 45.87 433 SER A O 1
ATOM 3233 N N . P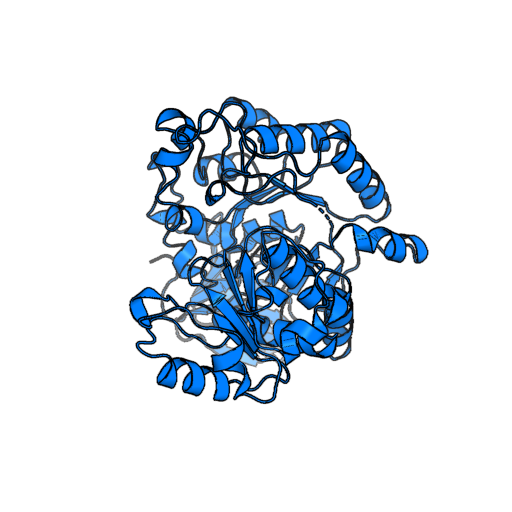RO A 1 436 ? 0.334 8.625 16.287 1.00 49.98 434 PRO A N 1
ATOM 3234 C CA . PRO A 1 436 ? -0.195 8.258 14.952 1.00 53.17 434 PRO A CA 1
ATOM 3235 C C . PRO A 1 436 ? 0.665 8.605 13.726 1.00 50.37 434 PRO A C 1
ATOM 3236 O O . PRO A 1 436 ? 0.139 8.595 12.615 1.00 51.34 434 PRO A O 1
ATOM 3240 N N . ILE A 1 437 ? 1.948 8.921 13.914 1.00 50.92 435 ILE A N 1
ATOM 3241 C CA . ILE A 1 437 ? 2.836 9.195 12.770 1.00 51.95 435 ILE A CA 1
ATOM 3242 C C . ILE A 1 437 ? 2.920 7.966 11.850 1.00 51.77 435 ILE A C 1
ATOM 3243 O O . ILE A 1 437 ? 2.696 8.081 10.637 1.00 50.75 435 ILE A O 1
ATOM 3248 N N . GLU A 1 438 ? 3.204 6.795 12.432 1.00 49.19 436 GLU A N 1
ATOM 3249 C CA . GLU A 1 438 ? 3.215 5.529 11.674 1.00 51.16 436 GLU A CA 1
ATOM 3250 C C . GLU A 1 438 ? 2.000 4.686 12.057 1.00 52.14 436 GLU A C 1
ATOM 3251 O O . GLU A 1 438 ? 1.337 5.025 13.054 1.00 52.13 436 GLU A O 1
ATOM 3257 N N . PRO A 1 439 ? 1.693 3.605 11.275 1.00 54.31 437 PRO A N 1
ATOM 3258 C CA . PRO A 1 439 ? 0.636 2.670 11.695 1.00 51.26 437 PRO A CA 1
ATOM 3259 C C . PRO A 1 439 ? 0.937 2.049 13.059 1.00 49.86 437 PRO A C 1
ATOM 3260 O O . PRO A 1 439 ? 2.101 1.798 13.381 1.00 51.42 437 PRO A O 1
ATOM 3264 N N . ALA A 1 440 ? -0.098 1.813 13.858 1.00 48.00 438 ALA A N 1
ATOM 3265 C CA . ALA A 1 440 ? 0.107 1.244 15.201 1.00 51.27 438 ALA A CA 1
ATOM 3266 C C . ALA A 1 440 ? 0.291 -0.284 15.204 1.00 49.73 438 ALA A C 1
ATOM 3267 O O . ALA A 1 440 ? 0.722 -0.841 16.225 1.00 47.29 438 ALA A O 1
ATOM 3269 N N . ASP A 1 441 ? -0.033 -0.943 14.079 1.00 45.27 439 ASP A N 1
ATOM 3270 C CA . ASP A 1 441 ? 0.032 -2.416 13.946 1.00 45.65 439 ASP A CA 1
ATOM 3271 C C . ASP A 1 441 ? 1.467 -2.911 14.030 1.00 45.43 439 ASP A C 1
ATOM 3272 O O . ASP A 1 441 ? 2.268 -2.649 13.125 1.00 40.54 439 ASP A O 1
ATOM 3277 N N . PRO A 1 442 ? 1.777 -3.659 15.102 1.00 43.50 440 PRO A N 1
ATOM 3278 C CA . PRO A 1 442 ? 3.143 -4.058 15.368 1.00 40.01 440 PRO A CA 1
ATOM 3279 C C . PRO A 1 442 ? 3.719 -4.962 14.276 1.00 39.82 440 PRO A C 1
ATOM 3280 O O . PRO A 1 442 ? 4.906 -4.845 13.963 1.00 37.05 440 PRO A O 1
ATOM 3284 N N . TRP A 1 443 ? 2.877 -5.812 13.689 1.00 37.51 441 TRP A N 1
ATOM 3285 C CA . TRP A 1 443 ? 3.283 -6.730 12.617 1.00 36.30 441 TRP A CA 1
ATOM 3286 C C . TRP A 1 443 ? 3.802 -6.010 11.387 1.00 40.39 441 TRP A C 1
ATOM 3287 O O . TRP A 1 443 ? 4.688 -6.524 10.717 1.00 38.99 441 TRP A O 1
ATOM 3298 N N . VAL A 1 444 ? 3.284 -4.804 11.137 1.00 37.25 442 VAL A N 1
ATOM 3299 C CA . VAL A 1 444 ? 3.703 -3.989 10.004 1.00 39.71 442 VAL A CA 1
ATOM 3300 C C . VAL A 1 444 ? 5.099 -3.392 10.282 1.00 38.74 442 VAL A C 1
ATOM 3301 O O . VAL A 1 444 ? 5.922 -3.310 9.379 1.00 39.38 442 VAL A O 1
ATOM 3305 N N . SER A 1 445 ? 5.374 -3.009 11.533 1.00 36.21 443 SER A N 1
ATOM 3306 C CA . SER A 1 445 ? 6.706 -2.547 11.928 1.00 35.87 443 SER A CA 1
ATOM 3307 C C . SER A 1 445 ? 7.741 -3.684 12.075 1.00 34.34 443 SER A C 1
ATOM 3308 O O . SER A 1 445 ? 8.922 -3.471 11.834 1.00 36.51 443 SER A O 1
ATOM 3311 N N . ILE A 1 446 ? 7.294 -4.869 12.493 1.00 35.61 444 ILE A N 1
ATOM 3312 C CA . ILE A 1 446 ? 8.150 -6.061 12.568 1.00 33.72 444 ILE A CA 1
ATOM 3313 C C . ILE A 1 446 ? 8.666 -6.444 11.163 1.00 39.62 444 ILE A C 1
ATOM 3314 O O . ILE A 1 446 ? 9.864 -6.730 10.987 1.00 38.13 444 ILE A O 1
ATOM 3319 N N . ASP A 1 447 ? 7.756 -6.424 10.186 1.00 36.35 445 ASP A N 1
ATOM 3320 C CA A ASP A 1 447 ? 8.058 -6.683 8.774 0.50 35.50 445 ASP A CA 1
ATOM 3321 C CA B ASP A 1 447 ? 8.099 -6.707 8.784 0.50 33.67 445 ASP A CA 1
ATOM 3322 C C . ASP A 1 447 ? 9.156 -5.754 8.265 1.00 34.99 445 ASP A C 1
ATOM 3323 O O . ASP A 1 447 ? 10.075 -6.181 7.567 1.00 38.23 445 ASP A O 1
ATOM 3332 N N . ALA A 1 448 ? 9.034 -4.476 8.616 1.00 37.82 446 ALA A N 1
ATOM 3333 C CA . ALA A 1 448 ? 10.024 -3.454 8.271 1.00 36.61 446 ALA A CA 1
ATOM 3334 C C . ALA A 1 448 ? 11.420 -3.727 8.865 1.00 40.53 446 ALA A C 1
ATOM 3335 O O . ALA A 1 448 ? 12.445 -3.602 8.180 1.00 35.23 446 ALA A O 1
ATOM 3337 N N . ALA A 1 449 ? 11.457 -4.100 10.139 1.00 37.93 447 ALA A N 1
ATOM 3338 C CA . ALA A 1 449 ? 12.729 -4.321 10.848 1.00 38.43 447 ALA A CA 1
ATOM 3339 C C . ALA A 1 449 ? 13.491 -5.552 10.347 1.00 36.29 447 ALA A C 1
ATOM 3340 O O . ALA A 1 449 ? 14.732 -5.623 10.401 1.00 35.26 447 ALA A O 1
ATOM 3342 N N . VAL A 1 450 ? 12.725 -6.525 9.875 1.00 34.66 448 VAL A N 1
ATOM 3343 C CA . VAL A 1 450 ? 13.240 -7.789 9.393 1.00 37.01 448 VAL A CA 1
ATOM 3344 C C . VAL A 1 450 ? 13.611 -7.737 7.908 1.00 37.01 448 VAL A C 1
ATOM 3345 O O . VAL A 1 450 ? 14.663 -8.240 7.510 1.00 35.01 448 VAL A O 1
ATOM 3349 N N . ASN A 1 451 ? 12.763 -7.102 7.107 1.00 33.65 449 ASN A N 1
ATOM 3350 C CA . ASN A 1 451 ? 12.892 -7.154 5.646 1.00 37.65 449 ASN A CA 1
ATOM 3351 C C . ASN A 1 451 ? 13.492 -5.933 4.971 1.00 37.46 449 ASN A C 1
ATOM 3352 O O . ASN A 1 451 ? 14.022 -6.051 3.863 1.00 42.66 449 ASN A O 1
ATOM 3357 N N . ARG A 1 452 ? 13.385 -4.769 5.611 1.00 35.71 450 ARG A N 1
ATOM 3358 C CA . ARG A 1 452 ? 13.778 -3.494 4.986 1.00 34.32 450 ARG A CA 1
ATOM 3359 C C . ARG A 1 452 ? 15.040 -2.873 5.615 1.00 38.72 450 ARG A C 1
ATOM 3360 O O . ARG A 1 452 ? 15.388 -3.172 6.746 1.00 38.65 450 ARG A O 1
ATOM 3368 N N . TYR A 1 453 ? 15.700 -1.998 4.858 1.00 37.93 451 TYR A N 1
ATOM 3369 C CA . TYR A 1 453 ? 16.907 -1.271 5.286 1.00 33.21 451 TYR A CA 1
ATOM 3370 C C . TYR A 1 453 ? 16.991 0.049 4.502 1.00 37.56 451 TYR A C 1
ATOM 3371 O O . TYR A 1 453 ? 16.396 0.176 3.429 1.00 37.94 451 TYR A O 1
ATOM 3380 N N . VAL A 1 454 ? 17.726 1.031 5.021 1.00 37.36 452 VAL A N 1
ATOM 3381 C CA . VAL A 1 454 ? 17.920 2.275 4.282 1.00 32.95 452 VAL A CA 1
ATOM 3382 C C . VAL A 1 454 ? 18.894 2.047 3.131 1.00 39.03 452 VAL A C 1
ATOM 3383 O O . VAL A 1 454 ? 18.523 2.197 1.956 1.00 33.29 452 VAL A O 1
ATOM 3387 N N . VAL A 1 455 ? 20.126 1.669 3.480 1.00 33.29 453 VAL A N 1
ATOM 3388 C CA . VAL A 1 455 ? 21.165 1.308 2.511 1.00 39.69 453 VAL A CA 1
ATOM 3389 C C . VAL A 1 455 ? 21.912 0.018 2.874 1.00 36.05 453 VAL A C 1
ATOM 3390 O O . VAL A 1 455 ? 22.358 -0.697 1.978 1.00 37.78 453 VAL A O 1
ATOM 3394 N N . ASP A 1 456 ? 22.028 -0.293 4.172 1.00 30.40 454 ASP A N 1
ATOM 3395 C CA . ASP A 1 456 ? 22.823 -1.449 4.596 1.00 33.28 454 ASP A CA 1
ATOM 3396 C C . ASP A 1 456 ? 21.956 -2.628 5.023 1.00 34.12 454 ASP A C 1
ATOM 3397 O O . ASP A 1 456 ? 21.326 -2.585 6.102 1.00 34.77 454 ASP A O 1
ATOM 3402 N N . PRO A 1 457 ? 21.932 -3.710 4.198 1.00 33.58 455 PRO A N 1
ATOM 3403 C CA . PRO A 1 457 ? 21.094 -4.851 4.575 1.00 33.62 455 PRO A CA 1
ATOM 3404 C C . PRO A 1 457 ? 21.530 -5.499 5.890 1.00 31.52 455 PRO A C 1
ATOM 3405 O O . PRO A 1 457 ? 20.724 -6.162 6.536 1.00 33.13 455 PRO A O 1
ATOM 3409 N N . GLY A 1 458 ? 22.782 -5.263 6.279 1.00 34.93 456 GLY A N 1
ATOM 3410 C CA . GLY A 1 458 ? 23.329 -5.650 7.592 1.00 36.10 456 GLY A CA 1
ATOM 3411 C C . GLY A 1 458 ? 22.613 -5.049 8.799 1.00 36.17 456 GLY A C 1
ATOM 3412 O O . GLY A 1 458 ? 22.806 -5.518 9.925 1.00 37.50 456 GLY A O 1
ATOM 3413 N N . GLU A 1 459 ? 21.780 -4.023 8.588 1.00 37.28 457 GLU A N 1
ATOM 3414 C CA . GLU A 1 459 ? 21.083 -3.383 9.711 1.00 37.59 457 GLU A CA 1
ATOM 3415 C C . GLU A 1 459 ? 19.697 -3.983 10.017 1.00 42.66 457 GLU A C 1
ATOM 3416 O O . GLU A 1 459 ? 19.032 -3.566 10.967 1.00 38.28 457 GLU A O 1
ATOM 3422 N N . ARG A 1 460 ? 19.296 -4.973 9.218 1.00 38.25 458 ARG A N 1
ATOM 3423 C CA . ARG A 1 460 ? 18.086 -5.752 9.450 1.00 37.71 458 ARG A CA 1
ATOM 3424 C C . ARG A 1 460 ? 18.304 -6.617 10.704 1.00 40.72 458 ARG A C 1
ATOM 3425 O O . ARG A 1 460 ? 19.447 -6.992 11.034 1.00 40.05 458 ARG A O 1
ATOM 3433 N N . VAL A 1 461 ? 17.221 -6.889 11.417 1.00 34.59 459 VAL A N 1
ATOM 3434 C CA . VAL A 1 461 ? 17.262 -7.822 12.546 1.00 36.80 459 VAL A CA 1
ATOM 3435 C C . VAL A 1 461 ? 16.486 -9.079 12.143 1.00 36.89 459 VAL A C 1
ATOM 3436 O O . VAL A 1 461 ? 15.680 -9.030 11.213 1.00 37.94 459 VAL A O 1
ATOM 3440 N N . SER A 1 462 ? 16.726 -10.194 12.832 1.00 36.46 460 SER A N 1
ATOM 3441 C CA . SER A 1 462 ? 16.002 -11.441 12.576 1.00 31.77 460 SER A CA 1
ATOM 3442 C C . SER A 1 462 ? 14.583 -11.317 13.136 1.00 33.55 460 SER A C 1
ATOM 3443 O O . SER A 1 462 ? 14.292 -10.392 13.908 1.00 37.14 460 SER A O 1
ATOM 3446 N N . ARG A 1 463 ? 13.683 -12.215 12.725 1.00 34.14 461 ARG A N 1
ATOM 3447 C CA . ARG A 1 463 ? 12.306 -12.195 13.256 1.00 35.92 461 ARG A CA 1
ATOM 3448 C C . ARG A 1 463 ? 12.252 -12.346 14.789 1.00 37.22 461 ARG A C 1
ATOM 3449 O O . ARG A 1 463 ? 11.490 -11.630 15.453 1.00 34.54 461 ARG A O 1
ATOM 3457 N N . GLU A 1 464 ? 13.088 -13.239 15.329 1.00 37.73 462 GLU A N 1
ATOM 3458 C CA A GLU A 1 464 ? 13.239 -13.445 16.783 0.50 39.10 462 GLU A CA 1
ATOM 3459 C CA B GLU A 1 464 ? 13.173 -13.425 16.778 0.50 38.88 462 GLU A CA 1
ATOM 3460 C C . GLU A 1 464 ? 13.645 -12.160 17.496 1.00 37.26 462 GLU A C 1
ATOM 3461 O O . GLU A 1 464 ? 13.088 -11.806 18.534 1.00 38.23 462 GLU A O 1
ATOM 3472 N N . GLU A 1 465 ? 14.644 -11.473 16.931 1.00 32.82 463 GLU A N 1
ATOM 3473 C CA . GLU A 1 465 ? 15.170 -10.257 17.532 1.00 35.85 463 GLU A CA 1
ATOM 3474 C C . GLU A 1 465 ? 14.103 -9.175 17.514 1.00 30.51 463 GLU A C 1
ATOM 3475 O O . GLU A 1 465 ? 13.921 -8.493 18.510 1.00 34.73 463 GLU A O 1
ATOM 3481 N N . ALA A 1 466 ? 13.402 -9.025 16.382 1.00 34.59 464 ALA A N 1
ATOM 3482 C CA . ALA A 1 466 ? 12.346 -8.005 16.248 1.00 30.34 464 ALA A CA 1
ATOM 3483 C C . ALA A 1 466 ? 11.225 -8.207 17.271 1.00 36.82 464 ALA A C 1
ATOM 3484 O O . ALA A 1 466 ? 10.742 -7.240 17.862 1.00 37.93 464 ALA A O 1
ATOM 3486 N N . LEU A 1 467 ? 10.834 -9.462 17.491 1.00 35.10 465 LEU A N 1
ATOM 3487 C CA . LEU A 1 467 ? 9.832 -9.782 18.516 1.00 37.31 465 LEU A CA 1
ATOM 3488 C C . LEU A 1 467 ? 10.358 -9.508 19.934 1.00 34.93 465 LEU A C 1
ATOM 3489 O O . LEU A 1 467 ? 9.645 -8.933 20.762 1.00 33.32 465 LEU A O 1
ATOM 3494 N N . HIS A 1 468 ? 11.612 -9.885 20.197 1.00 29.76 466 HIS A N 1
ATOM 3495 C CA . HIS A 1 468 ? 12.261 -9.491 21.436 1.00 29.17 466 HIS A CA 1
ATOM 3496 C C . HIS A 1 468 ? 12.224 -7.979 21.684 1.00 32.45 466 HIS A C 1
ATOM 3497 O O . HIS A 1 468 ? 11.783 -7.528 22.757 1.00 34.02 466 HIS A O 1
ATOM 3504 N N . LEU A 1 469 ? 12.663 -7.205 20.687 1.00 37.22 467 LEU A N 1
ATOM 3505 C CA . LEU A 1 469 ? 12.691 -5.723 20.769 1.00 35.21 467 LEU A CA 1
ATOM 3506 C C . LEU A 1 469 ? 11.325 -5.061 20.961 1.00 31.21 467 LEU A C 1
ATOM 3507 O O . LEU A 1 469 ? 11.215 -4.027 21.617 1.00 37.30 467 LEU A O 1
ATOM 3512 N N . TYR A 1 470 ? 10.287 -5.674 20.427 1.00 35.91 468 TYR A N 1
ATOM 3513 C CA . TYR A 1 470 ? 8.937 -5.144 20.524 1.00 35.07 468 TYR A CA 1
ATOM 3514 C C . TYR A 1 470 ? 8.185 -5.639 21.762 1.00 35.70 468 TYR A C 1
ATOM 3515 O O . TYR A 1 470 ? 7.040 -5.302 21.964 1.00 32.76 468 TYR A O 1
ATOM 3524 N N . THR A 1 471 ? 8.855 -6.434 22.582 1.00 34.15 469 THR A N 1
ATOM 3525 C CA . THR A 1 471 ? 8.317 -6.890 23.844 1.00 31.98 469 THR A CA 1
ATOM 3526 C C . THR A 1 471 ? 9.205 -6.515 25.034 1.00 31.36 469 THR A C 1
ATOM 3527 O O . THR A 1 471 ? 9.002 -5.497 25.660 1.00 34.75 469 THR A O 1
ATOM 3531 N N . HIS A 1 472 ? 10.197 -7.340 25.331 1.00 32.41 470 HIS A N 1
ATOM 3532 C CA . HIS A 1 472 ? 11.093 -7.089 26.441 1.00 33.73 470 HIS A CA 1
ATOM 3533 C C . HIS A 1 472 ? 12.006 -5.901 26.177 1.00 35.32 470 HIS A C 1
ATOM 3534 O O . HIS A 1 472 ? 12.363 -5.186 27.079 1.00 33.36 470 HIS A O 1
ATOM 3541 N N . GLY A 1 473 ? 12.358 -5.695 24.922 1.00 33.29 471 GLY A N 1
ATOM 3542 C CA . GLY A 1 473 ? 13.257 -4.603 24.550 1.00 31.80 471 GLY A CA 1
ATOM 3543 C C . GLY A 1 473 ? 12.633 -3.281 24.956 1.00 36.01 471 GLY A C 1
ATOM 3544 O O . GLY A 1 473 ? 13.218 -2.495 25.702 1.00 35.34 471 GLY A O 1
ATOM 3545 N N . SER A 1 474 ? 11.407 -3.073 24.485 1.00 36.20 472 SER A N 1
ATOM 3546 C CA . SER A 1 474 ? 10.602 -1.932 24.855 1.00 36.63 472 SER A CA 1
ATOM 3547 C C . SER A 1 474 ? 10.407 -1.771 26.367 1.00 41.58 472 SER A C 1
ATOM 3548 O O . SER A 1 474 ? 10.528 -0.662 26.890 1.00 40.16 472 SER A O 1
ATOM 3551 N N . ALA A 1 475 ? 10.123 -2.872 27.056 1.00 39.04 473 ALA A N 1
ATOM 3552 C CA . ALA A 1 475 ? 9.971 -2.858 28.504 1.00 35.92 473 ALA A CA 1
ATOM 3553 C C . ALA A 1 475 ? 11.219 -2.354 29.206 1.00 36.10 473 ALA A C 1
ATOM 3554 O O . ALA A 1 475 ? 11.135 -1.504 30.094 1.00 37.47 473 ALA A O 1
ATOM 3556 N N . GLN A 1 476 ? 12.382 -2.858 28.790 1.00 37.00 474 GLN A N 1
ATOM 3557 C CA . GLN A 1 476 ? 13.664 -2.434 29.386 1.00 40.53 474 GLN A CA 1
ATOM 3558 C C . GLN A 1 476 ? 13.964 -0.980 29.130 1.00 37.59 474 GLN A C 1
ATOM 3559 O O . GLN A 1 476 ? 14.477 -0.296 29.996 1.00 39.50 474 GLN A O 1
ATOM 3565 N N . VAL A 1 477 ? 13.588 -0.512 27.947 1.00 35.02 475 VAL A N 1
ATOM 3566 C CA . VAL A 1 477 ? 13.800 0.863 27.537 1.00 35.86 475 VAL A CA 1
ATOM 3567 C C . VAL A 1 477 ? 12.907 1.805 28.353 1.00 37.49 475 VAL A C 1
ATOM 3568 O O . VAL A 1 477 ? 13.291 2.943 28.629 1.00 38.98 475 VAL A O 1
ATOM 3572 N N . THR A 1 478 ? 11.754 1.283 28.798 1.00 35.43 476 THR A N 1
ATOM 3573 C CA . THR A 1 478 ? 10.788 2.015 29.622 1.00 34.25 476 THR A CA 1
ATOM 3574 C C . THR A 1 478 ? 10.926 1.693 31.144 1.00 33.53 476 THR A C 1
ATOM 3575 O O . THR A 1 478 ? 10.023 1.984 31.935 1.00 37.52 476 THR A O 1
ATOM 3579 N N . LEU A 1 479 ? 12.051 1.082 31.536 1.00 34.54 477 LEU A N 1
ATOM 3580 C CA . LEU A 1 479 ? 12.358 0.762 32.944 1.00 39.17 477 LEU A CA 1
ATOM 3581 C C . LEU A 1 479 ? 11.258 -0.034 33.660 1.00 42.15 477 LEU A C 1
ATOM 3582 O O . LEU A 1 479 ? 10.965 0.206 34.836 1.00 36.56 477 LEU A O 1
ATOM 3587 N N . ALA A 1 480 ? 10.680 -0.986 32.925 1.00 39.89 478 ALA A N 1
ATOM 3588 C CA . ALA A 1 480 ? 9.547 -1.809 33.359 1.00 36.62 478 ALA A CA 1
ATOM 3589 C C . ALA A 1 480 ? 10.019 -3.248 33.434 1.00 36.86 478 ALA A C 1
ATOM 3590 O O . ALA A 1 480 ? 9.868 -4.016 32.475 1.00 36.60 478 ALA A O 1
ATOM 3592 N N . GLU A 1 481 ? 10.604 -3.603 34.570 1.00 40.91 479 GLU A N 1
ATOM 3593 C CA . GLU A 1 481 ? 11.418 -4.819 34.693 1.00 47.05 479 GLU A CA 1
ATOM 3594 C C . GLU A 1 481 ? 10.601 -6.119 34.742 1.00 41.33 479 GLU A C 1
ATOM 3595 O O . GLU A 1 481 ? 11.136 -7.206 34.499 1.00 44.52 479 GLU A O 1
ATOM 3601 N N . ASP A 1 482 ? 9.318 -5.996 35.062 1.00 31.24 480 ASP A N 1
ATOM 3602 C CA . ASP A 1 482 ? 8.415 -7.155 35.151 1.00 32.38 480 ASP A CA 1
ATOM 3603 C C . ASP A 1 482 ? 7.461 -7.269 33.949 1.00 29.84 480 ASP A C 1
ATOM 3604 O O . ASP A 1 482 ? 6.426 -7.930 34.032 1.00 35.20 480 ASP A O 1
ATOM 3609 N N . LEU A 1 483 ? 7.821 -6.629 32.829 1.00 32.53 481 LEU A N 1
ATOM 3610 C CA . LEU A 1 483 ? 7.073 -6.785 31.579 1.00 30.46 481 LEU A CA 1
ATOM 3611 C C . LEU A 1 483 ? 7.963 -7.289 30.442 1.00 31.00 481 LEU A C 1
ATOM 3612 O O . LEU A 1 483 ? 9.177 -7.099 30.478 1.00 32.86 481 LEU A O 1
ATOM 3617 N N . GLY A 1 484 ? 7.344 -7.903 29.435 1.00 32.01 482 GLY A N 1
ATOM 3618 C CA . GLY A 1 484 ? 8.015 -8.274 28.182 1.00 33.84 482 GLY A CA 1
ATOM 3619 C C . GLY A 1 484 ? 8.341 -9.744 27.983 1.00 38.43 482 GLY A C 1
ATOM 3620 O O . GLY A 1 484 ? 8.700 -10.155 26.877 1.00 38.58 482 GLY A O 1
ATOM 3621 N N . LYS A 1 485 ? 8.244 -10.520 29.064 1.00 37.37 483 LYS A N 1
ATOM 3622 C CA . LYS A 1 485 ? 8.474 -11.968 29.072 1.00 36.97 483 LYS A CA 1
ATOM 3623 C C . LYS A 1 485 ? 7.318 -12.629 29.815 1.00 36.46 483 LYS A C 1
ATOM 3624 O O . LYS A 1 485 ? 6.552 -11.947 30.505 1.00 38.20 483 LYS A O 1
ATOM 3630 N N . LEU A 1 486 ? 7.169 -13.944 29.656 1.00 38.12 484 LEU A N 1
ATOM 3631 C CA . LEU A 1 486 ? 6.186 -14.713 30.429 1.00 40.09 484 LEU A CA 1
ATOM 3632 C C . LEU A 1 486 ? 6.835 -15.764 31.349 1.00 43.95 484 LEU A C 1
ATOM 3633 O O . LEU A 1 486 ? 6.296 -16.854 31.555 1.00 46.03 484 LEU A O 1
ATOM 3638 N N . GLU A 1 487 ? 7.984 -15.422 31.915 1.00 41.37 485 GLU A N 1
ATOM 3639 C CA . GLU A 1 487 ? 8.620 -16.265 32.945 1.00 42.55 485 GLU A CA 1
ATOM 3640 C C . GLU A 1 487 ? 7.932 -16.008 34.287 1.00 40.93 485 GLU A C 1
ATOM 3641 O O . GLU A 1 487 ? 7.161 -15.061 34.403 1.00 39.16 485 GLU A O 1
ATOM 3647 N N . ARG A 1 488 ? 8.222 -16.833 35.298 1.00 43.75 486 ARG A N 1
ATOM 3648 C CA . ARG A 1 488 ? 7.684 -16.649 36.660 1.00 42.27 486 ARG A CA 1
ATOM 3649 C C . ARG A 1 488 ? 7.924 -15.233 37.199 1.00 40.07 486 ARG A C 1
ATOM 3650 O O . ARG A 1 488 ? 9.043 -14.723 37.142 1.00 42.22 486 ARG A O 1
ATOM 3658 N N . GLY A 1 489 ? 6.880 -14.605 37.728 1.00 37.99 487 GLY A N 1
ATOM 3659 C CA . GLY A 1 489 ? 7.029 -13.283 38.356 1.00 36.16 487 GLY A CA 1
ATOM 3660 C C . GLY A 1 489 ? 6.692 -12.103 37.452 1.00 37.09 487 GLY A C 1
ATOM 3661 O O . GLY A 1 489 ? 6.438 -10.994 37.939 1.00 41.02 487 GLY A O 1
ATOM 3662 N N . PHE A 1 490 ? 6.715 -12.325 36.139 1.00 34.19 488 PHE A N 1
ATOM 3663 C CA . PHE A 1 490 ? 6.374 -11.279 35.165 1.00 34.53 488 PHE A CA 1
ATOM 3664 C C . PHE A 1 490 ? 4.874 -11.034 35.168 1.00 37.57 488 PHE A C 1
ATOM 3665 O O . PHE A 1 490 ? 4.093 -11.948 35.450 1.00 34.64 488 PHE A O 1
ATOM 3673 N N . ARG A 1 491 ? 4.481 -9.791 34.888 1.00 38.45 489 ARG A N 1
ATOM 3674 C CA . ARG A 1 491 ? 3.070 -9.452 34.719 1.00 37.37 489 ARG A CA 1
ATOM 3675 C C . ARG A 1 491 ? 2.536 -10.198 33.501 1.00 37.45 489 ARG A C 1
ATOM 3676 O O . ARG A 1 491 ? 3.192 -10.254 32.456 1.00 34.08 489 ARG A O 1
ATOM 3684 N N . ALA A 1 492 ? 1.354 -10.790 33.658 1.00 37.85 490 ALA A N 1
ATOM 3685 C CA . ALA A 1 492 ? 0.823 -11.695 32.649 1.00 44.35 490 ALA A CA 1
ATOM 3686 C C . ALA A 1 492 ? 0.113 -10.917 31.550 1.00 39.50 490 ALA A C 1
ATOM 3687 O O . ALA A 1 492 ? -1.112 -10.833 31.537 1.00 40.54 490 ALA A O 1
ATOM 3689 N N . GLU A 1 493 ? 0.899 -10.309 30.665 1.00 36.23 491 GLU A N 1
ATOM 3690 C CA . GLU A 1 493 ? 0.370 -9.643 29.483 1.00 36.84 491 GLU A CA 1
ATOM 3691 C C . GLU A 1 493 ? 0.729 -10.545 28.319 1.00 35.47 491 GLU A C 1
ATOM 3692 O O . GLU A 1 493 ? 1.897 -10.689 27.960 1.00 36.58 491 GLU A O 1
ATOM 3698 N N . TYR A 1 494 ? -0.280 -11.214 27.779 1.00 34.22 492 TYR A N 1
ATOM 3699 C CA . TYR A 1 494 ? -0.060 -12.182 26.727 1.00 34.63 492 TYR A CA 1
ATOM 3700 C C . TYR A 1 494 ? -1.081 -12.030 25.635 1.00 35.33 492 TYR A C 1
ATOM 3701 O O . TYR A 1 494 ? -2.188 -11.521 25.866 1.00 32.96 492 TYR A O 1
ATOM 3710 N N . ILE A 1 495 ? -0.730 -12.509 24.447 1.00 35.67 493 ILE A N 1
ATOM 3711 C CA . ILE A 1 495 ? -1.699 -12.564 23.365 1.00 35.43 493 ILE A CA 1
ATOM 3712 C C . ILE A 1 495 ? -1.731 -13.988 22.811 1.00 37.67 493 ILE A C 1
ATOM 3713 O O . ILE A 1 495 ? -0.747 -14.720 22.914 1.00 36.14 493 ILE A O 1
ATOM 3718 N N . ILE A 1 496 ? -2.876 -14.375 22.257 1.00 34.93 494 ILE A N 1
ATOM 3719 C CA . ILE A 1 496 ? -3.084 -15.729 21.737 1.00 39.37 494 ILE A CA 1
ATOM 3720 C C . ILE A 1 496 ? -3.225 -15.664 20.213 1.00 39.81 494 ILE A C 1
ATOM 3721 O O . ILE A 1 496 ? -4.036 -14.910 19.686 1.00 37.24 494 ILE A O 1
ATOM 3726 N N . LEU A 1 497 ? -2.420 -16.463 19.520 1.00 37.84 495 LEU A N 1
ATOM 3727 C CA . LEU A 1 497 ? -2.343 -16.430 18.064 1.00 35.43 495 LEU A CA 1
ATOM 3728 C C . LEU A 1 497 ? -2.660 -17.820 17.480 1.00 33.76 495 LEU A C 1
ATOM 3729 O O . LEU A 1 497 ? -2.289 -18.851 18.070 1.00 36.13 495 LEU A O 1
ATOM 3734 N N . ASP A 1 498 ? -3.369 -17.836 16.350 1.00 36.04 496 ASP A N 1
ATOM 3735 C CA . ASP A 1 498 ? -3.629 -19.069 15.598 1.00 41.91 496 ASP A CA 1
ATOM 3736 C C . ASP A 1 498 ? -2.372 -19.646 14.943 1.00 41.60 496 ASP A C 1
ATOM 3737 O O . ASP A 1 498 ? -2.207 -20.856 14.901 1.00 40.47 496 ASP A O 1
ATOM 3742 N N . ARG A 1 499 ? -1.511 -18.774 14.421 1.00 42.54 497 ARG A N 1
ATOM 3743 C CA . ARG A 1 499 ? -0.275 -19.181 13.736 1.00 48.33 497 ARG A CA 1
ATOM 3744 C C . ARG A 1 499 ? 0.960 -18.937 14.612 1.00 46.86 497 ARG A C 1
ATOM 3745 O O . ARG A 1 499 ? 0.935 -18.083 15.498 1.00 41.89 497 ARG A O 1
ATOM 3753 N N . ASP A 1 500 ? 2.028 -19.696 14.356 1.00 46.76 498 ASP A N 1
ATOM 3754 C CA . ASP A 1 500 ? 3.332 -19.480 14.994 1.00 41.12 498 ASP A CA 1
ATOM 3755 C C . ASP A 1 500 ? 3.868 -18.095 14.642 1.00 40.15 498 ASP A C 1
ATOM 3756 O O . ASP A 1 500 ? 4.054 -17.792 13.460 1.00 38.74 498 ASP A O 1
ATOM 3761 N N . PRO A 1 501 ? 4.129 -17.258 15.671 1.00 39.37 499 PRO A N 1
ATOM 3762 C CA . PRO A 1 501 ? 4.722 -15.953 15.400 1.00 40.75 499 PRO A CA 1
ATOM 3763 C C . PRO A 1 501 ? 6.161 -16.009 14.868 1.00 41.86 499 PRO A C 1
ATOM 3764 O O . PRO A 1 501 ? 6.625 -15.013 14.337 1.00 45.53 499 PRO A O 1
ATOM 3768 N N . LEU A 1 502 ? 6.847 -17.151 14.980 1.00 41.79 500 LEU A N 1
ATOM 3769 C CA . LEU A 1 502 ? 8.202 -17.292 14.422 1.00 47.15 500 LEU A CA 1
ATOM 3770 C C . LEU A 1 502 ? 8.283 -17.770 12.957 1.00 52.11 500 LEU A C 1
ATOM 3771 O O . LEU A 1 502 ? 9.369 -17.775 12.369 1.00 54.67 500 LEU A O 1
ATOM 3776 N N . LYS A 1 503 ? 7.143 -18.141 12.370 1.00 58.04 501 LYS A N 1
ATOM 3777 C CA . LYS A 1 503 ? 7.083 -18.642 10.981 1.00 58.90 501 LYS A CA 1
ATOM 3778 C C . LYS A 1 503 ? 7.030 -17.561 9.890 1.00 60.29 501 LYS A C 1
ATOM 3779 O O . LYS A 1 503 ? 6.488 -16.470 10.085 1.00 59.11 501 LYS A O 1
#